Protein AF-0000000072040015 (afdb_homodimer)

Secondary structure (DSSP, 8-state):
------------------------EEE-TTSPP-TTS--SS-B-TT--BSEEETT---TTHHHHHHHHHHHHHHHHHHHTTTGGGHHHHHHHHT--HHHHHHHHHHHHHHHHHHHHHHHHHHHHH-HHHHHHHHHHHHHHHHHHGGG--SHHHHHHHHHHHHGGGGHHHHHHHHHHHHB-GGGHHHHHHHHHHHHHHHHHHHHHHHHHHHHHHHHTT--HHHHHHHHTHHHHHHHHHHHHHHHHH--SBTTB-HHHHHHTTSS---THHHHHHHHHHHHHHHHHTT-/------------------------EEE--SSPP-TTS--SS-B-TT--BSEEETT---TTHHHHHHHHHHHHHHHHHHHTTTGGGHHHHHHHHT--HHHHHHHHHHHHHHHHHHHHHHHHHHHHH-HHHHHHHHHHHHHHHHHHGGG--SHHHHHHHHHHHHGGGGHHHHHHHHHHHHB-GGGHHHHHHHHHHHHHHHHHHHHHHHHHHHHHHHHTT--HHHHHHHHTHHHHHHHHHHHHHHHHH--SBTTB-HHHHHHTTSS---THHHHHHHHHHHHHHHHHHH-

Sequence (574 aa):
MSNTETSPGSSMNGVSAKEQTFAFLVTNTDIPTDTTAKFSLPVDSEHKAKVFNIFSLANPHMTTFHLSCLSFFTCFISTFATAPLVPIIRDNLNLTKKDIGNAGIASVSGGIFSRLVMGAACDLLGPRYACAFVIMLSAPTVFCMTFVSSAEGYVAVRFMIGFSLATFVSCQFWMSNMFNGKIIGLVNGTAAGWGNMGGGVTQLLMPLLYELIRRAGANPFTAWRIAFFIPGWLHVIMGILVLSLGQDLPDGNLTTLQKKGDVHKDKFSKSFLQSHDLVLHLLMRRGMSNTETSPGSSMNGVSAKEQTFAFLVTNTDIPTDTTAKFSLPVDSEHKAKVFNIFSLANPHMTTFHLSCLSFFTCFISTFATAPLVPIIRDNLNLTKKDIGNAGIASVSGGIFSRLVMGAACDLLGPRYACAFVIMLSAPTVFCMTFVSSAEGYVAVRFMIGFSLATFVSCQFWMSNMFNGKIIGLVNGTAAGWGNMGGGVTQLLMPLLYELIRRAGANPFTAWRIAFFIPGWLHVIMGILVLSLGQDLPDGNLTTLQKKGDVHKDKFSKSFLQSHDLVLHLLMRRG

Foldseek 3Di:
DPPPVPPCPPPPPPPPPPPPPPFQKDADPPADFDPVDDFPATAHPLRAHRIDGQPDCTPDQNVQLVLLLLLLLLLLLLLLLCVLVVVLVCVQQVDDPVLVVLLNVLLQVLQVVLLVVLLLVCVQFFLLCSLLVLLLQLLVLLLCCLVDRHSVNSSVSSNSSSSNNSSLNSSLQSLPFRHDPVCSVVSNVVSVVSSNCSNVVSSVQQVVQLVVQVVVPDDNSNSSSVSSVVSSVSSVVSSVCSNVRHARHRVGHPVVCCVVVVDPNPPVVVVVVVCVVVVVVVVVVVD/DPPPPPVCPPPPPPPPPPPPPVFQKDADPPADFDPVDDFPATAHPLRAHRIDGQPDCTPDQNVQLVLLLLLLLLLLLLLLLCVLVVVLVCVQQVDDPVLVVLLNVLLQVLQVVLLVVLLLVCVQFFLLCSLLVLLLQLLVLLLCCLVDRHSVNSSVSSNSSSSSNSSLNSSLLSLPFRHDPVCSVVSNVVSVVSSNCSNVVSSVQQVVQLVVQVVVPDDNSNSSSVSSVVSSVSSVVSSVCSNVRHARHRVGHPVVCCVVVVDPNPPVVVVVVVCVVVVVVVVVVVD

InterPro domains:
  IPR011701 Major facilitator superfamily [PF07690] (69-250)
  IPR020846 Major facilitator superfamily domain [PS50850] (64-287)
  IPR036259 MFS transporter superfamily [G3DSA:1.20.1250.20] (58-254)
  IPR036259 MFS transporter superfamily [SSF103473] (59-252)
  IPR044772 Nitrate transporter [PTHR23515] (8-273)

Radius of gyration: 26.92 Å; Cα contacts (8 Å, |Δi|>4): 948; chains: 2; bounding box: 47×86×141 Å

Nearest PDB structures (foldseek):
  8hpk-assembly1_A  TM=7.355E-01  e=1.832E-03  Oxalobacter formigenes
  8vzo-assembly1_A  TM=7.001E-01  e=1.748E-03  Mus musculus
  8xv2-assembly1_A  TM=5.816E-01  e=7.214E-02  Escherichia coli
  7xq0-assembly1_A  TM=6.081E-01  e=1.211E-01  Homo sapiens
  7tx6-assembly1_A  TM=6.063E-01  e=3.749E-01  Homo sapiens

Structure (mmCIF, N/CA/C/O backbone):
data_AF-0000000072040015-model_v1
#
loop_
_entity.id
_entity.type
_entity.pdbx_description
1 polymer 'Major facilitator superfamily (MFS) profile domain-containing protein'
#
loop_
_atom_site.group_PDB
_atom_site.id
_atom_site.type_symbol
_atom_site.label_atom_id
_atom_site.label_alt_id
_atom_site.label_comp_id
_atom_site.label_asym_id
_atom_site.label_entity_id
_atom_site.label_seq_id
_atom_site.pdbx_PDB_ins_code
_atom_site.Cartn_x
_atom_site.Cartn_y
_atom_site.Cartn_z
_atom_site.occupancy
_atom_site.B_iso_or_equiv
_atom_site.auth_seq_id
_atom_site.auth_comp_id
_atom_site.auth_asym_id
_atom_site.auth_atom_id
_atom_site.pdbx_PDB_model_num
ATOM 1 N N . MET A 1 1 ? -15.742 -9.5 81.75 1 26.44 1 MET A N 1
ATOM 2 C CA . MET A 1 1 ? -14.648 -8.805 81.062 1 26.44 1 MET A CA 1
ATOM 3 C C . MET A 1 1 ? -14.422 -9.375 79.688 1 26.44 1 MET A C 1
ATOM 5 O O . MET A 1 1 ? -13.844 -10.445 79.5 1 26.44 1 MET A O 1
ATOM 9 N N . SER A 1 2 ? -15.461 -9.344 78.812 1 27.56 2 SER A N 1
ATOM 10 C CA . SER A 1 2 ? -15.773 -9.867 77.5 1 27.56 2 SER A CA 1
ATOM 11 C C . SER A 1 2 ? -14.805 -9.328 76.438 1 27.56 2 SER A C 1
ATOM 13 O O . SER A 1 2 ? -14.672 -8.109 76.312 1 27.56 2 SER A O 1
ATOM 15 N N . ASN A 1 3 ? -13.609 -9.977 76.375 1 28.27 3 ASN A N 1
ATOM 16 C CA . ASN A 1 3 ? -12.445 -9.727 75.5 1 28.27 3 ASN A CA 1
ATOM 17 C C . ASN A 1 3 ? -12.82 -9.617 74.062 1 28.27 3 ASN A C 1
ATOM 19 O O . ASN A 1 3 ? -13.227 -10.609 73.438 1 28.27 3 ASN A O 1
ATOM 23 N N . THR A 1 4 ? -13.562 -8.539 73.688 1 28.52 4 THR A N 1
ATOM 24 C CA . THR A 1 4 ? -13.984 -8.227 72.375 1 28.52 4 THR A CA 1
ATOM 25 C C . THR A 1 4 ? -12.781 -8.195 71.438 1 28.52 4 THR A C 1
ATOM 27 O O . THR A 1 4 ? -11.883 -7.375 71.562 1 28.52 4 THR A O 1
ATOM 30 N N . GLU A 1 5 ? -12.281 -9.398 71 1 28.19 5 GLU A N 1
ATOM 31 C CA . GLU A 1 5 ? -11.195 -9.594 70.062 1 28.19 5 GLU A CA 1
ATOM 32 C C . GLU A 1 5 ? -11.422 -8.758 68.812 1 28.19 5 GLU A C 1
ATOM 34 O O . GLU A 1 5 ? -12.414 -8.938 68.062 1 28.19 5 GLU A O 1
ATOM 39 N N . THR A 1 6 ? -11.195 -7.449 68.875 1 28.89 6 THR A N 1
ATOM 40 C CA . THR A 1 6 ? -11.273 -6.527 67.75 1 28.89 6 THR A CA 1
ATOM 41 C C . THR A 1 6 ? -10.406 -7.016 66.625 1 28.89 6 THR A C 1
ATOM 43 O O . THR A 1 6 ? -9.188 -7.121 66.75 1 28.89 6 THR A O 1
ATOM 46 N N . SER A 1 7 ? -10.875 -8.062 65.875 1 27.98 7 SER A N 1
ATOM 47 C CA . SER A 1 7 ? -10.125 -8.531 64.688 1 27.98 7 SER A CA 1
ATOM 48 C C . SER A 1 7 ? -9.781 -7.383 63.781 1 27.98 7 SER A C 1
ATOM 50 O O . SER A 1 7 ? -10.656 -6.605 63.406 1 27.98 7 SER A O 1
ATOM 52 N N . PRO A 1 8 ? -8.539 -6.801 63.875 1 29.28 8 PRO A N 1
ATOM 53 C CA . PRO A 1 8 ? -8.102 -5.699 63.031 1 29.28 8 PRO A CA 1
ATOM 54 C C . PRO A 1 8 ? -8.305 -5.984 61.531 1 29.28 8 PRO A C 1
ATOM 56 O O . PRO A 1 8 ? -7.758 -6.961 61 1 29.28 8 PRO A O 1
ATOM 59 N N . GLY A 1 9 ? -9.531 -6.176 61.031 1 26.38 9 GLY A N 1
ATOM 60 C CA . GLY A 1 9 ? -9.695 -6.273 59.594 1 26.38 9 GLY A CA 1
ATOM 61 C C . GLY A 1 9 ? -8.969 -5.18 58.812 1 26.38 9 GLY A C 1
ATOM 62 O O . GLY A 1 9 ? -9.352 -4.012 58.906 1 26.38 9 GLY A O 1
ATOM 63 N N . SER A 1 10 ? -7.602 -5.188 58.844 1 26.19 10 SER A N 1
ATOM 64 C CA . SER A 1 10 ? -6.809 -4.25 58.062 1 26.19 10 SER A CA 1
ATOM 65 C C . SER A 1 10 ? -7.379 -4.086 56.656 1 26.19 10 SER A C 1
ATOM 67 O O . SER A 1 10 ? -7.699 -5.07 55.969 1 26.19 10 SER A O 1
ATOM 69 N N . SER A 1 11 ? -8.141 -3.074 56.438 1 25.61 11 SER A N 1
ATOM 70 C CA . SER A 1 11 ? -8.578 -2.559 55.125 1 25.61 11 SER A CA 1
ATOM 71 C C . SER A 1 11 ? -7.449 -2.58 54.125 1 25.61 11 SER A C 1
ATOM 73 O O . SER A 1 11 ? -6.406 -1.961 54.312 1 25.61 11 SER A O 1
ATOM 75 N N . MET A 1 12 ? -7.098 -3.758 53.531 1 25.39 12 MET A N 1
ATOM 76 C CA . MET A 1 12 ? -6.188 -3.789 52.375 1 25.39 12 MET A CA 1
ATOM 77 C C . MET A 1 12 ? -6.48 -2.641 51.438 1 25.39 12 MET A C 1
ATOM 79 O O . MET A 1 12 ? -7.594 -2.525 50.906 1 25.39 12 MET A O 1
ATOM 83 N N . ASN A 1 13 ? -6.012 -1.47 51.656 1 26.91 13 ASN A N 1
ATOM 84 C CA . ASN A 1 13 ? -5.973 -0.367 50.719 1 26.91 13 ASN A CA 1
ATOM 85 C C . ASN A 1 13 ? -5.648 -0.856 49.312 1 26.91 13 ASN A C 1
ATOM 87 O O . ASN A 1 13 ? -4.68 -1.589 49.094 1 26.91 13 ASN A O 1
ATOM 91 N N . GLY A 1 14 ? -6.641 -1.21 48.5 1 24 14 GLY A N 1
ATOM 92 C CA . GLY A 1 14 ? -6.602 -1.55 47.094 1 24 14 GLY A CA 1
ATOM 93 C C . GLY A 1 14 ? -5.594 -0.729 46.312 1 24 14 GLY A C 1
ATOM 94 O O . GLY A 1 14 ? -5.688 0.499 46.25 1 24 14 GLY A O 1
ATOM 95 N N . VAL A 1 15 ? -4.309 -1.104 46.281 1 28.36 15 VAL A N 1
ATOM 96 C CA . VAL A 1 15 ? -3.346 -0.577 45.344 1 28.36 15 VAL A CA 1
ATOM 97 C C . VAL A 1 15 ? -4.008 -0.422 43.969 1 28.36 15 VAL A C 1
ATOM 99 O O . VAL A 1 15 ? -4.59 -1.373 43.438 1 28.36 15 VAL A O 1
ATOM 102 N N . SER A 1 16 ? -4.566 0.685 43.719 1 26.3 16 SER A N 1
ATOM 103 C CA . SER A 1 16 ? -4.914 1.068 42.344 1 26.3 16 SER A CA 1
ATOM 104 C C . SER A 1 16 ? -3.846 0.616 41.344 1 26.3 16 SER A C 1
ATOM 106 O O . SER A 1 16 ? -2.719 1.114 41.375 1 26.3 16 SER A O 1
ATOM 108 N N . ALA A 1 17 ? -3.736 -0.633 41.094 1 25.36 17 ALA A N 1
ATOM 109 C CA . ALA A 1 17 ? -2.957 -1.091 39.938 1 25.36 17 ALA A CA 1
ATOM 110 C C . ALA A 1 17 ? -3.176 -0.186 38.75 1 25.36 17 ALA A C 1
ATOM 112 O O . ALA A 1 17 ? -4.262 -0.177 38.156 1 25.36 17 ALA A O 1
ATOM 113 N N . LYS A 1 18 ? -2.59 0.96 38.781 1 29.61 18 LYS A N 1
ATOM 114 C CA . LYS A 1 18 ? -2.375 1.617 37.5 1 29.61 18 LYS A CA 1
ATOM 115 C C . LYS A 1 18 ? -2.096 0.596 36.406 1 29.61 18 LYS A C 1
ATOM 117 O O . LYS A 1 18 ? -1.015 0.003 36.344 1 29.61 18 LYS A O 1
ATOM 122 N N . GLU A 1 19 ? -3.049 -0.192 36.031 1 28.97 19 GLU A N 1
ATOM 123 C CA . GLU A 1 19 ? -2.994 -1.035 34.844 1 28.97 19 GLU A CA 1
ATOM 124 C C . GLU A 1 19 ? -2.143 -0.396 33.75 1 28.97 19 GLU A C 1
ATOM 126 O O . GLU A 1 19 ? -2.412 0.729 33.312 1 28.97 19 GLU A O 1
ATOM 131 N N . GLN A 1 20 ? -0.89 -0.657 33.75 1 28.42 20 GLN A N 1
ATOM 132 C CA . GLN A 1 20 ? -0.024 -0.411 32.625 1 28.42 20 GLN A CA 1
ATOM 133 C C . GLN A 1 20 ? -0.723 -0.78 31.312 1 28.42 20 GLN A C 1
ATOM 135 O O . GLN A 1 20 ? -0.77 -1.953 30.938 1 28.42 20 GLN A O 1
ATOM 140 N N . THR A 1 21 ? -1.954 -0.368 31.125 1 30.56 21 THR A N 1
ATOM 141 C CA . THR A 1 21 ? -2.498 -0.503 29.781 1 30.56 21 THR A CA 1
ATOM 142 C C . THR A 1 21 ? -1.392 -0.389 28.734 1 30.56 21 THR A C 1
ATOM 144 O O . THR A 1 21 ? -0.622 0.573 28.75 1 30.56 21 THR A O 1
ATOM 147 N N . PHE A 1 22 ? -0.835 -1.396 28.359 1 33.97 22 PHE A N 1
ATOM 148 C CA . PHE A 1 22 ? -0.006 -1.536 27.172 1 33.97 22 PHE A CA 1
ATOM 149 C C . PHE A 1 22 ? -0.462 -0.578 26.078 1 33.97 22 PHE A C 1
ATOM 151 O O . PHE A 1 22 ? -1.188 -0.971 25.172 1 33.97 22 PHE A O 1
ATOM 158 N N . ALA A 1 23 ? -1.092 0.489 26.359 1 37.72 23 ALA A N 1
ATOM 159 C CA . ALA A 1 23 ? -1.645 1.523 25.484 1 37.72 23 ALA A CA 1
ATOM 160 C C . ALA A 1 23 ? -0.585 2.059 24.531 1 37.72 23 ALA A C 1
ATOM 162 O O . ALA A 1 23 ? 0.477 2.514 24.953 1 37.72 23 ALA A O 1
ATOM 163 N N . PHE A 1 24 ? -0.381 1.371 23.359 1 48.31 24 PHE A N 1
ATOM 164 C CA . PHE A 1 24 ? 0.345 2.076 22.297 1 48.31 24 PHE A CA 1
ATOM 165 C C . PHE A 1 24 ? 0.013 3.564 22.328 1 48.31 24 PHE A C 1
ATOM 167 O O . PHE A 1 24 ? -0.907 4.008 21.625 1 48.31 24 PHE A O 1
ATOM 174 N N . LEU A 1 25 ? 0.145 3.973 23.406 1 51.88 25 LEU A N 1
ATOM 175 C CA . LEU A 1 25 ? -0.038 5.414 23.547 1 51.88 25 LEU A CA 1
ATOM 176 C C . LEU A 1 25 ? 1.234 6.164 23.172 1 51.88 25 LEU A C 1
ATOM 178 O O . LEU A 1 25 ? 2.293 5.938 23.75 1 51.88 25 LEU A O 1
ATOM 182 N N . VAL A 1 26 ? 1.229 6.609 21.953 1 62.66 26 VAL A N 1
ATOM 183 C CA . VAL A 1 26 ? 2.299 7.535 21.594 1 62.66 26 VAL A CA 1
ATOM 184 C C . VAL A 1 26 ? 1.818 8.977 21.766 1 62.66 26 VAL A C 1
ATOM 186 O O . VAL A 1 26 ? 0.751 9.344 21.266 1 62.66 26 VAL A O 1
ATOM 189 N N . THR A 1 27 ? 2.467 9.672 22.703 1 63.25 27 THR A N 1
ATOM 190 C CA . THR A 1 27 ? 2.129 11.07 22.922 1 63.25 27 THR A CA 1
ATOM 191 C C . THR A 1 27 ? 3.287 11.977 22.516 1 63.25 27 THR A C 1
ATOM 193 O O . THR A 1 27 ? 4.449 11.672 22.781 1 63.25 27 THR A O 1
ATOM 196 N N . ASN A 1 28 ? 2.906 12.961 21.688 1 62.59 28 ASN A N 1
ATOM 197 C CA . ASN A 1 28 ? 3.885 14.008 21.406 1 62.59 28 ASN A CA 1
ATOM 198 C C . ASN A 1 28 ? 3.619 15.258 22.234 1 62.59 28 ASN A C 1
ATOM 200 O O . ASN A 1 28 ? 2.631 15.961 22.016 1 62.59 28 ASN A O 1
ATOM 204 N N . THR A 1 29 ? 4.402 15.539 23.219 1 59.66 29 THR A N 1
ATOM 205 C CA . THR A 1 29 ? 4.188 16.625 24.172 1 59.66 29 THR A CA 1
ATOM 206 C C . THR A 1 29 ? 4.77 17.938 23.625 1 59.66 29 THR A C 1
ATOM 208 O O . THR A 1 29 ? 4.484 19.016 24.156 1 59.66 29 THR A O 1
ATOM 211 N N . ASP A 1 30 ? 5.438 17.906 22.547 1 66.25 30 ASP A N 1
ATOM 212 C CA . ASP A 1 30 ? 6.129 19.078 22.047 1 66.25 30 ASP A CA 1
ATOM 213 C C . ASP A 1 30 ? 5.176 20 21.281 1 66.25 30 ASP A C 1
ATOM 215 O O . ASP A 1 30 ? 5.473 21.172 21.062 1 66.25 30 ASP A O 1
ATOM 219 N N . ILE A 1 31 ? 4.129 19.5 21 1 70.62 31 ILE A N 1
ATOM 220 C CA . ILE A 1 31 ? 3.168 20.281 20.234 1 70.62 31 ILE A CA 1
ATOM 221 C C . ILE A 1 31 ? 2.156 20.938 21.172 1 70.62 31 ILE A C 1
ATOM 223 O O . ILE A 1 31 ? 1.567 20.266 22.016 1 70.62 31 ILE A O 1
ATOM 227 N N . PRO A 1 32 ? 2.059 22.25 21.062 1 74.44 32 PRO A N 1
ATOM 228 C CA . PRO A 1 32 ? 1.031 22.859 21.906 1 74.44 32 PRO A CA 1
ATOM 229 C C . PRO A 1 32 ? -0.354 22.266 21.672 1 74.44 32 PRO A C 1
ATOM 231 O O . PRO A 1 32 ? -0.711 21.922 20.547 1 74.44 32 PRO A O 1
ATOM 234 N N . THR A 1 33 ? -0.96 22.047 22.719 1 78.88 33 THR A N 1
ATOM 235 C CA . THR A 1 33 ? -2.314 21.5 22.656 1 78.88 33 THR A CA 1
ATOM 236 C C . THR A 1 33 ? -3.342 22.625 22.562 1 78.88 33 THR A C 1
ATOM 238 O O . THR A 1 33 ? -3.227 23.641 23.25 1 78.88 33 THR A O 1
ATOM 241 N N . ASP A 1 34 ? -4.223 22.453 21.609 1 82.31 34 ASP A N 1
ATOM 242 C CA . ASP A 1 34 ? -5.371 23.359 21.594 1 82.31 34 ASP A CA 1
ATOM 243 C C . ASP A 1 34 ? -6.367 23 22.688 1 82.31 34 ASP A C 1
ATOM 245 O O . ASP A 1 34 ? -7.18 22.094 22.531 1 82.31 34 ASP A O 1
ATOM 249 N N . THR A 1 35 ? -6.391 23.672 23.719 1 76.88 35 THR A N 1
ATOM 250 C CA . THR A 1 35 ? -7.219 23.375 24.875 1 76.88 35 THR A CA 1
ATOM 251 C C . THR A 1 35 ? -8.633 23.906 24.703 1 76.88 35 THR A C 1
ATOM 253 O O . THR A 1 35 ? -9.523 23.625 25.5 1 76.88 35 THR A O 1
ATOM 256 N N . THR A 1 36 ? -8.812 24.656 23.672 1 76.5 36 THR A N 1
ATOM 257 C CA . THR A 1 36 ? -10.125 25.25 23.438 1 76.5 36 THR A CA 1
ATOM 258 C C . THR A 1 36 ? -11.047 24.266 22.719 1 76.5 36 THR A C 1
ATOM 260 O O . THR A 1 36 ? -12.266 24.422 22.734 1 76.5 36 THR A O 1
ATOM 263 N N . ALA A 1 37 ? -10.43 23.359 22.156 1 79.56 37 ALA A N 1
ATOM 264 C CA . ALA A 1 37 ? -11.203 22.391 21.391 1 79.56 37 ALA A CA 1
ATOM 265 C C . ALA A 1 37 ? -11.664 21.219 22.266 1 79.56 37 ALA A C 1
ATOM 267 O O . ALA A 1 37 ? -10.922 20.766 23.141 1 79.56 37 ALA A O 1
ATOM 268 N N . LYS A 1 38 ? -12.898 20.828 22.109 1 84.06 38 LYS A N 1
ATOM 269 C CA . LYS A 1 38 ? -13.469 19.766 22.922 1 84.06 38 LYS A CA 1
ATOM 270 C C . LYS A 1 38 ? -13.398 18.422 22.203 1 84.06 38 LYS A C 1
ATOM 272 O O . LYS A 1 38 ? -14.383 17.984 21.594 1 84.06 38 LYS A O 1
ATOM 277 N N . PHE A 1 39 ? -12.273 17.828 22.234 1 89.56 39 PHE A N 1
ATOM 278 C CA . PHE A 1 39 ? -12.07 16.484 21.703 1 89.56 39 PHE A CA 1
ATOM 279 C C . PHE A 1 39 ? -11.656 15.523 22.812 1 89.56 39 PHE A C 1
ATOM 281 O O . PHE A 1 39 ? -11.203 15.945 23.875 1 89.56 39 PHE A O 1
ATOM 288 N N . SER A 1 40 ? -11.844 14.297 22.594 1 87.81 40 SER A N 1
ATOM 289 C CA . SER A 1 40 ? -11.469 13.258 23.547 1 87.81 40 SER A CA 1
ATOM 290 C C . SER A 1 40 ? -9.953 13.125 23.656 1 87.81 40 SER A C 1
ATOM 292 O O . SER A 1 40 ? -9.422 12.742 24.703 1 87.81 40 SER A O 1
ATOM 294 N N . LEU A 1 41 ? -9.234 13.453 22.516 1 88.94 41 LEU A N 1
ATOM 295 C CA . LEU A 1 41 ? -7.781 13.398 22.484 1 88.94 41 LEU A CA 1
ATOM 296 C C . LEU A 1 41 ? -7.184 14.797 22.375 1 88.94 41 LEU A C 1
ATOM 298 O O . LEU A 1 41 ? -7.805 15.703 21.812 1 88.94 41 LEU A O 1
ATOM 302 N N . PRO A 1 42 ? -5.977 14.93 22.969 1 89.94 42 PRO A N 1
ATOM 303 C CA . PRO A 1 42 ? -5.285 16.203 22.75 1 89.94 42 PRO A CA 1
ATOM 304 C C . PRO A 1 42 ? -4.992 16.469 21.281 1 89.94 42 PRO A C 1
ATOM 306 O O . PRO A 1 42 ? -4.566 15.57 20.547 1 89.94 42 PRO A O 1
ATOM 309 N N . VAL A 1 43 ? -5.238 17.703 20.844 1 92.5 43 VAL A N 1
ATOM 310 C CA . VAL A 1 43 ? -5.105 18.016 19.422 1 92.5 43 VAL A CA 1
ATOM 311 C C . VAL A 1 43 ? -4.23 19.266 19.266 1 92.5 43 VAL A C 1
ATOM 313 O O . VAL A 1 43 ? -4.016 20.016 20.219 1 92.5 43 VAL A O 1
ATOM 316 N N . ASP A 1 44 ? -3.746 19.422 18.078 1 89.06 44 ASP A N 1
ATOM 317 C CA . ASP A 1 44 ? -2.99 20.625 17.75 1 89.06 44 ASP A CA 1
ATOM 318 C C . ASP A 1 44 ? -3.914 21.734 17.234 1 89.06 44 ASP A C 1
ATOM 320 O O . ASP A 1 44 ? -5.133 21.656 17.406 1 89.06 44 ASP A O 1
ATOM 324 N N . SER A 1 45 ? -3.375 22.766 16.672 1 84.81 45 SER A N 1
ATOM 325 C CA . SER A 1 45 ? -4.133 23.953 16.25 1 84.81 45 SER A CA 1
ATOM 326 C C . SER A 1 45 ? -5.07 23.625 15.094 1 84.81 45 SER A C 1
ATOM 328 O O . SER A 1 45 ? -6.047 24.328 14.859 1 84.81 45 SER A O 1
ATOM 330 N N . GLU A 1 46 ? -4.691 22.547 14.344 1 87.25 46 GLU A N 1
ATOM 331 C CA . GLU A 1 46 ? -5.551 22.125 13.234 1 87.25 46 GLU A CA 1
ATOM 332 C C . GLU A 1 46 ? -6.508 21.016 13.664 1 87.25 46 GLU A C 1
ATOM 334 O O . GLU A 1 46 ? -7.168 20.406 12.828 1 87.25 46 GLU A O 1
ATOM 339 N N . HIS A 1 47 ? -6.484 20.719 14.961 1 93 47 HIS A N 1
ATOM 340 C CA . HIS A 1 47 ? -7.352 19.734 15.594 1 93 47 HIS A CA 1
ATOM 341 C C . HIS A 1 47 ? -6.941 18.312 15.219 1 93 47 HIS A C 1
ATOM 343 O O . HIS A 1 47 ? -7.77 17.406 15.234 1 93 47 HIS A O 1
ATOM 349 N N . LYS A 1 48 ? -5.719 18.172 14.773 1 93.12 48 LYS A N 1
ATOM 350 C CA . LYS A 1 48 ? -5.137 16.844 14.578 1 93.12 48 LYS A CA 1
ATOM 351 C C . LYS A 1 48 ? -4.664 16.25 15.906 1 93.12 48 LYS A C 1
ATOM 353 O O . LYS A 1 48 ? -4.082 16.953 16.734 1 93.12 48 LYS A O 1
ATOM 358 N N . ALA A 1 49 ? -4.922 14.977 16.047 1 94.44 49 ALA A N 1
ATOM 359 C CA . ALA A 1 49 ? -4.57 14.312 17.297 1 94.44 49 ALA A CA 1
ATOM 360 C C . ALA A 1 49 ? -3.055 14.203 17.453 1 94.44 49 ALA A C 1
ATOM 362 O O . ALA A 1 49 ? -2.348 13.898 16.5 1 94.44 49 ALA A O 1
ATOM 363 N N . LYS A 1 50 ? -2.605 14.406 18.672 1 91.38 50 LYS A N 1
ATOM 364 C CA . LYS A 1 50 ? -1.179 14.328 18.969 1 91.38 50 LYS A CA 1
ATOM 365 C C . LYS A 1 50 ? -0.841 13.023 19.688 1 91.38 50 LYS A C 1
ATOM 367 O O . LYS A 1 50 ? 0.32 12.773 20.031 1 91.38 50 LYS A O 1
ATOM 372 N N . VAL A 1 51 ? -1.873 12.312 19.938 1 90 51 VAL A N 1
ATOM 373 C CA . VAL A 1 51 ? -1.734 11.047 20.641 1 90 51 VAL A CA 1
ATOM 374 C C . VAL A 1 51 ? -2.398 9.93 19.844 1 90 51 VAL A C 1
ATOM 376 O O . VAL A 1 51 ? -3.438 10.148 19.203 1 90 51 VAL A O 1
ATOM 379 N N . PHE A 1 52 ? -1.712 8.812 19.922 1 91.88 52 PHE A N 1
ATOM 380 C CA . PHE A 1 52 ? -2.225 7.617 19.266 1 91.88 52 PHE A CA 1
ATOM 381 C C . PHE A 1 52 ? -2.402 6.484 20.266 1 91.88 52 PHE A C 1
ATOM 383 O O . PHE A 1 52 ? -1.433 6.035 20.875 1 91.88 52 PHE A O 1
ATOM 390 N N . ASN A 1 53 ? -3.658 6.121 20.438 1 90.06 53 ASN A N 1
ATOM 391 C CA . ASN A 1 53 ? -4.02 4.988 21.281 1 90.06 53 ASN A CA 1
ATOM 392 C C . ASN A 1 53 ? -4.891 3.982 20.531 1 90.06 53 ASN A C 1
ATOM 394 O O . ASN A 1 53 ? -6.098 4.184 20.391 1 90.06 53 ASN A O 1
ATOM 398 N N . ILE A 1 54 ? -4.328 2.885 20.234 1 90.38 54 ILE A N 1
ATOM 399 C CA . ILE A 1 54 ? -4.977 1.936 19.344 1 90.38 54 ILE A CA 1
ATOM 400 C C . ILE A 1 54 ? -6.195 1.322 20.031 1 90.38 54 ILE A C 1
ATOM 402 O O . ILE A 1 54 ? -7.094 0.8 19.375 1 90.38 54 ILE A O 1
ATOM 406 N N . PHE A 1 55 ? -6.344 1.399 21.281 1 90.69 55 PHE A N 1
ATOM 407 C CA . PHE A 1 55 ? -7.438 0.763 22.016 1 90.69 55 PHE A CA 1
ATOM 408 C C . PHE A 1 55 ? -8.586 1.741 22.234 1 90.69 55 PHE A C 1
ATOM 410 O O . PHE A 1 55 ? -9.648 1.358 22.719 1 90.69 55 PHE A O 1
ATOM 417 N N . SER A 1 56 ? -8.352 2.938 21.891 1 92.25 56 SER A N 1
ATOM 418 C CA . SER A 1 56 ? -9.391 3.953 22.016 1 92.25 56 SER A CA 1
ATOM 419 C C . SER A 1 56 ? -10.32 3.947 20.812 1 92.25 56 SER A C 1
ATOM 421 O O . SER A 1 56 ? -9.883 3.711 19.688 1 92.25 56 SER A O 1
ATOM 423 N N . LEU A 1 57 ? -11.562 4.199 21.047 1 93.25 57 LEU A N 1
ATOM 424 C CA . LEU A 1 57 ? -12.562 4.363 19.984 1 93.25 57 LEU A CA 1
ATOM 425 C C . LEU A 1 57 ? -13.117 5.781 19.984 1 93.25 57 LEU A C 1
ATOM 427 O O . LEU A 1 57 ? -14.227 6.016 19.5 1 93.25 57 LEU A O 1
ATOM 431 N N . ALA A 1 58 ? -12.344 6.656 20.469 1 91.31 58 ALA A N 1
ATOM 432 C CA . ALA A 1 58 ? -12.828 8.023 20.672 1 91.31 58 ALA A CA 1
ATOM 433 C C . ALA A 1 58 ? -13.031 8.734 19.344 1 91.31 58 ALA A C 1
ATOM 435 O O . ALA A 1 58 ? -12.141 8.734 18.484 1 91.31 58 ALA A O 1
ATOM 436 N N . ASN A 1 59 ? -14.094 9.422 19.234 1 93.12 59 ASN A N 1
ATOM 437 C CA . ASN A 1 59 ? -14.391 10.242 18.062 1 93.12 59 ASN A CA 1
ATOM 438 C C . ASN A 1 59 ? -13.648 11.57 18.125 1 93.12 59 ASN A C 1
ATOM 440 O O . ASN A 1 59 ? -13.43 12.133 19.203 1 93.12 59 ASN A O 1
ATOM 444 N N . PRO A 1 60 ? -13.297 11.914 17 1 95.81 60 PRO A N 1
ATOM 445 C CA . PRO A 1 60 ? -13.391 11.352 15.656 1 95.81 60 PRO A CA 1
ATOM 446 C C . PRO A 1 60 ? -12.109 10.656 15.211 1 95.81 60 PRO A C 1
ATOM 448 O O . PRO A 1 60 ? -12.125 9.883 14.242 1 95.81 60 PRO A O 1
ATOM 451 N N . HIS A 1 61 ? -11.047 10.852 15.898 1 96.88 61 HIS A N 1
ATOM 452 C CA . HIS A 1 61 ? -9.727 10.477 15.422 1 96.88 61 HIS A CA 1
ATOM 453 C C . HIS A 1 61 ? -9.555 8.961 15.422 1 96.88 61 HIS A C 1
ATOM 455 O O . HIS A 1 61 ? -9.25 8.367 14.383 1 96.88 61 HIS A O 1
ATOM 461 N N . MET A 1 62 ? -9.93 8.328 16.516 1 96.81 62 MET A N 1
ATOM 462 C CA . MET A 1 62 ? -9.656 6.898 16.625 1 96.81 62 MET A CA 1
ATOM 463 C C . MET A 1 62 ? -10.75 6.086 15.938 1 96.81 62 MET A C 1
ATOM 465 O O . MET A 1 62 ? -10.477 5.02 15.383 1 96.81 62 MET A O 1
ATOM 469 N N . THR A 1 63 ? -11.977 6.547 15.945 1 97.44 63 THR A N 1
ATOM 470 C CA . THR A 1 63 ? -13.023 5.887 15.18 1 97.44 63 THR A CA 1
ATOM 471 C C . THR A 1 63 ? -12.68 5.863 13.695 1 97.44 63 THR A C 1
ATOM 473 O O . THR A 1 63 ? -12.828 4.836 13.031 1 97.44 63 THR A O 1
ATOM 476 N N . THR A 1 64 ? -12.242 6.98 13.227 1 97.19 64 THR A N 1
ATOM 477 C CA . THR A 1 64 ? -11.844 7.074 11.828 1 97.19 64 THR A CA 1
ATOM 478 C C . THR A 1 64 ? -10.664 6.156 11.539 1 97.19 64 THR A C 1
ATOM 480 O O . THR A 1 64 ? -10.602 5.516 10.484 1 97.19 64 THR A O 1
ATOM 483 N N . PHE A 1 65 ? -9.742 6.137 12.469 1 97.44 65 PHE A N 1
ATOM 484 C CA . PHE A 1 65 ? -8.609 5.23 12.32 1 97.44 65 PHE A CA 1
ATOM 485 C C .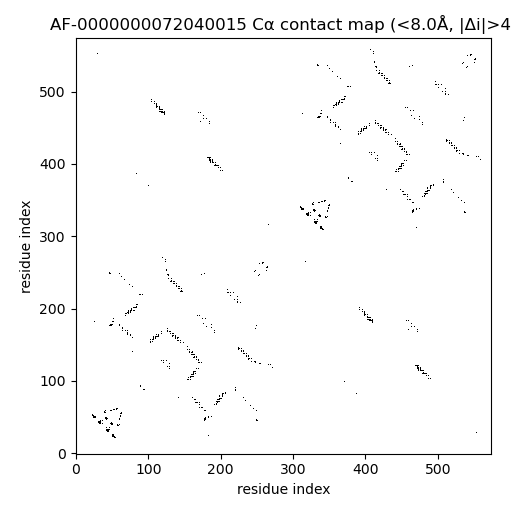 PHE A 1 65 ? -9.086 3.797 12.133 1 97.44 65 PHE A C 1
ATOM 487 O O . PHE A 1 65 ? -8.68 3.123 11.18 1 97.44 65 PHE A O 1
ATOM 494 N N . HIS A 1 66 ? -9.898 3.322 12.969 1 97.88 66 HIS A N 1
ATOM 495 C CA . HIS A 1 66 ? -10.359 1.938 12.938 1 97.88 66 HIS A CA 1
ATOM 496 C C . HIS A 1 66 ? -11.203 1.665 11.695 1 97.88 66 HIS A C 1
ATOM 498 O O . HIS A 1 66 ? -11.055 0.622 11.055 1 97.88 66 HIS A O 1
ATOM 504 N N . LEU A 1 67 ? -12.094 2.574 11.352 1 97.94 67 LEU A N 1
ATOM 505 C CA . LEU A 1 67 ? -12.93 2.393 10.172 1 97.94 67 LEU A CA 1
ATOM 506 C C . LEU A 1 67 ? -12.07 2.303 8.914 1 97.94 67 LEU A C 1
ATOM 508 O O . LEU A 1 67 ? -12.32 1.464 8.039 1 97.94 67 LEU A O 1
ATOM 512 N N . SER A 1 68 ? -11.117 3.178 8.867 1 97.19 68 SER A N 1
ATOM 513 C CA . SER A 1 68 ? -10.242 3.207 7.703 1 97.19 68 SER A CA 1
ATOM 514 C C . SER A 1 68 ? -9.406 1.934 7.609 1 97.19 68 SER A C 1
ATOM 516 O O . SER A 1 68 ? -9.273 1.351 6.531 1 97.19 68 SER A O 1
ATOM 518 N N . CYS A 1 69 ? -8.852 1.521 8.68 1 96 69 CYS A N 1
ATOM 519 C CA . CYS A 1 69 ? -8.031 0.32 8.742 1 96 69 CYS A CA 1
ATOM 520 C C . CYS A 1 69 ? -8.844 -0.918 8.383 1 96 69 CYS A C 1
ATOM 522 O O . CYS A 1 69 ? -8.383 -1.772 7.625 1 96 69 CYS A O 1
ATOM 524 N N . LEU A 1 70 ? -9.953 -1.022 8.906 1 97.75 70 LEU A N 1
ATOM 525 C CA . LEU A 1 70 ? -10.805 -2.184 8.664 1 97.75 70 LEU A CA 1
ATOM 526 C C . LEU A 1 70 ? -11.305 -2.203 7.227 1 97.75 70 LEU A C 1
ATOM 528 O O . LEU A 1 70 ? -11.484 -3.273 6.645 1 97.75 70 LEU A O 1
ATOM 532 N N . SER A 1 71 ? -11.609 -1.034 6.73 1 98.38 71 SER A N 1
ATOM 533 C CA . SER A 1 71 ? -11.984 -0.965 5.32 1 98.38 71 SER A CA 1
ATOM 534 C C . SER A 1 71 ? -10.867 -1.486 4.422 1 98.38 71 SER A C 1
ATOM 536 O O . SER A 1 71 ? -11.117 -2.271 3.506 1 98.38 71 SER A O 1
ATOM 538 N N . PHE A 1 72 ? -9.719 -0.968 4.73 1 96.94 72 PHE A N 1
ATOM 539 C CA . PHE A 1 72 ? -8.531 -1.401 4 1 96.94 72 PHE A CA 1
ATOM 540 C C . PHE A 1 72 ? -8.312 -2.9 4.168 1 96.94 72 PHE A C 1
ATOM 542 O O . PHE A 1 72 ? -8.055 -3.607 3.191 1 96.94 72 PHE A O 1
ATOM 549 N N . PHE A 1 73 ? -8.461 -3.42 5.312 1 97.25 73 PHE A N 1
ATOM 550 C CA . PHE A 1 73 ? -8.352 -4.832 5.66 1 97.25 73 PHE A CA 1
ATOM 551 C C . PHE A 1 73 ? -9.344 -5.664 4.852 1 97.25 73 PHE A C 1
ATOM 553 O O . PHE A 1 73 ? -8.969 -6.676 4.258 1 97.25 73 PHE A O 1
ATOM 560 N N . THR A 1 74 ? -10.531 -5.258 4.816 1 98.31 74 THR A N 1
ATOM 561 C CA . THR A 1 74 ? -11.602 -5.945 4.105 1 98.31 74 THR A CA 1
ATOM 562 C C . THR A 1 74 ? -11.289 -6.035 2.615 1 98.31 74 THR A C 1
ATOM 564 O O . THR A 1 74 ? -11.469 -7.09 2 1 98.31 74 THR A O 1
ATOM 567 N N . CYS A 1 75 ? -10.812 -4.996 2.051 1 97.88 75 CYS A N 1
ATOM 568 C CA . CYS A 1 75 ? -10.539 -4.965 0.618 1 97.88 75 CYS A CA 1
ATOM 569 C C . CYS A 1 75 ? -9.336 -5.832 0.272 1 97.88 75 CYS A C 1
ATOM 571 O O . CYS A 1 75 ? -9.289 -6.445 -0.796 1 97.88 75 CYS A O 1
ATOM 573 N N . PHE A 1 76 ? -8.414 -5.895 1.193 1 94.94 76 PHE A N 1
ATOM 574 C CA . PHE A 1 76 ? -7.289 -6.805 0.984 1 94.94 76 PHE A CA 1
ATOM 575 C C . PHE A 1 76 ? -7.746 -8.258 1.077 1 94.94 76 PHE A C 1
ATOM 577 O O . PHE A 1 76 ? -7.27 -9.109 0.329 1 94.94 76 PHE A O 1
ATOM 584 N N . ILE A 1 77 ? -8.648 -8.539 1.942 1 95.94 77 ILE A N 1
ATOM 585 C CA . ILE A 1 77 ? -9.211 -9.883 2.02 1 95.94 77 ILE A CA 1
ATOM 586 C C . ILE A 1 77 ? -9.805 -10.266 0.669 1 95.94 77 ILE A C 1
ATOM 588 O O . ILE A 1 77 ? -9.516 -11.344 0.139 1 95.94 77 ILE A O 1
ATOM 592 N N . SER A 1 78 ? -10.562 -9.43 0.163 1 97.94 78 SER A N 1
ATOM 593 C CA . SER A 1 78 ? -11.273 -9.773 -1.065 1 97.94 78 SER A CA 1
ATOM 594 C C . SER A 1 78 ? -10.312 -9.867 -2.248 1 97.94 78 SER A C 1
ATOM 596 O O . SER A 1 78 ? -10.461 -10.742 -3.104 1 97.94 78 SER A O 1
ATOM 598 N N . THR A 1 79 ? -9.391 -8.977 -2.344 1 95.31 79 THR A N 1
ATOM 599 C CA . THR A 1 79 ? -8.484 -8.938 -3.486 1 95.31 79 THR A CA 1
ATOM 600 C C . THR A 1 79 ? -7.594 -10.18 -3.51 1 95.31 79 THR A C 1
ATOM 602 O O . THR A 1 79 ? -7.312 -10.727 -4.578 1 95.31 79 THR A O 1
ATOM 605 N N . PHE A 1 80 ? -7.254 -10.68 -2.377 1 90.44 80 PHE A N 1
ATOM 606 C CA . PHE A 1 80 ? -6.328 -11.805 -2.318 1 90.44 80 PHE A CA 1
ATOM 607 C C . PHE A 1 80 ? -7.066 -13.094 -2.012 1 90.44 80 PHE A C 1
ATOM 609 O O . PHE A 1 80 ? -6.445 -14.141 -1.801 1 90.44 80 PHE A O 1
ATOM 616 N N . ALA A 1 81 ? -8.305 -13.078 -2.072 1 95.44 81 ALA A N 1
ATOM 617 C CA . ALA A 1 81 ? -9.133 -14.227 -1.707 1 95.44 81 ALA A CA 1
ATOM 618 C C . ALA A 1 81 ? -8.945 -15.375 -2.689 1 95.44 81 ALA A C 1
ATOM 620 O O . ALA A 1 81 ? -9.086 -16.547 -2.32 1 95.44 81 ALA A O 1
ATOM 621 N N . THR A 1 82 ? -8.594 -15.102 -3.893 1 93.69 82 THR A N 1
ATOM 622 C CA . THR A 1 82 ? -8.484 -16.141 -4.914 1 93.69 82 THR A CA 1
ATOM 623 C C . THR A 1 82 ? -7.176 -16.906 -4.77 1 93.69 82 THR A C 1
ATOM 625 O O . THR A 1 82 ? -7.102 -18.094 -5.113 1 93.69 82 THR A O 1
ATOM 628 N N . ALA A 1 83 ? -6.246 -16.281 -4.219 1 85.06 83 ALA A N 1
ATOM 629 C CA . ALA A 1 83 ? -4.891 -16.828 -4.246 1 85.06 83 ALA A CA 1
ATOM 630 C C . ALA A 1 83 ? -4.848 -18.219 -3.609 1 85.06 83 ALA A C 1
ATOM 632 O O . ALA A 1 83 ? -4.371 -19.172 -4.223 1 85.06 83 ALA A O 1
ATOM 633 N N . PRO A 1 84 ? -5.387 -18.391 -2.428 1 85.62 84 PRO A N 1
ATOM 634 C CA . PRO A 1 84 ? -5.301 -19.703 -1.809 1 85.62 84 PRO A CA 1
ATOM 635 C C . PRO A 1 84 ? -6.215 -20.734 -2.475 1 85.62 84 PRO A C 1
ATOM 637 O O . PRO A 1 84 ? -6.09 -21.938 -2.227 1 85.62 84 PRO A O 1
ATOM 640 N N . LEU A 1 85 ? -7.047 -20.328 -3.33 1 91.56 85 LEU A N 1
ATOM 641 C CA . LEU A 1 85 ? -8.008 -21.234 -3.957 1 91.56 85 LEU A CA 1
ATOM 642 C C . LEU A 1 85 ? -7.691 -21.422 -5.438 1 91.56 85 LEU A C 1
ATOM 644 O O . LEU A 1 85 ? -8.469 -22.031 -6.172 1 91.56 85 LEU A O 1
ATOM 648 N N . VAL A 1 86 ? -6.582 -20.984 -5.859 1 88.06 86 VAL A N 1
ATOM 649 C CA . VAL A 1 86 ? -6.219 -21.016 -7.273 1 88.06 86 VAL A CA 1
ATOM 650 C C . VAL A 1 86 ? -6.25 -22.453 -7.789 1 88.06 86 VAL A C 1
ATOM 652 O O . VAL A 1 86 ? -6.758 -22.703 -8.883 1 88.06 86 VAL A O 1
ATOM 655 N N . PRO A 1 87 ? -5.773 -23.438 -7.055 1 85.06 87 PRO A N 1
ATOM 656 C CA . PRO A 1 87 ? -5.773 -24.797 -7.609 1 85.06 87 PRO A CA 1
ATOM 657 C C . PRO A 1 87 ? -7.18 -25.297 -7.949 1 85.06 87 PRO A C 1
ATOM 659 O O . PRO A 1 87 ? -7.398 -25.844 -9.031 1 85.06 87 PRO A O 1
ATOM 662 N N . ILE A 1 88 ? -8.078 -25.078 -7.105 1 91.81 88 ILE A N 1
ATOM 663 C CA . ILE A 1 88 ? -9.438 -25.562 -7.344 1 91.81 88 ILE A CA 1
ATOM 664 C C . ILE A 1 88 ? -10.102 -24.719 -8.422 1 91.81 88 ILE A C 1
ATOM 666 O O . ILE A 1 88 ? -10.922 -25.219 -9.195 1 91.81 88 ILE A O 1
ATOM 670 N N . ILE A 1 89 ? -9.836 -23.438 -8.492 1 95.44 89 ILE A N 1
ATOM 671 C CA . ILE A 1 89 ? -10.414 -22.547 -9.5 1 95.44 89 ILE A CA 1
ATOM 672 C C . ILE A 1 89 ? -9.859 -22.906 -10.875 1 95.44 89 ILE A C 1
ATOM 674 O O . ILE A 1 89 ? -10.609 -22.953 -11.859 1 95.44 89 ILE A O 1
ATOM 678 N N . ARG A 1 90 ? -8.633 -23.125 -10.891 1 92.44 90 ARG A N 1
ATOM 679 C CA . ARG A 1 90 ? -7.977 -23.531 -12.133 1 92.44 90 ARG A CA 1
ATOM 680 C C . ARG A 1 90 ? -8.602 -24.797 -12.711 1 92.44 90 ARG A C 1
ATOM 682 O O . ARG A 1 90 ? -8.898 -24.859 -13.906 1 92.44 90 ARG A O 1
ATOM 689 N N . ASP A 1 91 ? -8.781 -25.766 -11.922 1 94.06 91 ASP A N 1
ATOM 690 C CA . ASP A 1 91 ? -9.367 -27.031 -12.352 1 94.06 91 ASP A CA 1
ATOM 691 C C . ASP A 1 91 ? -10.805 -26.844 -12.82 1 94.06 91 ASP A C 1
ATOM 693 O O . ASP A 1 91 ? -11.234 -27.453 -13.805 1 94.06 91 ASP A O 1
ATOM 697 N N . ASN A 1 92 ? -11.453 -26.031 -12.117 1 97.25 92 ASN A N 1
ATOM 698 C CA . ASN A 1 92 ? -12.859 -25.812 -12.43 1 97.25 92 ASN A CA 1
ATOM 699 C C . ASN A 1 92 ? -13.031 -25.062 -13.742 1 97.25 92 ASN A C 1
ATOM 701 O O . ASN A 1 92 ? -13.93 -25.359 -14.531 1 97.25 92 ASN A O 1
ATOM 705 N N . LEU A 1 93 ? -12.219 -24.094 -13.961 1 97.75 93 LEU A N 1
ATOM 706 C CA . LEU A 1 93 ? -12.391 -23.219 -15.109 1 97.75 93 LEU A CA 1
ATOM 707 C C . LEU A 1 93 ? -11.406 -23.578 -16.219 1 97.75 93 LEU A C 1
ATOM 709 O O . LEU A 1 93 ? -11.406 -22.938 -17.281 1 97.75 93 LEU A O 1
ATOM 713 N N . ASN A 1 94 ? -10.594 -24.562 -16.016 1 97.06 94 ASN A N 1
ATOM 714 C CA . ASN A 1 94 ? -9.578 -24.984 -16.984 1 97.06 94 ASN A CA 1
ATOM 715 C C . ASN A 1 94 ? -8.656 -23.844 -17.359 1 97.06 94 ASN A C 1
ATOM 717 O O . ASN A 1 94 ? -8.453 -23.562 -18.547 1 97.06 94 ASN A O 1
ATOM 721 N N . LEU A 1 95 ? -8.195 -23.266 -16.344 1 94 95 LEU A N 1
ATOM 722 C CA . LEU A 1 95 ? -7.316 -22.125 -16.578 1 94 95 LEU A CA 1
ATOM 723 C C . LEU A 1 95 ? -5.902 -22.594 -16.906 1 94 95 LEU A C 1
ATOM 725 O O . LEU A 1 95 ? -5.41 -23.562 -16.328 1 94 95 LEU A O 1
ATOM 729 N N . THR A 1 96 ? -5.328 -21.781 -17.875 1 90.62 96 THR A N 1
ATOM 730 C CA . THR A 1 96 ? -3.906 -21.969 -18.125 1 90.62 96 THR A CA 1
ATOM 731 C C . THR A 1 96 ? -3.066 -21.156 -17.141 1 90.62 96 THR A C 1
ATOM 733 O O . THR A 1 96 ? -3.594 -20.297 -16.438 1 90.62 96 THR A O 1
ATOM 736 N N . LYS A 1 97 ? -1.81 -21.484 -17.125 1 77.5 97 LYS A N 1
ATOM 737 C CA . LYS A 1 97 ? -0.885 -20.688 -16.312 1 77.5 97 LYS A CA 1
ATOM 738 C C . LYS A 1 97 ? -0.916 -19.219 -16.734 1 77.5 97 LYS A C 1
ATOM 740 O O . LYS A 1 97 ? -0.836 -18.328 -15.883 1 77.5 97 LYS A O 1
ATOM 745 N N . LYS A 1 98 ? -0.964 -19.047 -17.953 1 82.31 98 LYS A N 1
ATOM 746 C CA . LYS A 1 98 ? -1.036 -17.672 -18.484 1 82.31 98 LYS A CA 1
ATOM 747 C C . LYS A 1 98 ? -2.291 -16.969 -17.984 1 82.31 98 LYS A C 1
ATOM 749 O O . LYS A 1 98 ? -2.25 -15.781 -17.656 1 82.31 98 LYS A O 1
ATOM 754 N N . ASP A 1 99 ? -3.389 -17.656 -17.938 1 89.56 99 ASP A N 1
ATOM 755 C CA . ASP A 1 99 ? -4.637 -17.078 -17.453 1 89.56 99 ASP A CA 1
ATOM 756 C C . ASP A 1 99 ? -4.492 -16.625 -16 1 89.56 99 ASP A C 1
ATOM 758 O O . ASP A 1 99 ? -4.949 -15.539 -15.633 1 89.56 99 ASP A O 1
ATOM 762 N N . ILE A 1 100 ? -3.895 -17.422 -15.242 1 84.5 100 ILE A N 1
ATOM 763 C CA . ILE A 1 100 ? -3.711 -17.125 -13.82 1 84.5 100 ILE A CA 1
ATOM 764 C C . ILE A 1 100 ? -2.801 -15.914 -13.656 1 84.5 100 ILE A C 1
ATOM 766 O O . ILE A 1 100 ? -3.107 -15.008 -12.883 1 84.5 100 ILE A O 1
ATOM 770 N N . GLY A 1 101 ? -1.702 -15.906 -14.344 1 78.5 101 GLY A N 1
ATOM 771 C CA . GLY A 1 101 ? -0.809 -14.758 -14.32 1 78.5 101 GLY A CA 1
ATOM 772 C C . GLY A 1 101 ? -1.479 -13.469 -14.766 1 78.5 101 GLY A C 1
ATOM 773 O O . GLY A 1 101 ? -1.337 -12.43 -14.109 1 78.5 101 GLY A O 1
ATOM 774 N N . ASN A 1 102 ? -2.23 -13.539 -15.805 1 85.81 102 ASN A N 1
ATOM 775 C CA . ASN A 1 102 ? -2.949 -12.383 -16.312 1 85.81 102 ASN A CA 1
ATOM 776 C C . ASN A 1 102 ? -3.969 -11.859 -15.312 1 85.81 102 ASN A C 1
ATOM 778 O O . ASN A 1 102 ? -4.176 -10.648 -15.211 1 85.81 102 ASN A O 1
ATOM 782 N N . ALA A 1 103 ? -4.566 -12.758 -14.664 1 90.62 103 ALA A N 1
ATOM 783 C CA . ALA A 1 103 ? -5.547 -12.352 -13.664 1 90.62 103 ALA A CA 1
ATOM 784 C C . ALA A 1 103 ? -4.879 -11.609 -12.516 1 90.62 103 ALA A C 1
ATOM 786 O O . ALA A 1 103 ? -5.422 -10.625 -12 1 90.62 103 ALA A O 1
ATOM 787 N N . GLY A 1 104 ? -3.754 -12.086 -12.125 1 85.44 104 GLY A N 1
ATOM 788 C CA . GLY A 1 104 ? -2.982 -11.391 -11.109 1 85.44 104 GLY A CA 1
ATOM 789 C C . GLY A 1 104 ? -2.566 -9.992 -11.539 1 85.44 104 GLY A C 1
ATOM 790 O O . GLY A 1 104 ? -2.73 -9.031 -10.781 1 85.44 104 GLY A O 1
ATOM 791 N N . ILE A 1 105 ? -2.113 -9.859 -12.711 1 79.56 105 ILE A N 1
ATOM 792 C CA . ILE A 1 105 ? -1.703 -8.578 -13.273 1 79.56 105 ILE A CA 1
ATOM 793 C C . ILE A 1 105 ? -2.912 -7.652 -13.383 1 79.56 105 ILE A C 1
ATOM 795 O O . ILE A 1 105 ? -2.816 -6.457 -13.094 1 79.56 105 ILE A O 1
ATOM 799 N N . ALA A 1 106 ? -3.938 -8.234 -13.859 1 91.38 106 ALA A N 1
ATOM 800 C CA . ALA A 1 106 ? -5.16 -7.449 -13.992 1 91.38 106 ALA A CA 1
ATOM 801 C C . ALA A 1 106 ? -5.594 -6.875 -12.648 1 91.38 106 ALA A C 1
ATOM 803 O O . ALA A 1 106 ? -5.98 -5.707 -12.562 1 91.38 106 ALA A O 1
ATOM 804 N N . SER A 1 107 ? -5.516 -7.699 -11.648 1 91.12 107 SER A N 1
ATOM 805 C CA . SER A 1 107 ? -5.871 -7.242 -10.312 1 91.12 107 SER A CA 1
ATOM 806 C C . SER A 1 107 ? -4.977 -6.094 -9.867 1 91.12 107 SER A C 1
ATOM 808 O O . SER A 1 107 ? -5.465 -5.078 -9.367 1 91.12 107 SER A O 1
ATOM 810 N N . VAL A 1 108 ? -3.729 -6.199 -10.055 1 83.31 108 VAL A N 1
ATOM 811 C CA . VAL A 1 108 ? -2.756 -5.18 -9.68 1 83.31 108 VAL A CA 1
ATOM 812 C C . VAL A 1 108 ? -3.012 -3.902 -10.477 1 83.31 108 VAL A C 1
ATOM 814 O O . VAL A 1 108 ? -2.988 -2.801 -9.922 1 83.31 108 VAL A O 1
ATOM 817 N N . SER A 1 109 ? -3.277 -4.062 -11.727 1 89.44 109 SER A N 1
ATOM 818 C CA . SER A 1 109 ? -3.551 -2.92 -12.586 1 89.44 109 SER A CA 1
ATOM 819 C C . SER A 1 109 ? -4.793 -2.162 -12.133 1 89.44 109 SER A C 1
ATOM 821 O O . SER A 1 109 ? -4.812 -0.929 -12.141 1 89.44 109 SER A O 1
ATOM 823 N N . GLY A 1 110 ? -5.785 -2.891 -11.82 1 93.31 110 GLY A N 1
ATOM 824 C CA . GLY A 1 110 ? -6.969 -2.246 -11.266 1 93.31 110 GLY A CA 1
ATOM 825 C C . GLY A 1 110 ? -6.672 -1.421 -10.031 1 93.31 110 GLY A C 1
ATOM 826 O O . GLY A 1 110 ? -7.188 -0.312 -9.875 1 93.31 110 GLY A O 1
ATOM 827 N N . GLY A 1 111 ? -5.879 -1.959 -9.156 1 93.12 111 GLY A N 1
ATOM 828 C CA . GLY A 1 111 ? -5.48 -1.244 -7.953 1 93.12 111 GLY A CA 1
ATOM 829 C C . GLY A 1 111 ? -4.695 0.021 -8.242 1 93.12 111 GLY A C 1
ATOM 830 O O . GLY A 1 111 ? -4.941 1.063 -7.633 1 93.12 111 GLY A O 1
ATOM 831 N N . ILE A 1 112 ? -3.797 -0.09 -9.117 1 85.94 112 ILE A N 1
ATOM 832 C CA . ILE A 1 112 ? -2.955 1.047 -9.469 1 85.94 112 ILE A CA 1
ATOM 833 C C . ILE A 1 112 ? -3.82 2.174 -10.031 1 85.94 112 ILE A C 1
ATOM 835 O O . ILE A 1 112 ? -3.734 3.316 -9.57 1 85.94 112 ILE A O 1
ATOM 839 N N . PHE A 1 113 ? -4.641 1.87 -10.945 1 91.06 113 PHE A N 1
ATOM 840 C CA . PHE A 1 113 ? -5.504 2.852 -11.594 1 91.06 113 PHE A CA 1
ATOM 841 C C . PHE A 1 113 ? -6.457 3.479 -10.586 1 91.06 113 PHE A C 1
ATOM 843 O O . PHE A 1 113 ? -6.645 4.699 -10.578 1 91.06 113 PHE A O 1
ATOM 850 N N . SER A 1 114 ? -7.008 2.707 -9.805 1 94.69 114 SER A N 1
ATOM 851 C CA . SER A 1 114 ? -8.008 3.201 -8.867 1 94.69 114 SER A CA 1
ATOM 852 C C . SER A 1 114 ? -7.383 4.078 -7.793 1 94.69 114 SER A C 1
ATOM 854 O O . SER A 1 114 ? -8.016 5.004 -7.289 1 94.69 114 SER A O 1
ATOM 856 N N . ARG A 1 115 ? -6.16 3.848 -7.434 1 90.38 115 ARG A N 1
ATOM 857 C CA . ARG A 1 115 ? -5.484 4.656 -6.426 1 90.38 115 ARG A CA 1
ATOM 858 C C . ARG A 1 115 ? -5.293 6.09 -6.914 1 90.38 115 ARG A C 1
ATOM 860 O O . ARG A 1 115 ? -5.457 7.039 -6.145 1 90.38 115 ARG A O 1
ATOM 867 N N . LEU A 1 116 ? -5 6.227 -8.141 1 86.19 116 LEU A N 1
ATOM 868 C CA . LEU A 1 116 ? -4.855 7.562 -8.719 1 86.19 116 LEU A CA 1
ATOM 869 C C . LEU A 1 116 ? -6.176 8.32 -8.664 1 86.19 116 LEU A C 1
ATOM 871 O O . LEU A 1 116 ? -6.215 9.477 -8.219 1 86.19 116 LEU A O 1
ATOM 875 N N . VAL A 1 117 ? -7.191 7.645 -9.062 1 93.06 117 VAL A N 1
ATOM 876 C CA . VAL A 1 117 ? -8.516 8.258 -9.086 1 93.06 117 VAL A CA 1
ATOM 877 C C . VAL A 1 117 ? -8.977 8.547 -7.66 1 93.06 117 VAL A C 1
ATOM 879 O O . VAL A 1 117 ? -9.594 9.586 -7.398 1 93.06 117 VAL A O 1
ATOM 882 N N . MET A 1 118 ? -8.656 7.688 -6.777 1 95.25 118 MET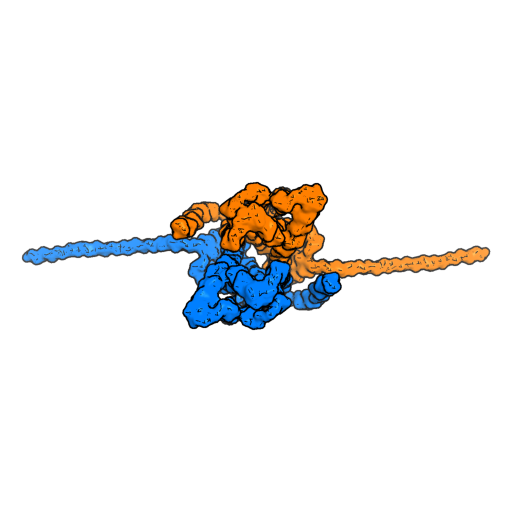 A N 1
ATOM 883 C CA . MET A 1 118 ? -9.086 7.812 -5.391 1 95.25 118 MET A CA 1
ATOM 884 C C . MET A 1 118 ? -8.5 9.062 -4.746 1 95.25 118 MET A C 1
ATOM 886 O O . MET A 1 118 ? -9.148 9.719 -3.93 1 95.25 118 MET A O 1
ATOM 890 N N . GLY A 1 119 ? -7.289 9.344 -5.082 1 91.19 119 GLY A N 1
ATOM 891 C CA . GLY A 1 119 ? -6.684 10.555 -4.555 1 91.19 119 GLY A CA 1
ATOM 892 C C . GLY A 1 119 ? -7.488 11.805 -4.852 1 91.19 119 GLY A C 1
ATOM 893 O O . GLY A 1 119 ? -7.793 12.586 -3.945 1 91.19 119 GLY A O 1
ATOM 894 N N . ALA A 1 120 ? -7.844 11.906 -6.012 1 89.5 120 ALA A N 1
ATOM 895 C CA . ALA A 1 120 ? -8.656 13.039 -6.43 1 89.5 120 ALA A CA 1
ATOM 896 C C . ALA A 1 120 ? -10.039 13 -5.781 1 89.5 120 ALA A C 1
ATOM 898 O O . ALA A 1 120 ? -10.562 14.023 -5.355 1 89.5 120 ALA A O 1
ATOM 899 N N . ALA A 1 121 ? -10.586 11.875 -5.695 1 93.69 121 ALA A N 1
ATOM 900 C CA . ALA A 1 121 ? -11.906 11.703 -5.098 1 93.69 121 ALA A CA 1
ATOM 901 C C . ALA A 1 121 ? -11.906 12.109 -3.629 1 93.69 121 ALA A C 1
ATOM 903 O O . ALA A 1 121 ? -12.844 12.742 -3.15 1 93.69 121 ALA A O 1
ATOM 904 N N . CYS A 1 122 ? -10.852 11.75 -2.934 1 93.69 122 CYS A N 1
ATOM 905 C CA . CYS A 1 122 ? -10.742 12.102 -1.523 1 93.69 122 CYS A CA 1
ATOM 906 C C . CYS A 1 122 ? -10.656 13.617 -1.347 1 93.69 122 CYS A C 1
ATOM 908 O O . CYS A 1 122 ? -11.266 14.172 -0.43 1 93.69 122 CYS A O 1
ATOM 910 N N . ASP A 1 123 ? -9.953 14.242 -2.197 1 89.38 123 ASP A N 1
ATOM 911 C CA . ASP A 1 123 ? -9.789 15.695 -2.104 1 89.38 123 ASP A CA 1
ATOM 912 C C . ASP A 1 123 ? -11.094 16.422 -2.426 1 89.38 123 ASP A C 1
ATOM 914 O O . ASP A 1 123 ? -11.383 17.469 -1.856 1 89.38 123 ASP A O 1
ATOM 918 N N . LEU A 1 124 ? -11.859 15.781 -3.262 1 89.31 124 LEU A N 1
ATOM 919 C CA . LEU A 1 124 ? -13.062 16.438 -3.752 1 89.31 124 LEU A CA 1
ATOM 920 C C . LEU A 1 124 ? -14.258 16.125 -2.859 1 89.31 124 LEU A C 1
ATOM 922 O O . LEU A 1 124 ? -15.062 17.016 -2.557 1 89.31 124 LEU A O 1
ATOM 926 N N . LEU A 1 125 ? -14.406 14.867 -2.484 1 93 125 LEU A N 1
ATOM 927 C CA . LEU A 1 125 ? -15.625 14.406 -1.822 1 93 125 LEU A CA 1
ATOM 928 C C . LEU A 1 125 ? -15.367 14.141 -0.342 1 93 125 LEU A C 1
ATOM 930 O O . LEU A 1 125 ? -16.312 14.047 0.445 1 93 125 LEU A O 1
ATOM 934 N N . GLY A 1 126 ? -14.141 14.055 -0.037 1 94.31 126 GLY A N 1
ATOM 935 C CA . GLY A 1 126 ? -13.789 13.531 1.272 1 94.31 126 GLY A CA 1
ATOM 936 C C . GLY A 1 126 ? -13.617 12.023 1.279 1 94.31 126 GLY A C 1
ATOM 937 O O . GLY A 1 126 ? -14.195 11.32 0.453 1 94.31 126 GLY A O 1
ATOM 938 N N . PRO A 1 127 ? -12.844 11.555 2.211 1 96.88 127 PRO A N 1
ATOM 939 C CA . PRO A 1 127 ? -12.539 10.125 2.23 1 96.88 127 PRO A CA 1
ATOM 940 C C . PRO A 1 127 ? -13.734 9.273 2.635 1 96.88 127 PRO A C 1
ATOM 942 O O . PRO A 1 127 ? -13.82 8.102 2.266 1 96.88 127 PRO A O 1
ATOM 945 N N . ARG A 1 128 ? -14.664 9.836 3.4 1 97.75 128 ARG A N 1
ATOM 946 C CA . ARG A 1 128 ? -15.828 9.07 3.84 1 97.75 128 ARG A CA 1
ATOM 947 C C . ARG A 1 128 ? -16.641 8.57 2.648 1 97.75 128 ARG A C 1
ATOM 949 O O . ARG A 1 128 ? -16.828 7.367 2.482 1 97.75 128 ARG A O 1
ATOM 956 N N . TYR A 1 129 ? -17 9.477 1.823 1 97.38 129 TYR A N 1
ATOM 957 C CA . TYR A 1 129 ? -17.781 9.094 0.658 1 97.38 129 TYR A CA 1
ATOM 958 C C . TYR A 1 129 ? -16.922 8.352 -0.361 1 97.38 129 TYR A C 1
ATOM 960 O O . TYR A 1 129 ? -17.375 7.371 -0.96 1 97.38 129 TYR A O 1
ATOM 968 N N . ALA A 1 130 ? -15.758 8.805 -0.601 1 97.38 130 ALA A N 1
ATOM 969 C CA . ALA A 1 130 ? -14.883 8.148 -1.572 1 97.38 130 ALA A CA 1
ATOM 970 C C . ALA A 1 130 ? -14.641 6.695 -1.192 1 97.38 130 ALA A C 1
ATOM 972 O O . ALA A 1 130 ? -14.742 5.801 -2.035 1 97.38 130 ALA A O 1
ATOM 973 N N . CYS A 1 131 ? -14.336 6.453 0.03 1 98.12 131 CYS A N 1
ATOM 974 C CA . CYS A 1 131 ? -14.078 5.105 0.528 1 98.12 131 CYS A CA 1
ATOM 975 C C . CYS A 1 131 ? -15.328 4.238 0.427 1 98.12 131 CYS A C 1
ATOM 977 O O . CYS A 1 131 ? -15.273 3.119 -0.081 1 98.12 131 CYS A O 1
ATOM 979 N N . ALA A 1 132 ? -16.406 4.773 0.948 1 98.25 132 ALA A N 1
ATOM 980 C CA . ALA A 1 132 ? -17.656 4.008 0.915 1 98.25 132 ALA A CA 1
ATOM 981 C C . ALA A 1 132 ? -18.047 3.664 -0.519 1 98.25 132 ALA A C 1
ATOM 983 O O . ALA A 1 132 ? -18.5 2.553 -0.795 1 98.25 132 ALA A O 1
ATOM 984 N N . PHE A 1 133 ? -17.859 4.543 -1.354 1 97.44 133 PHE A N 1
ATOM 985 C CA . PHE A 1 133 ? -18.234 4.332 -2.748 1 97.44 133 PHE A CA 1
ATOM 986 C C . PHE A 1 133 ? -17.438 3.191 -3.359 1 97.44 133 PHE A C 1
ATOM 988 O O . PHE A 1 133 ? -18 2.293 -3.986 1 97.44 133 PHE A O 1
ATOM 995 N N . VAL A 1 134 ? -16.141 3.217 -3.223 1 98 134 VAL A N 1
ATOM 996 C CA . VAL A 1 134 ? -15.312 2.209 -3.867 1 98 134 VAL A CA 1
ATOM 997 C C . VAL A 1 134 ? -15.586 0.838 -3.252 1 98 134 VAL A C 1
ATOM 999 O O . VAL A 1 134 ? -15.617 -0.171 -3.961 1 98 134 VAL A O 1
ATOM 1002 N N . ILE A 1 135 ? -15.797 0.781 -1.953 1 98.12 135 ILE A N 1
ATOM 1003 C CA . ILE A 1 135 ? -16.062 -0.481 -1.271 1 98.12 135 ILE A CA 1
ATOM 1004 C C . ILE A 1 135 ? -17.391 -1.058 -1.749 1 98.12 135 ILE A C 1
ATOM 1006 O O . ILE A 1 135 ? -17.484 -2.244 -2.072 1 98.12 135 ILE A O 1
ATOM 1010 N N . MET A 1 136 ? -18.344 -0.217 -1.856 1 97.69 136 MET A N 1
ATOM 1011 C CA . MET A 1 136 ? -19.672 -0.662 -2.262 1 97.69 136 MET A CA 1
ATOM 1012 C C . MET A 1 136 ? -19.703 -0.979 -3.754 1 97.69 136 MET A C 1
ATOM 1014 O O . MET A 1 136 ? -20.422 -1.879 -4.184 1 97.69 136 MET A O 1
ATOM 1018 N N . LEU A 1 137 ? -18.969 -0.248 -4.508 1 96.81 137 LEU A N 1
ATOM 1019 C CA . LEU A 1 137 ? -18.875 -0.516 -5.938 1 96.81 137 LEU A CA 1
ATOM 1020 C C . LEU A 1 137 ? -18.203 -1.854 -6.199 1 96.81 137 LEU A C 1
ATOM 1022 O O . LEU A 1 137 ? -18.547 -2.559 -7.148 1 96.81 137 LEU A O 1
ATOM 1026 N N . SER A 1 138 ? -17.266 -2.236 -5.402 1 97.94 138 SER A N 1
ATOM 1027 C CA . SER A 1 138 ? -16.5 -3.459 -5.609 1 97.94 138 SER A CA 1
ATOM 1028 C C . SER A 1 138 ? -17.234 -4.68 -5.07 1 97.94 138 SER A C 1
ATOM 1030 O O . SER A 1 138 ? -16.953 -5.812 -5.457 1 97.94 138 SER A O 1
ATOM 1032 N N . ALA A 1 139 ? -18.234 -4.453 -4.207 1 98.44 139 ALA A N 1
ATOM 1033 C CA . ALA A 1 139 ? -18.969 -5.57 -3.613 1 98.44 139 ALA A CA 1
ATOM 1034 C C . ALA A 1 139 ? -19.609 -6.438 -4.688 1 98.44 139 ALA A C 1
ATOM 1036 O O . ALA A 1 139 ? -19.391 -7.648 -4.73 1 98.44 139 ALA A O 1
ATOM 1037 N N . PRO A 1 140 ? -20.359 -5.859 -5.625 1 98.5 140 PRO A N 1
ATOM 1038 C CA . PRO A 1 140 ? -20.953 -6.699 -6.664 1 98.5 140 PRO A CA 1
ATOM 1039 C C . PRO A 1 140 ? -19.906 -7.465 -7.477 1 98.5 140 PRO A C 1
ATOM 1041 O O . PRO A 1 140 ? -20.172 -8.578 -7.941 1 98.5 140 PRO A O 1
ATOM 1044 N N . THR A 1 141 ? -18.781 -6.918 -7.656 1 98.19 141 THR A N 1
ATOM 1045 C CA . THR A 1 141 ? -17.734 -7.598 -8.414 1 98.19 141 THR A CA 1
ATOM 1046 C C . THR A 1 141 ? -17.219 -8.812 -7.652 1 98.19 141 THR A C 1
ATOM 1048 O O . THR A 1 141 ? -16.891 -9.836 -8.258 1 98.19 141 THR A O 1
ATOM 1051 N N . VAL A 1 142 ? -17.109 -8.719 -6.355 1 98.5 142 VAL A N 1
ATOM 1052 C CA . VAL A 1 142 ? -16.703 -9.852 -5.531 1 98.5 142 VAL A CA 1
ATOM 1053 C C . VAL A 1 142 ? -17.75 -10.961 -5.621 1 98.5 142 VAL A C 1
ATOM 1055 O O . VAL A 1 142 ? -17.406 -12.133 -5.773 1 98.5 142 VAL A O 1
ATOM 1058 N N . PHE A 1 143 ? -19.016 -10.578 -5.586 1 98.5 143 PHE A N 1
ATOM 1059 C CA . PHE A 1 143 ? -20.094 -11.547 -5.742 1 98.5 143 PHE A CA 1
ATOM 1060 C C . PHE A 1 143 ? -20.047 -12.188 -7.125 1 98.5 143 PHE A C 1
ATOM 1062 O O . PHE A 1 143 ? -20.359 -13.375 -7.277 1 98.5 143 PHE A O 1
ATOM 1069 N N . CYS A 1 144 ? -19.656 -11.469 -8.094 1 98.06 144 CYS A N 1
ATOM 1070 C CA . CYS A 1 144 ? -19.609 -11.961 -9.469 1 98.06 144 CYS A CA 1
ATOM 1071 C C . CYS A 1 144 ? -18.594 -13.094 -9.594 1 98.06 144 CYS A C 1
ATOM 1073 O O . CYS A 1 144 ? -18.688 -13.922 -10.5 1 98.06 144 CYS A O 1
ATOM 1075 N N . MET A 1 145 ? -17.625 -13.148 -8.719 1 97.81 145 MET A N 1
ATOM 1076 C CA . MET A 1 145 ? -16.656 -14.242 -8.742 1 97.81 145 MET A CA 1
ATOM 1077 C C . MET A 1 145 ? -17.344 -15.594 -8.617 1 97.81 145 MET A C 1
ATOM 1079 O O . MET A 1 145 ? -16.906 -16.578 -9.203 1 97.81 145 MET A O 1
ATOM 1083 N N . THR A 1 146 ? -18.453 -15.594 -7.949 1 96.62 146 THR A N 1
ATOM 1084 C CA . THR A 1 146 ? -19.203 -16.812 -7.715 1 96.62 146 THR A CA 1
ATOM 1085 C C . THR A 1 146 ? -19.766 -17.359 -9.023 1 96.62 146 THR A C 1
ATOM 1087 O O . THR A 1 146 ? -20.062 -18.547 -9.133 1 96.62 146 THR A O 1
ATOM 1090 N N . PHE A 1 147 ? -19.844 -16.547 -10.016 1 97.12 147 PHE A N 1
ATOM 1091 C CA . PHE A 1 147 ? -20.562 -16.938 -11.219 1 97.12 147 PHE A CA 1
ATOM 1092 C C . PHE A 1 147 ? -19.609 -17.016 -12.414 1 97.12 147 PHE A C 1
ATOM 1094 O O . PHE A 1 147 ? -20.031 -17.312 -13.531 1 97.12 147 PHE A O 1
ATOM 1101 N N . VAL A 1 148 ? -18.344 -16.781 -12.156 1 97.94 148 VAL A N 1
ATOM 1102 C CA . VAL A 1 148 ? -17.406 -16.781 -13.266 1 97.94 148 VAL A CA 1
ATOM 1103 C C . VAL A 1 148 ? -17.328 -18.156 -13.898 1 97.94 148 VAL A C 1
ATOM 1105 O O . VAL A 1 148 ? -17.312 -19.172 -13.195 1 97.94 148 VAL A O 1
ATOM 1108 N N . SER A 1 149 ? -17.312 -18.172 -15.297 1 97.62 149 SER A N 1
ATOM 1109 C CA . SER A 1 149 ? -17.328 -19.469 -15.961 1 97.62 149 SER A CA 1
ATOM 1110 C C . SER A 1 149 ? -16.312 -19.531 -17.094 1 97.62 149 SER A C 1
ATOM 1112 O O . SER A 1 149 ? -16.266 -20.5 -17.844 1 97.62 149 SER A O 1
ATOM 1114 N N . SER A 1 150 ? -15.586 -18.453 -17.234 1 98 150 SER A N 1
ATOM 1115 C CA . SER A 1 150 ? -14.57 -18.438 -18.281 1 98 150 SER A CA 1
ATOM 1116 C C . SER A 1 150 ? -13.297 -17.75 -17.812 1 98 150 SER A C 1
ATOM 1118 O O . SER A 1 150 ? -13.305 -17.031 -16.797 1 98 150 SER A O 1
ATOM 1120 N N . ALA A 1 151 ? -12.273 -18.031 -18.578 1 97.69 151 ALA A N 1
ATOM 1121 C CA . ALA A 1 151 ? -10.984 -17.406 -18.281 1 97.69 151 ALA A CA 1
ATOM 1122 C C . ALA A 1 151 ? -11.078 -15.883 -18.391 1 97.69 151 ALA A C 1
ATOM 1124 O O . ALA A 1 151 ? -10.531 -15.156 -17.562 1 97.69 151 ALA A O 1
ATOM 1125 N N . GLU A 1 152 ? -11.758 -15.43 -19.391 1 97.81 152 GLU A N 1
ATOM 1126 C CA . GLU A 1 152 ? -11.93 -13.992 -19.594 1 97.81 152 GLU A CA 1
ATOM 1127 C C . GLU A 1 152 ? -12.719 -13.367 -18.453 1 97.81 152 GLU A C 1
ATOM 1129 O O . GLU A 1 152 ? -12.391 -12.266 -18 1 97.81 152 GLU A O 1
ATOM 1134 N N . GLY A 1 153 ? -13.734 -14.078 -18.109 1 98.19 153 GLY A N 1
ATOM 1135 C CA . GLY A 1 153 ? -14.508 -13.602 -16.969 1 98.19 153 GLY A CA 1
ATOM 1136 C C . GLY A 1 153 ? -13.703 -13.531 -15.688 1 98.19 153 GLY A C 1
ATOM 1137 O O . GLY A 1 153 ? -13.828 -12.578 -14.914 1 98.19 153 GLY A O 1
ATOM 1138 N N . TYR A 1 154 ? -12.914 -14.531 -15.492 1 97.88 154 TYR A N 1
ATOM 1139 C CA . TYR A 1 154 ? -12.047 -14.578 -14.32 1 97.88 154 TYR A CA 1
ATOM 1140 C C . TYR A 1 154 ? -11.102 -13.391 -14.297 1 97.88 154 TYR A C 1
ATOM 1142 O O . TYR A 1 154 ? -10.977 -12.703 -13.281 1 97.88 154 TYR A O 1
ATOM 1150 N N . VAL A 1 155 ? -10.508 -13.086 -15.406 1 97 155 VAL A N 1
ATOM 1151 C CA . VAL A 1 155 ? -9.562 -11.977 -15.523 1 97 155 VAL A CA 1
ATOM 1152 C C . VAL A 1 155 ? -10.297 -10.648 -15.32 1 97 155 VAL A C 1
ATOM 1154 O O . VAL A 1 155 ? -9.812 -9.773 -14.609 1 97 155 VAL A O 1
ATOM 1157 N N . ALA A 1 156 ? -11.43 -10.523 -15.867 1 98 156 ALA A N 1
ATOM 1158 C CA . ALA A 1 156 ? -12.203 -9.289 -15.773 1 98 156 ALA A CA 1
ATOM 1159 C C . ALA A 1 156 ? -12.633 -9.016 -14.336 1 98 156 ALA A C 1
ATOM 1161 O O . ALA A 1 156 ? -12.547 -7.887 -13.852 1 98 156 ALA A O 1
ATOM 1162 N N . VAL A 1 157 ? -13.086 -10.047 -13.719 1 98.25 157 VAL A N 1
ATOM 1163 C CA . VAL A 1 157 ? -13.57 -9.891 -12.352 1 98.25 157 VAL A CA 1
ATOM 1164 C C . VAL A 1 157 ? -12.398 -9.57 -11.422 1 98.25 157 VAL A C 1
ATOM 1166 O O . VAL A 1 157 ? -12.516 -8.742 -10.523 1 98.25 157 VAL A O 1
ATOM 1169 N N . ARG A 1 158 ? -11.312 -10.172 -11.641 1 96.88 158 ARG A N 1
ATOM 1170 C CA . ARG A 1 158 ? -10.125 -9.875 -10.852 1 96.88 158 ARG A CA 1
ATOM 1171 C C . ARG A 1 158 ? -9.695 -8.422 -11.031 1 96.88 158 ARG A C 1
ATOM 1173 O O . ARG A 1 158 ? -9.32 -7.758 -10.062 1 96.88 158 ARG A O 1
ATOM 1180 N N . PHE A 1 159 ? -9.789 -7.945 -12.219 1 96.94 159 PHE A N 1
ATOM 1181 C CA . PHE A 1 159 ? -9.477 -6.551 -12.516 1 96.94 159 PHE A CA 1
ATOM 1182 C C . PHE A 1 159 ? -10.383 -5.617 -11.719 1 96.94 159 PHE A C 1
ATOM 1184 O O . PHE A 1 159 ? -9.906 -4.68 -11.078 1 96.94 159 PHE A O 1
ATOM 1191 N N . MET A 1 160 ? -11.594 -5.938 -11.719 1 98.12 160 MET A N 1
ATOM 1192 C CA . MET A 1 160 ? -12.57 -5.07 -11.07 1 98.12 160 MET A CA 1
ATOM 1193 C C . MET A 1 160 ? -12.445 -5.148 -9.547 1 98.12 160 MET A C 1
ATOM 1195 O O . MET A 1 160 ? -12.609 -4.145 -8.852 1 98.12 160 MET A O 1
ATOM 1199 N N . ILE A 1 161 ? -12.164 -6.32 -9 1 97.88 161 ILE A N 1
ATOM 1200 C CA . ILE A 1 161 ? -11.953 -6.461 -7.566 1 97.88 161 ILE A CA 1
ATOM 1201 C C . ILE A 1 161 ? -10.734 -5.652 -7.137 1 97.88 161 ILE A C 1
ATOM 1203 O O . ILE A 1 161 ? -10.719 -5.055 -6.059 1 97.88 161 ILE A O 1
ATOM 1207 N N . GLY A 1 162 ? -9.766 -5.539 -7.977 1 96.31 162 GLY A N 1
ATOM 1208 C CA . GLY A 1 162 ? -8.555 -4.789 -7.707 1 96.31 162 GLY A CA 1
ATOM 1209 C C . GLY A 1 162 ? -8.805 -3.318 -7.422 1 96.31 162 GLY A C 1
ATOM 1210 O O . GLY A 1 162 ? -8.023 -2.67 -6.73 1 96.31 162 GLY A O 1
ATOM 1211 N N . PHE A 1 163 ? -9.922 -2.803 -7.875 1 97.25 163 PHE A N 1
ATOM 1212 C CA . PHE A 1 163 ? -10.258 -1.401 -7.645 1 97.25 163 PHE A CA 1
ATOM 1213 C C . PHE A 1 163 ? -10.391 -1.113 -6.156 1 97.25 163 PHE A C 1
ATOM 1215 O O . PHE A 1 163 ? -10.133 0.006 -5.707 1 97.25 163 PHE A O 1
ATOM 1222 N N . SER A 1 164 ? -10.719 -2.139 -5.453 1 97.56 164 SER A N 1
ATOM 1223 C CA . SER A 1 164 ? -10.977 -1.928 -4.031 1 97.56 164 SER A CA 1
ATOM 1224 C C . SER A 1 164 ? -9.688 -1.596 -3.285 1 97.56 164 SER A C 1
ATOM 1226 O O . SER A 1 164 ? -9.727 -1.047 -2.182 1 97.56 164 SER A O 1
ATOM 1228 N N . LEU A 1 165 ? -8.531 -1.818 -3.869 1 94.5 165 LEU A N 1
ATOM 1229 C CA . LEU A 1 165 ? -7.242 -1.546 -3.234 1 94.5 165 LEU A CA 1
ATOM 1230 C C . LEU A 1 165 ? -7.008 -0.045 -3.104 1 94.5 165 LEU A C 1
ATOM 1232 O O . LEU A 1 165 ? -6.129 0.388 -2.355 1 94.5 165 LEU A O 1
ATOM 1236 N N . ALA A 1 166 ? -7.875 0.711 -3.732 1 96.44 166 ALA A N 1
ATOM 1237 C CA . ALA A 1 166 ? -7.797 2.166 -3.629 1 96.44 166 ALA A CA 1
ATOM 1238 C C . ALA A 1 166 ? -8.125 2.635 -2.213 1 96.44 166 ALA A C 1
ATOM 1240 O O . ALA A 1 166 ? -7.848 3.783 -1.855 1 96.44 166 ALA A O 1
ATOM 1241 N N . THR A 1 167 ? -8.633 1.733 -1.435 1 97 167 THR A N 1
ATOM 1242 C CA . THR A 1 167 ? -8.938 2.086 -0.052 1 97 167 THR A CA 1
ATOM 1243 C C . THR A 1 167 ? -7.66 2.424 0.711 1 97 167 THR A C 1
ATOM 1245 O O . THR A 1 167 ? -7.707 3.092 1.747 1 97 167 THR A O 1
ATOM 1248 N N . PHE A 1 168 ? -6.605 2.045 0.196 1 93.5 168 PHE A N 1
ATOM 1249 C CA . PHE A 1 168 ? -5.32 2.439 0.752 1 93.5 168 PHE A CA 1
ATOM 1250 C C . PHE A 1 168 ? -5.176 3.957 0.766 1 93.5 168 PHE A C 1
ATOM 1252 O O . PHE A 1 168 ? -4.75 4.539 1.766 1 93.5 168 PHE A O 1
ATOM 1259 N N . VAL A 1 169 ? -5.566 4.559 -0.29 1 93.06 169 VAL A N 1
ATOM 1260 C CA . VAL A 1 169 ? -5.398 6 -0.446 1 93.06 169 VAL A CA 1
ATOM 1261 C C . VAL A 1 169 ? -6.32 6.734 0.524 1 93.06 169 VAL A C 1
ATOM 1263 O O . VAL A 1 169 ? -5.926 7.734 1.132 1 93.06 169 VAL A O 1
ATOM 1266 N N . SER A 1 170 ? -7.512 6.285 0.641 1 96.31 170 SER A N 1
ATOM 1267 C CA . SER A 1 170 ? -8.406 6.918 1.605 1 96.31 170 SER A CA 1
ATOM 1268 C C . SER A 1 170 ? -7.906 6.723 3.033 1 96.31 170 SER A C 1
ATOM 1270 O O . SER A 1 170 ? -8.039 7.621 3.869 1 96.31 170 SER A O 1
ATOM 1272 N N . CYS A 1 171 ? -7.336 5.586 3.238 1 96.31 171 CYS A N 1
ATOM 1273 C CA . CYS A 1 171 ? -6.75 5.324 4.551 1 96.31 171 CYS A CA 1
ATOM 1274 C C . CYS A 1 171 ? -5.633 6.312 4.855 1 96.31 171 CYS A C 1
ATOM 1276 O O . CYS A 1 171 ? -5.621 6.934 5.918 1 96.31 171 CYS A O 1
ATOM 1278 N N . GLN A 1 172 ? -4.805 6.52 3.959 1 92.69 172 GLN A N 1
ATOM 1279 C CA . GLN A 1 172 ? -3.682 7.426 4.164 1 92.69 172 GLN A CA 1
ATOM 1280 C C . GLN A 1 172 ? -4.156 8.875 4.281 1 92.69 172 GLN A C 1
ATOM 1282 O O . GLN A 1 172 ? -3.572 9.664 5.02 1 92.69 172 GLN A O 1
ATOM 1287 N N . PHE A 1 173 ? -5.148 9.242 3.49 1 93.5 173 PHE A N 1
ATOM 1288 C CA . PHE A 1 173 ? -5.75 10.57 3.584 1 93.5 173 PHE A CA 1
ATOM 1289 C C . PHE A 1 173 ? -6.238 10.844 5.004 1 93.5 173 PHE A C 1
ATOM 1291 O O . PHE A 1 173 ? -5.93 11.891 5.578 1 93.5 173 PHE A O 1
ATOM 1298 N N . TRP A 1 174 ? -6.953 9.875 5.496 1 96.56 174 TRP A N 1
ATOM 1299 C CA . TRP A 1 174 ? -7.492 10.023 6.844 1 96.56 174 TRP A CA 1
ATOM 1300 C C . TRP A 1 174 ? -6.367 10.148 7.867 1 96.56 174 TRP A C 1
ATOM 1302 O O . TRP A 1 174 ? -6.426 11 8.758 1 96.56 174 TRP A O 1
ATOM 1312 N N . MET A 1 175 ? -5.328 9.352 7.766 1 95.38 175 MET A N 1
ATOM 1313 C CA . MET A 1 175 ? -4.234 9.438 8.727 1 95.38 175 MET A CA 1
ATOM 1314 C C . MET A 1 175 ? -3.553 10.797 8.656 1 95.38 175 MET A C 1
ATOM 1316 O O . MET A 1 175 ? -3.268 11.414 9.688 1 95.38 175 MET A O 1
ATOM 1320 N N . SER A 1 176 ? -3.42 11.328 7.477 1 92.12 176 SER A N 1
ATOM 1321 C CA . SER A 1 176 ? -2.715 12.586 7.258 1 92.12 176 SER A CA 1
ATOM 1322 C C . SER A 1 176 ? -3.51 13.766 7.801 1 92.12 176 SER A C 1
ATOM 1324 O O . SER A 1 176 ? -2.932 14.781 8.195 1 92.12 176 SER A O 1
ATOM 1326 N N . ASN A 1 177 ? -4.793 13.602 7.836 1 93.31 177 ASN A N 1
ATOM 1327 C CA . ASN A 1 177 ? -5.613 14.75 8.203 1 93.31 177 ASN A CA 1
ATOM 1328 C C . ASN A 1 177 ? -6.141 14.625 9.633 1 93.31 177 ASN A C 1
ATOM 1330 O O . ASN A 1 177 ? -6.578 15.617 10.219 1 93.31 177 ASN A O 1
ATOM 1334 N N . MET A 1 178 ? -6.082 13.422 10.227 1 95.69 178 MET A N 1
ATOM 1335 C CA . MET A 1 178 ? -6.609 13.195 11.562 1 95.69 178 MET A CA 1
ATOM 1336 C C . MET A 1 178 ? -5.5 13.258 12.609 1 95.69 178 MET A C 1
ATOM 1338 O O . MET A 1 178 ? -5.758 13.492 13.789 1 95.69 178 MET A O 1
ATOM 1342 N N . PHE A 1 179 ? -4.285 13.047 12.203 1 94.38 179 PHE A N 1
ATOM 1343 C CA . PHE A 1 179 ? -3.195 12.938 13.172 1 94.38 179 PHE A CA 1
ATOM 1344 C C . PHE A 1 179 ? -2.064 13.898 12.82 1 94.38 179 PHE A C 1
ATOM 1346 O O . PHE A 1 179 ? -1.849 14.211 11.648 1 94.38 179 PHE A O 1
ATOM 1353 N N . ASN A 1 180 ? -1.384 14.297 13.875 1 91.62 180 ASN A N 1
ATOM 1354 C CA . ASN A 1 180 ? -0.312 15.281 13.75 1 91.62 180 ASN A CA 1
ATOM 1355 C C . ASN A 1 180 ? 0.892 14.703 13.008 1 91.62 180 ASN A C 1
ATOM 1357 O O . ASN A 1 180 ? 1.203 13.523 13.148 1 91.62 180 ASN A O 1
ATOM 1361 N N . GLY A 1 181 ? 1.604 15.539 12.297 1 88.06 181 GLY A N 1
ATOM 1362 C CA . GLY A 1 181 ? 2.742 15.156 11.477 1 88.06 181 GLY A CA 1
ATOM 1363 C C . GLY A 1 181 ? 3.863 14.516 12.273 1 88.06 181 GLY A C 1
ATOM 1364 O O . GLY A 1 181 ? 4.625 13.703 11.734 1 88.06 181 GLY A O 1
ATOM 1365 N N . LYS A 1 182 ? 3.92 14.758 13.539 1 86.62 182 LYS A N 1
ATOM 1366 C CA . LYS A 1 182 ? 5.02 14.266 14.359 1 86.62 182 LYS A CA 1
ATOM 1367 C C . LYS A 1 182 ? 4.848 12.789 14.688 1 86.62 182 LYS A C 1
ATOM 1369 O O . LYS A 1 182 ? 5.805 12.117 15.078 1 86.62 182 LYS A O 1
ATOM 1374 N N . ILE A 1 183 ? 3.662 12.305 14.617 1 89.31 183 ILE A N 1
ATOM 1375 C CA . ILE A 1 183 ? 3.438 10.898 14.914 1 89.31 183 ILE A CA 1
ATOM 1376 C C . ILE A 1 183 ? 2.871 10.195 13.68 1 89.31 183 ILE A C 1
ATOM 1378 O O . ILE A 1 183 ? 2.338 9.086 13.773 1 89.31 183 ILE A O 1
ATOM 1382 N N . ILE A 1 184 ? 2.969 10.812 12.586 1 90.56 184 ILE A N 1
ATOM 1383 C CA . ILE A 1 184 ? 2.271 10.367 11.383 1 90.56 184 ILE A CA 1
ATOM 1384 C C . ILE A 1 184 ? 2.912 9.086 10.859 1 90.56 184 ILE A C 1
ATOM 1386 O O . ILE A 1 184 ? 2.236 8.242 10.258 1 90.56 184 ILE A O 1
ATOM 1390 N N . GLY A 1 185 ? 4.199 8.914 11.047 1 88 185 GLY A N 1
ATOM 1391 C CA . GLY A 1 185 ? 4.844 7.676 10.648 1 88 185 GLY A CA 1
ATOM 1392 C C . GLY A 1 185 ? 4.273 6.457 11.352 1 88 185 GLY A C 1
ATOM 1393 O O . GLY A 1 185 ? 3.914 5.473 10.695 1 88 185 GLY A O 1
ATOM 1394 N N . LEU A 1 186 ? 4.176 6.559 12.57 1 89.12 186 LEU A N 1
ATOM 1395 C CA . LEU A 1 186 ? 3.645 5.453 13.367 1 89.12 186 LEU A CA 1
ATOM 1396 C C . LEU A 1 186 ? 2.191 5.172 13 1 89.12 186 LEU A C 1
ATOM 1398 O O . LEU A 1 186 ? 1.799 4.012 12.852 1 89.12 186 LEU A O 1
ATOM 1402 N N . VAL A 1 187 ? 1.436 6.219 12.922 1 93 187 VAL A N 1
ATOM 1403 C CA . VAL A 1 187 ? 0.014 6.078 12.625 1 93 187 VAL A CA 1
ATOM 1404 C C . VAL A 1 187 ? -0.165 5.441 11.25 1 93 187 VAL A C 1
ATOM 1406 O O . VAL A 1 187 ? -0.887 4.449 11.102 1 93 187 VAL A O 1
ATOM 1409 N N . ASN A 1 188 ? 0.567 5.938 10.289 1 90.44 188 ASN A N 1
ATOM 1410 C CA . ASN A 1 188 ? 0.496 5.391 8.945 1 90.44 188 ASN A CA 1
ATOM 1411 C C . ASN A 1 188 ? 1.035 3.963 8.883 1 90.44 188 ASN A C 1
ATOM 1413 O O . ASN A 1 188 ? 0.469 3.107 8.203 1 90.44 188 ASN A O 1
ATOM 1417 N N . GLY A 1 189 ? 2.094 3.762 9.531 1 89.94 189 GLY A N 1
ATOM 1418 C CA . GLY A 1 189 ? 2.652 2.42 9.57 1 89.94 189 GLY A CA 1
ATOM 1419 C C . GLY A 1 189 ? 1.705 1.395 10.164 1 89.94 189 GLY A C 1
ATOM 1420 O O . GLY A 1 189 ? 1.558 0.293 9.633 1 89.94 189 GLY A O 1
ATOM 1421 N N . THR A 1 190 ? 1.085 1.725 11.219 1 91 190 THR A N 1
ATOM 1422 C CA . THR A 1 190 ? 0.141 0.826 11.875 1 91 190 THR A CA 1
ATOM 1423 C C . THR A 1 190 ? -1.089 0.602 11 1 91 190 THR A C 1
ATOM 1425 O O . THR A 1 190 ? -1.524 -0.537 10.812 1 91 190 THR A O 1
ATOM 1428 N N . ALA A 1 191 ? -1.575 1.661 10.477 1 93.38 191 ALA A N 1
ATOM 1429 C CA . ALA A 1 191 ? -2.758 1.551 9.625 1 93.38 191 ALA A CA 1
ATOM 1430 C C . ALA A 1 191 ? -2.467 0.701 8.391 1 93.38 191 ALA A C 1
ATOM 1432 O O . ALA A 1 191 ? -3.248 -0.187 8.047 1 93.38 191 ALA A O 1
ATOM 1433 N N . ALA A 1 192 ? -1.371 0.995 7.781 1 88.12 192 ALA A N 1
ATOM 1434 C CA . ALA A 1 19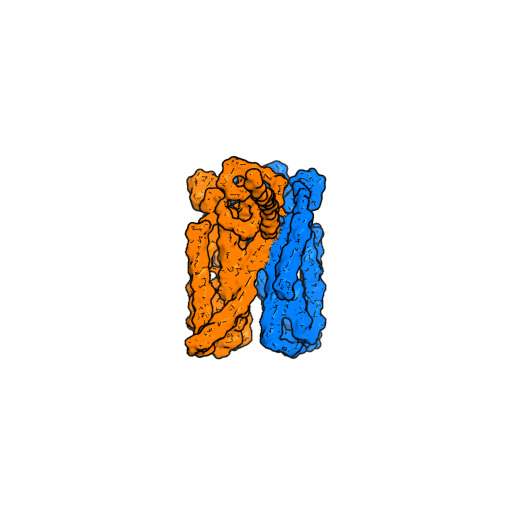2 ? -0.987 0.255 6.582 1 88.12 192 ALA A CA 1
ATOM 1435 C C . ALA A 1 192 ? -0.722 -1.213 6.902 1 88.12 192 ALA A C 1
ATOM 1437 O O . ALA A 1 192 ? -1.104 -2.102 6.137 1 88.12 192 ALA A O 1
ATOM 1438 N N . GLY A 1 193 ? -0.057 -1.427 7.969 1 87.19 193 GLY A N 1
ATOM 1439 C CA . GLY A 1 193 ? 0.21 -2.795 8.391 1 87.19 193 GLY A CA 1
ATOM 1440 C C . GLY A 1 193 ? -1.051 -3.605 8.617 1 87.19 193 GLY A C 1
ATOM 1441 O O . GLY A 1 193 ? -1.178 -4.723 8.117 1 87.19 193 GLY A O 1
ATOM 1442 N N . TRP A 1 194 ? -1.913 -3.047 9.344 1 89.88 194 TRP A N 1
ATOM 1443 C CA . TRP A 1 194 ? -3.17 -3.73 9.633 1 89.88 194 TRP A CA 1
ATOM 1444 C C . TRP A 1 194 ? -3.988 -3.934 8.367 1 89.88 194 TRP A C 1
ATOM 1446 O O . TRP A 1 194 ? -4.598 -4.988 8.172 1 89.88 194 TRP A O 1
ATOM 1456 N N . GLY A 1 195 ? -4.047 -2.943 7.551 1 91.56 195 GLY A N 1
ATOM 1457 C CA . GLY A 1 195 ? -4.75 -3.092 6.285 1 91.56 195 GLY A CA 1
ATOM 1458 C C . GLY A 1 195 ? -4.199 -4.211 5.426 1 91.56 195 GLY A C 1
ATOM 1459 O O . GLY A 1 195 ? -4.949 -5.074 4.965 1 91.56 195 GLY A O 1
ATOM 1460 N N . ASN A 1 196 ? -2.896 -4.18 5.312 1 88 196 ASN A N 1
ATOM 1461 C CA . ASN A 1 196 ? -2.24 -5.191 4.492 1 88 196 ASN A CA 1
ATOM 1462 C C . ASN A 1 196 ? -2.393 -6.586 5.098 1 88 196 ASN A C 1
ATOM 1464 O O . ASN A 1 196 ? -2.33 -7.59 4.387 1 88 196 ASN A O 1
ATOM 1468 N N . MET A 1 197 ? -2.596 -6.664 6.359 1 89.56 197 MET A N 1
ATOM 1469 C CA . MET A 1 197 ? -2.773 -7.934 7.051 1 89.56 197 MET A CA 1
ATOM 1470 C C . MET A 1 197 ? -3.986 -8.688 6.512 1 89.56 197 MET A C 1
ATOM 1472 O O . MET A 1 197 ? -4.055 -9.914 6.605 1 89.56 197 MET A O 1
ATOM 1476 N N . GLY A 1 198 ? -4.918 -8.008 5.977 1 91.44 198 GLY A N 1
ATOM 1477 C CA . GLY A 1 198 ? -6.047 -8.664 5.336 1 91.44 198 GLY A CA 1
ATOM 1478 C C . GLY A 1 198 ? -5.633 -9.648 4.262 1 91.44 198 GLY A C 1
ATOM 1479 O O . GLY A 1 198 ? -6.254 -10.711 4.113 1 91.44 198 GLY A O 1
ATOM 1480 N N . GLY A 1 199 ? -4.602 -9.297 3.535 1 87.19 199 GLY A N 1
ATOM 1481 C CA . GLY A 1 199 ? -4.07 -10.195 2.523 1 87.19 199 GLY A CA 1
ATOM 1482 C C . GLY A 1 199 ? -3.494 -11.477 3.104 1 87.19 199 GLY A C 1
ATOM 1483 O O . GLY A 1 199 ? -3.541 -12.531 2.467 1 87.19 199 GLY A O 1
ATOM 1484 N N . GLY A 1 200 ? -2.889 -11.336 4.273 1 81.06 200 GLY A N 1
ATOM 1485 C CA . GLY A 1 200 ? -2.416 -12.516 4.977 1 81.06 200 GLY A CA 1
ATOM 1486 C C . GLY A 1 200 ? -3.537 -13.344 5.574 1 81.06 200 GLY A C 1
ATOM 1487 O O . GLY A 1 200 ? -3.559 -14.57 5.426 1 81.06 200 GLY A O 1
ATOM 1488 N N . VAL A 1 201 ? -4.43 -12.766 6.164 1 87.75 201 VAL A N 1
ATOM 1489 C CA . VAL A 1 201 ? -5.543 -13.43 6.836 1 87.75 201 VAL A CA 1
ATOM 1490 C C . VAL A 1 201 ? -6.359 -14.227 5.82 1 87.75 201 VAL A C 1
ATOM 1492 O O . VAL A 1 201 ? -6.785 -15.344 6.102 1 87.75 201 VAL A O 1
ATOM 1495 N N . THR A 1 202 ? -6.527 -13.703 4.676 1 92.69 202 THR A N 1
ATOM 1496 C CA . THR A 1 202 ? -7.383 -14.359 3.691 1 92.69 202 THR A CA 1
ATOM 1497 C C . THR A 1 202 ? -6.746 -15.656 3.199 1 92.69 202 THR A C 1
ATOM 1499 O O . THR A 1 202 ? -7.441 -16.547 2.703 1 92.69 202 THR A O 1
ATOM 1502 N N . GLN A 1 203 ? -5.477 -15.789 3.322 1 81.88 203 GLN A N 1
ATOM 1503 C CA . GLN A 1 203 ? -4.801 -17.031 2.939 1 81.88 203 GLN A CA 1
ATOM 1504 C C . GLN A 1 203 ? -5.219 -18.188 3.84 1 81.88 203 GLN A C 1
ATOM 1506 O O . GLN A 1 203 ? -5.164 -19.344 3.432 1 81.88 203 GLN A O 1
ATOM 1511 N N . LEU A 1 204 ? -5.621 -17.875 5.016 1 82.81 204 LEU A N 1
ATOM 1512 C CA . LEU A 1 204 ? -6.113 -18.875 5.945 1 82.81 204 LEU A CA 1
ATOM 1513 C C . LEU A 1 204 ? -7.637 -18.938 5.93 1 82.81 204 LEU A C 1
ATOM 1515 O O . LEU A 1 204 ? -8.227 -20.016 5.969 1 82.81 204 LEU A O 1
ATOM 1519 N N . LEU A 1 205 ? -8.234 -17.844 5.797 1 92.19 205 LEU A N 1
ATOM 1520 C CA . LEU A 1 205 ? -9.688 -17.719 5.895 1 92.19 205 LEU A CA 1
ATOM 1521 C C . LEU A 1 205 ? -10.375 -18.453 4.75 1 92.19 205 LEU A C 1
ATOM 1523 O O . LEU A 1 205 ? -11.305 -19.219 4.977 1 92.19 205 LEU A O 1
ATOM 1527 N N . MET A 1 206 ? -9.891 -18.297 3.607 1 94.75 206 MET A N 1
ATOM 1528 C CA . MET A 1 206 ? -10.609 -18.797 2.441 1 94.75 206 MET A CA 1
ATOM 1529 C C . MET A 1 206 ? -10.523 -20.312 2.363 1 94.75 206 MET A C 1
ATOM 1531 O O . MET A 1 206 ? -11.531 -20.984 2.133 1 94.75 206 MET A O 1
ATOM 1535 N N . PRO A 1 207 ? -9.391 -20.922 2.588 1 91.69 207 PRO A N 1
ATOM 1536 C CA . PRO A 1 207 ? -9.359 -22.391 2.637 1 91.69 207 PRO A CA 1
ATOM 1537 C C . PRO A 1 207 ? -10.234 -22.953 3.756 1 91.69 207 PRO A C 1
ATOM 1539 O O . PRO A 1 207 ? -10.867 -24 3.58 1 91.69 207 PRO A O 1
ATOM 1542 N N . LEU A 1 208 ? -10.234 -22.297 4.883 1 93.44 208 LEU A N 1
ATOM 1543 C CA . LEU A 1 208 ? -11.086 -22.734 5.984 1 93.44 208 LEU A CA 1
ATOM 1544 C C . LEU A 1 208 ? -12.555 -22.688 5.582 1 93.44 208 LEU A C 1
ATOM 1546 O O . LEU A 1 208 ? -13.312 -23.625 5.863 1 93.44 208 LEU A O 1
ATOM 1550 N N . LEU A 1 209 ? -12.922 -21.625 4.934 1 97.12 209 LEU A N 1
ATOM 1551 C CA . LEU A 1 209 ? -14.297 -21.516 4.461 1 97.12 209 LEU A CA 1
ATOM 1552 C C . LEU A 1 209 ? -14.609 -22.594 3.426 1 97.12 209 LEU A C 1
ATOM 1554 O O . LEU A 1 209 ? -15.672 -23.219 3.477 1 97.12 209 LEU A O 1
ATOM 1558 N N . TYR A 1 210 ? -13.711 -22.75 2.555 1 97.38 210 TYR A N 1
ATOM 1559 C CA . TYR A 1 210 ? -13.859 -23.797 1.538 1 97.38 210 TYR A CA 1
ATOM 1560 C C . TYR A 1 210 ? -14.094 -25.156 2.178 1 97.38 210 TYR A C 1
ATOM 1562 O O . TYR A 1 210 ? -15.031 -25.875 1.809 1 97.38 210 TYR A O 1
ATOM 1570 N N . GLU A 1 211 ? -13.305 -25.469 3.15 1 96.44 211 GLU A N 1
ATOM 1571 C CA . GLU A 1 211 ? -13.391 -26.766 3.803 1 96.44 211 GLU A CA 1
ATOM 1572 C C . GLU A 1 211 ? -14.703 -26.922 4.57 1 96.44 211 GLU A C 1
ATOM 1574 O O . GLU A 1 211 ? -15.32 -27.984 4.559 1 96.44 211 GLU A O 1
ATOM 1579 N N . LEU A 1 212 ? -15.062 -25.891 5.246 1 97.62 212 LEU A N 1
ATOM 1580 C CA . LEU A 1 212 ? -16.312 -25.922 6 1 97.62 212 LEU A CA 1
ATOM 1581 C C . LEU A 1 212 ? -17.5 -26.125 5.07 1 97.62 212 LEU A C 1
ATOM 1583 O O . LEU A 1 212 ? -18.422 -26.875 5.398 1 97.62 212 LEU A O 1
ATOM 1587 N N . ILE A 1 213 ? -17.453 -25.5 3.92 1 98.25 213 ILE A N 1
ATOM 1588 C CA . ILE A 1 213 ? -18.547 -25.609 2.959 1 98.25 213 ILE A CA 1
ATOM 1589 C C . ILE A 1 213 ? -18.547 -27 2.318 1 98.25 213 ILE A C 1
ATOM 1591 O O . ILE A 1 213 ? -19.609 -27.578 2.084 1 98.25 213 ILE A O 1
ATOM 1595 N N . ARG A 1 214 ? -17.391 -27.5 2.094 1 97.75 214 ARG A N 1
ATOM 1596 C CA . ARG A 1 214 ? -17.266 -28.875 1.604 1 97.75 214 ARG A CA 1
ATOM 1597 C C . ARG A 1 214 ? -17.859 -29.859 2.602 1 97.75 214 ARG A C 1
ATOM 1599 O O . ARG A 1 214 ? -18.594 -30.781 2.219 1 97.75 214 ARG A O 1
ATOM 1606 N N . ARG A 1 215 ? -17.547 -29.672 3.787 1 97.69 215 ARG A N 1
ATOM 1607 C CA . ARG A 1 215 ? -18.047 -30.547 4.84 1 97.69 215 ARG A CA 1
ATOM 1608 C C . ARG A 1 215 ? -19.562 -30.469 4.961 1 97.69 215 ARG A C 1
ATOM 1610 O O . ARG A 1 215 ? -20.203 -31.438 5.363 1 97.69 215 ARG A O 1
ATOM 1617 N N . ALA A 1 216 ? -20.062 -29.344 4.629 1 97.81 216 ALA A N 1
ATOM 1618 C CA . ALA A 1 216 ? -21.516 -29.156 4.68 1 97.81 216 ALA A CA 1
ATOM 1619 C C . ALA A 1 216 ? -22.188 -29.797 3.479 1 97.81 216 ALA A C 1
ATOM 1621 O O . ALA A 1 216 ? -23.422 -29.797 3.383 1 97.81 216 ALA A O 1
ATOM 1622 N N . GLY A 1 217 ? -21.422 -30.312 2.486 1 97.19 217 GLY A N 1
ATOM 1623 C CA . GLY A 1 217 ? -22.031 -31.141 1.458 1 97.19 217 GLY A CA 1
ATOM 1624 C C . GLY A 1 217 ? -21.828 -30.594 0.056 1 97.19 217 GLY A C 1
ATOM 1625 O O . GLY A 1 217 ? -22.219 -31.234 -0.924 1 97.19 217 GLY A O 1
ATOM 1626 N N . ALA A 1 218 ? -21.172 -29.5 -0.04 1 97.5 218 ALA A N 1
ATOM 1627 C CA . ALA A 1 218 ? -21 -28.922 -1.365 1 97.5 218 ALA A CA 1
ATOM 1628 C C . ALA A 1 218 ? -19.891 -29.625 -2.139 1 97.5 218 ALA A C 1
ATOM 1630 O O . ALA A 1 218 ? -18.906 -30.078 -1.548 1 97.5 218 ALA A O 1
ATOM 1631 N N . ASN A 1 219 ? -20.125 -29.719 -3.461 1 97.25 219 ASN A N 1
ATOM 1632 C CA . ASN A 1 219 ? -19.031 -30.234 -4.285 1 97.25 219 ASN A CA 1
ATOM 1633 C C . ASN A 1 219 ? -17.891 -29.219 -4.395 1 97.25 219 ASN A C 1
ATOM 1635 O O . ASN A 1 219 ? -18.078 -28.031 -4.117 1 97.25 219 ASN A O 1
ATOM 1639 N N . PRO A 1 220 ? -16.781 -29.656 -4.777 1 93.88 220 PRO A N 1
ATOM 1640 C CA . PRO A 1 220 ? -15.602 -28.797 -4.801 1 93.88 220 PRO A CA 1
ATOM 1641 C C . PRO A 1 220 ? -15.789 -27.562 -5.684 1 93.88 220 PRO A C 1
ATOM 1643 O O . PRO A 1 220 ? -15.43 -26.453 -5.281 1 93.88 220 PRO A O 1
ATOM 1646 N N . PHE A 1 221 ? -16.422 -27.703 -6.801 1 96.44 221 PHE A N 1
ATOM 1647 C CA . PHE A 1 221 ? -16.531 -26.609 -7.766 1 96.44 221 PHE A CA 1
ATOM 1648 C C . PHE A 1 221 ? -17.594 -25.609 -7.328 1 96.44 221 PHE A C 1
ATOM 1650 O O . PHE A 1 221 ? -17.578 -24.453 -7.773 1 96.44 221 PHE A O 1
ATOM 1657 N N . THR A 1 222 ? -18.422 -26.016 -6.473 1 97.5 222 THR A N 1
ATOM 1658 C CA . THR A 1 222 ? -19.422 -25.109 -5.918 1 97.5 222 THR A CA 1
ATOM 1659 C C . THR A 1 222 ? -18.922 -24.469 -4.629 1 97.5 222 THR A C 1
ATOM 1661 O O . THR A 1 222 ? -19.25 -23.328 -4.32 1 97.5 222 THR A O 1
ATOM 1664 N N . ALA A 1 223 ? -18.109 -25.141 -3.951 1 98.38 223 ALA A N 1
ATOM 1665 C CA . ALA A 1 223 ? -17.656 -24.703 -2.627 1 98.38 223 ALA A CA 1
ATOM 1666 C C . ALA A 1 223 ? -16.859 -23.422 -2.707 1 98.38 223 ALA A C 1
ATOM 1668 O O . ALA A 1 223 ? -17.062 -22.5 -1.907 1 98.38 223 ALA A O 1
ATOM 1669 N N . TRP A 1 224 ? -15.938 -23.328 -3.645 1 97.69 224 TRP A N 1
ATOM 1670 C CA . TRP A 1 224 ? -15.125 -22.109 -3.725 1 97.69 224 TRP A CA 1
ATOM 1671 C C . TRP A 1 224 ? -15.984 -20.922 -4.121 1 97.69 224 TRP A C 1
ATOM 1673 O O . TRP A 1 224 ? -15.719 -19.781 -3.695 1 97.69 224 TRP A O 1
ATOM 1683 N N . ARG A 1 225 ? -17.016 -21.156 -4.875 1 98.31 225 ARG A N 1
ATOM 1684 C CA . ARG A 1 225 ? -17.938 -20.109 -5.281 1 98.31 225 ARG A CA 1
ATOM 1685 C C . ARG A 1 225 ? -18.719 -19.562 -4.086 1 98.31 225 ARG A C 1
ATOM 1687 O O . ARG A 1 225 ? -18.844 -18.359 -3.91 1 98.31 225 ARG A O 1
ATOM 1694 N N . ILE A 1 226 ? -19.188 -20.453 -3.307 1 98.31 226 ILE A N 1
ATOM 1695 C CA . ILE A 1 226 ? -19.953 -20.078 -2.125 1 98.31 226 ILE A CA 1
ATOM 1696 C C . ILE A 1 226 ? -19.062 -19.312 -1.149 1 98.31 226 ILE A C 1
ATOM 1698 O O . ILE A 1 226 ? -19.5 -18.375 -0.489 1 98.31 226 ILE A O 1
ATOM 1702 N N . ALA A 1 227 ? -17.859 -19.672 -1.057 1 98.5 227 ALA A N 1
ATOM 1703 C CA . ALA A 1 227 ? -16.906 -19.047 -0.136 1 98.5 227 ALA A CA 1
ATOM 1704 C C . ALA A 1 227 ? -16.766 -17.562 -0.436 1 98.5 227 ALA A C 1
ATOM 1706 O O . ALA A 1 227 ? -16.547 -16.75 0.473 1 98.5 227 ALA A O 1
ATOM 1707 N N . PHE A 1 228 ? -16.938 -17.141 -1.644 1 98.44 228 PHE A N 1
ATOM 1708 C CA . PHE A 1 228 ? -16.703 -15.75 -2.051 1 98.44 228 PHE A CA 1
ATOM 1709 C C . PHE A 1 228 ? -17.828 -14.852 -1.579 1 98.44 228 PHE A C 1
ATOM 1711 O O . PHE A 1 228 ? -17.703 -13.625 -1.61 1 98.44 228 PHE A O 1
ATOM 1718 N N . PHE A 1 229 ? -18.906 -15.383 -1.103 1 98.19 229 PHE A N 1
ATOM 1719 C CA . PHE A 1 229 ? -19.969 -14.562 -0.554 1 98.19 229 PHE A CA 1
ATOM 1720 C C . PHE A 1 229 ? -19.531 -13.875 0.731 1 98.19 229 PHE A C 1
ATOM 1722 O O . PHE A 1 229 ? -20 -12.781 1.048 1 98.19 229 PHE A O 1
ATOM 1729 N N . ILE A 1 230 ? -18.609 -14.5 1.374 1 97.88 230 ILE A N 1
ATOM 1730 C CA . ILE A 1 230 ? -18.172 -13.945 2.658 1 97.88 230 ILE A CA 1
ATOM 1731 C C . ILE A 1 230 ? -17.422 -12.633 2.436 1 97.88 230 ILE A C 1
ATOM 1733 O O . ILE A 1 230 ? -17.828 -11.594 2.961 1 97.88 230 ILE A O 1
ATOM 1737 N N . PRO A 1 231 ? -16.375 -12.633 1.639 1 98.38 231 PRO A N 1
ATOM 1738 C CA . PRO A 1 231 ? -15.75 -11.328 1.404 1 98.38 231 PRO A CA 1
ATOM 1739 C C . PRO A 1 231 ? -16.703 -10.328 0.741 1 98.38 231 PRO A C 1
ATOM 1741 O O . PRO A 1 231 ? -16.609 -9.125 0.992 1 98.38 231 PRO A O 1
ATOM 1744 N N . GLY A 1 232 ? -17.594 -10.773 -0.079 1 98.56 232 GLY A N 1
ATOM 1745 C CA . GLY A 1 232 ? -18.594 -9.875 -0.655 1 98.56 232 GLY A CA 1
ATOM 1746 C C . GLY A 1 232 ? -19.438 -9.172 0.389 1 98.56 232 GLY A C 1
ATOM 1747 O O . GLY A 1 232 ? -19.594 -7.949 0.347 1 98.56 232 GLY A O 1
ATOM 1748 N N . TRP A 1 233 ? -19.906 -9.922 1.299 1 98.62 233 TRP A N 1
ATOM 1749 C CA . TRP A 1 233 ? -20.734 -9.344 2.35 1 98.62 233 TRP A CA 1
ATOM 1750 C C . TRP A 1 233 ? -19.922 -8.445 3.264 1 98.62 233 TRP A C 1
ATOM 1752 O O . TRP A 1 233 ? -20.422 -7.441 3.777 1 98.62 233 TRP A O 1
ATOM 1762 N N . LEU A 1 234 ? -18.688 -8.812 3.475 1 98.62 234 LEU A N 1
ATOM 1763 C CA . LEU A 1 234 ? -17.812 -7.941 4.258 1 98.62 234 LEU A CA 1
ATOM 1764 C C . LEU A 1 234 ? -17.719 -6.555 3.627 1 98.62 234 LEU A C 1
ATOM 1766 O O . LEU A 1 234 ? -17.703 -5.547 4.336 1 98.62 234 LEU A O 1
ATOM 1770 N N . HIS A 1 235 ? -17.672 -6.504 2.293 1 98.81 235 HIS A N 1
ATOM 1771 C CA . HIS A 1 235 ? -17.656 -5.219 1.598 1 98.81 235 HIS A CA 1
ATOM 1772 C C . HIS A 1 235 ? -18.906 -4.406 1.913 1 98.81 235 HIS A C 1
ATOM 1774 O O . HIS A 1 235 ? -18.828 -3.225 2.254 1 98.81 235 HIS A O 1
ATOM 1780 N N . VAL A 1 236 ? -20.062 -5.031 1.85 1 98.69 236 VAL A N 1
ATOM 1781 C CA . VAL A 1 236 ? -21.328 -4.355 2.057 1 98.69 236 VAL A CA 1
ATOM 1782 C C . VAL A 1 236 ? -21.406 -3.82 3.484 1 98.69 236 VAL A C 1
ATOM 1784 O O . VAL A 1 236 ? -21.719 -2.646 3.699 1 98.69 236 VAL A O 1
ATOM 1787 N N . ILE A 1 237 ? -21.078 -4.617 4.406 1 98.69 237 ILE A N 1
ATOM 1788 C CA . ILE A 1 237 ? -21.141 -4.242 5.816 1 98.69 237 ILE A CA 1
ATOM 1789 C C . ILE A 1 237 ? -20.188 -3.082 6.078 1 98.69 237 ILE A C 1
ATOM 1791 O O . ILE A 1 237 ? -20.547 -2.096 6.719 1 98.69 237 ILE A O 1
ATOM 1795 N N . MET A 1 238 ? -19 -3.18 5.539 1 98.69 238 MET A N 1
ATOM 1796 C CA . MET A 1 238 ? -17.984 -2.145 5.781 1 98.69 238 MET A CA 1
ATOM 1797 C C . MET A 1 238 ? -18.406 -0.824 5.141 1 98.69 238 MET A C 1
ATOM 1799 O O . MET A 1 238 ? -18.219 0.243 5.727 1 98.69 238 MET A O 1
ATOM 1803 N N . GLY A 1 239 ? -18.953 -0.939 3.898 1 98.56 239 GLY A N 1
ATOM 1804 C CA . GLY A 1 239 ? -19.453 0.274 3.271 1 98.56 239 GLY A CA 1
ATOM 1805 C C . GLY A 1 239 ? -20.516 0.987 4.105 1 98.56 239 GLY A C 1
ATOM 1806 O O . GLY A 1 239 ? -20.469 2.211 4.254 1 98.56 239 GLY A O 1
ATOM 1807 N N . ILE A 1 240 ? -21.391 0.305 4.707 1 98.5 240 ILE A N 1
ATOM 1808 C CA . ILE A 1 240 ? -22.453 0.857 5.543 1 98.5 240 ILE A CA 1
ATOM 1809 C C . ILE A 1 240 ? -21.859 1.453 6.816 1 98.5 240 ILE A C 1
ATOM 1811 O O . ILE A 1 240 ? -22.234 2.545 7.238 1 98.5 240 ILE A O 1
ATOM 1815 N N . LEU A 1 241 ? -20.891 0.769 7.379 1 98.56 241 LEU A N 1
ATOM 1816 C CA . LEU A 1 241 ? -20.25 1.254 8.594 1 98.56 241 LEU A CA 1
ATOM 1817 C C . LEU A 1 241 ? -19.516 2.57 8.336 1 98.56 241 LEU A C 1
ATOM 1819 O O . LEU A 1 241 ? -19.594 3.494 9.148 1 98.56 241 LEU A O 1
ATOM 1823 N N . VAL A 1 242 ? -18.859 2.67 7.25 1 98.44 242 VAL A N 1
ATOM 1824 C CA . VAL A 1 242 ? -18.141 3.889 6.926 1 98.44 242 VAL A CA 1
ATOM 1825 C C . VAL A 1 242 ? -19.109 5.043 6.73 1 98.44 242 VAL A C 1
ATOM 1827 O O . VAL A 1 242 ? -18.891 6.152 7.219 1 98.44 242 VAL A O 1
ATOM 1830 N N . LEU A 1 243 ? -20.234 4.82 6.074 1 97.44 243 LEU A N 1
ATOM 1831 C CA . LEU A 1 243 ? -21.219 5.863 5.805 1 97.44 243 LEU A CA 1
ATOM 1832 C C . LEU A 1 243 ? -21.906 6.305 7.094 1 97.44 243 LEU A C 1
ATOM 1834 O O . LEU A 1 243 ? -22.219 7.484 7.258 1 97.44 243 LEU A O 1
ATOM 1838 N N . SER A 1 244 ? -22.094 5.426 8.008 1 97.56 244 SER A N 1
ATOM 1839 C CA . SER A 1 244 ? -22.891 5.715 9.203 1 97.56 244 SER A CA 1
ATOM 1840 C C . SER A 1 244 ? -22.016 6.309 10.305 1 97.56 244 SER A C 1
ATOM 1842 O O . SER A 1 244 ? -22.453 7.199 11.031 1 97.56 244 SER A O 1
ATOM 1844 N N . LEU A 1 245 ? -20.734 5.844 10.391 1 97.31 245 LEU A N 1
ATOM 1845 C CA . LEU A 1 245 ? -19.922 6.203 11.547 1 97.31 245 LEU A CA 1
ATOM 1846 C C . LEU A 1 245 ? -18.766 7.098 11.148 1 97.31 245 LEU A C 1
ATOM 1848 O O . LEU A 1 245 ? -18.141 7.734 12 1 97.31 245 LEU A O 1
ATOM 1852 N N . GLY A 1 246 ? -18.469 7.148 9.906 1 95.88 246 GLY A N 1
ATOM 1853 C CA . GLY A 1 246 ? -17.266 7.84 9.453 1 95.88 246 GLY A CA 1
ATOM 1854 C C . GLY A 1 246 ? -17.438 9.344 9.367 1 95.88 246 GLY A C 1
ATOM 1855 O O . GLY A 1 246 ? -18.562 9.844 9.344 1 95.88 246 GLY A O 1
ATOM 1856 N N . GLN A 1 247 ? -16.266 9.984 9.445 1 96.19 247 GLN A N 1
ATOM 1857 C CA . GLN A 1 247 ? -16.172 11.43 9.289 1 96.19 247 GLN A CA 1
ATOM 1858 C C . GLN A 1 247 ? -14.914 11.812 8.5 1 96.19 247 GLN A C 1
ATOM 1860 O O . GLN A 1 247 ? -13.875 11.164 8.625 1 96.19 247 GLN A O 1
ATOM 1865 N N . ASP A 1 248 ? -15 12.852 7.727 1 96.56 248 ASP A N 1
ATOM 1866 C CA . ASP A 1 248 ? -13.922 13.195 6.801 1 96.56 248 ASP A CA 1
ATOM 1867 C C . ASP A 1 248 ? -12.734 13.805 7.543 1 96.56 248 ASP A C 1
ATOM 1869 O O . ASP A 1 248 ? -11.586 13.43 7.309 1 96.56 248 ASP A O 1
ATOM 1873 N N . LEU A 1 249 ? -13.031 14.82 8.375 1 95 249 LEU A N 1
ATOM 1874 C CA . LEU A 1 249 ? -12.031 15.633 9.062 1 95 249 LEU A CA 1
ATOM 1875 C C . LEU A 1 249 ? -12.344 15.734 10.555 1 95 249 LEU A C 1
ATOM 1877 O O . LEU A 1 249 ? -13.445 15.398 10.984 1 95 249 LEU A O 1
ATOM 1881 N N . PRO A 1 250 ? -11.398 16.141 11.273 1 94.69 250 PRO A N 1
ATOM 1882 C CA . PRO A 1 250 ? -11.656 16.266 12.711 1 94.69 250 PRO A CA 1
ATOM 1883 C C . PRO A 1 250 ? -12.875 17.125 13.031 1 94.69 250 PRO A C 1
ATOM 1885 O O . PRO A 1 250 ? -13.633 16.812 13.945 1 94.69 250 PRO A O 1
ATOM 1888 N N . ASP A 1 251 ? -13.117 18.156 12.297 1 93.12 251 ASP A N 1
ATOM 1889 C CA . ASP A 1 251 ? -14.172 19.109 12.594 1 93.12 251 ASP A CA 1
ATOM 1890 C C . ASP A 1 251 ? -15.477 18.734 11.906 1 93.12 251 ASP A C 1
ATOM 1892 O O . ASP A 1 251 ? -16.469 19.453 11.992 1 93.12 251 ASP A O 1
ATOM 1896 N N . GLY A 1 252 ? -15.453 17.703 11.148 1 93.19 252 GLY A N 1
ATOM 1897 C CA . GLY A 1 252 ? -16.688 17.281 10.492 1 93.19 252 GLY A CA 1
ATOM 1898 C C . GLY A 1 252 ? -16.469 16.844 9.055 1 93.19 252 GLY A C 1
ATOM 1899 O O . GLY A 1 252 ? -15.344 16.5 8.664 1 93.19 252 GLY A O 1
ATOM 1900 N N . ASN A 1 253 ? -17.578 16.859 8.344 1 93.12 253 ASN A N 1
ATOM 1901 C CA . ASN A 1 253 ? -17.547 16.391 6.965 1 93.12 253 ASN A CA 1
ATOM 1902 C C . ASN A 1 253 ? -17.219 17.516 5.996 1 93.12 253 ASN A C 1
ATOM 1904 O O . ASN A 1 253 ? -17.625 18.656 6.207 1 93.12 253 ASN A O 1
ATOM 1908 N N . LEU A 1 254 ? -16.5 17.141 4.977 1 87.38 254 LEU A N 1
ATOM 1909 C CA . LEU A 1 254 ? -15.945 18.094 4.027 1 87.38 254 LEU A CA 1
ATOM 1910 C C . LEU A 1 254 ? -17.031 19 3.455 1 87.38 254 LEU A C 1
ATOM 1912 O O . LEU A 1 254 ? -16.891 20.219 3.445 1 87.38 254 LEU A O 1
ATOM 1916 N N . THR A 1 255 ? -18.109 18.5 3.02 1 81.19 255 THR A N 1
ATOM 1917 C CA . THR A 1 255 ? -19.188 19.266 2.396 1 81.19 255 THR A CA 1
ATOM 1918 C C . THR A 1 255 ? -19.797 20.266 3.389 1 81.19 255 THR A C 1
ATOM 1920 O O . THR A 1 255 ? -20.078 21.406 3.033 1 81.19 255 THR A O 1
ATOM 1923 N N . THR A 1 256 ? -19.922 19.844 4.543 1 80.19 256 THR A N 1
ATOM 1924 C CA . THR A 1 256 ? -20.5 20.703 5.582 1 80.19 256 THR A CA 1
ATOM 1925 C C . THR A 1 256 ? -19.547 21.844 5.938 1 80.19 256 THR A C 1
ATOM 1927 O O . THR A 1 256 ? -19.969 22.984 6.113 1 80.19 256 THR A O 1
ATOM 1930 N N . LEU A 1 257 ? -18.375 21.5 5.934 1 78.75 257 LEU A N 1
ATOM 1931 C CA . LEU A 1 257 ? -17.375 22.5 6.293 1 78.75 257 LEU A CA 1
ATOM 1932 C C . LEU A 1 257 ? -17.203 23.516 5.176 1 78.75 257 LEU A C 1
ATOM 1934 O O . LEU A 1 257 ? -16.969 24.703 5.438 1 78.75 257 LEU A O 1
ATOM 1938 N N . GLN A 1 258 ? -17.297 23.094 4.012 1 75 258 GLN A N 1
ATOM 1939 C CA . GLN A 1 258 ? -17.219 23.984 2.857 1 75 258 GLN A CA 1
ATOM 1940 C C . GLN A 1 258 ? -18.406 24.922 2.807 1 75 258 GLN A C 1
ATOM 1942 O O . GLN A 1 258 ? -18.25 26.109 2.484 1 75 258 GLN A O 1
ATOM 1947 N N . LYS A 1 259 ? -19.531 24.422 3.162 1 74.12 259 LYS A N 1
ATOM 1948 C CA . LYS A 1 259 ? -20.75 25.25 3.188 1 74.12 259 LYS A CA 1
ATOM 1949 C C . LYS A 1 259 ? -20.672 26.312 4.281 1 74.12 259 LYS A C 1
ATOM 1951 O O . LYS A 1 259 ? -21.141 27.422 4.102 1 74.12 259 LYS A O 1
ATOM 1956 N N . LYS A 1 260 ? -20 25.969 5.266 1 72.88 260 LYS A N 1
ATOM 1957 C CA . LYS A 1 260 ? -19.891 26.891 6.391 1 72.88 260 LYS A CA 1
ATOM 1958 C C . LYS A 1 260 ? -18.734 27.875 6.18 1 72.88 260 LYS A C 1
ATOM 1960 O O . LYS A 1 260 ? -18.609 28.844 6.93 1 72.88 260 LYS A O 1
ATOM 1965 N N . GLY A 1 261 ? -18.016 27.656 5.035 1 64.25 261 GLY A N 1
ATOM 1966 C CA . GLY A 1 261 ? -16.891 28.547 4.738 1 64.25 261 GLY A CA 1
ATOM 1967 C C . GLY A 1 261 ? -15.633 28.172 5.492 1 64.25 261 GLY A C 1
ATOM 1968 O O . GLY A 1 261 ? -14.656 28.938 5.484 1 64.25 261 GLY A O 1
ATOM 1969 N N . ASP A 1 262 ? -15.75 27.141 6.258 1 59.91 262 ASP A N 1
ATOM 1970 C CA . ASP A 1 262 ? -14.617 26.75 7.09 1 59.91 262 ASP A CA 1
ATOM 1971 C C . ASP A 1 262 ? -13.5 26.141 6.25 1 59.91 262 ASP A C 1
ATOM 1973 O O . ASP A 1 262 ? -12.344 26.125 6.668 1 59.91 262 ASP A O 1
ATOM 1977 N N . VAL A 1 263 ? -14.031 25.609 5.125 1 58.22 263 VAL A N 1
ATOM 1978 C CA . VAL A 1 263 ? -13.109 25.047 4.148 1 58.22 263 VAL A CA 1
ATOM 1979 C C . VAL A 1 263 ? -13.461 25.547 2.75 1 58.22 263 VAL A C 1
ATOM 1981 O O . VAL A 1 263 ? -14.641 25.719 2.432 1 58.22 263 VAL A O 1
ATOM 1984 N N . HIS A 1 264 ? -12.523 26.156 2.02 1 50.69 264 HIS A N 1
ATOM 1985 C CA . HIS A 1 264 ? -12.812 26.719 0.708 1 50.69 264 HIS A CA 1
ATOM 1986 C C . HIS A 1 264 ? -13.133 25.625 -0.307 1 50.69 264 HIS A C 1
ATOM 1988 O O . HIS A 1 264 ? -12.492 24.578 -0.309 1 50.69 264 HIS A O 1
ATOM 1994 N N . LYS A 1 265 ? -14.312 25.844 -0.932 1 48.75 265 LYS A N 1
ATOM 1995 C CA . LYS A 1 265 ? -14.75 24.969 -2.018 1 48.75 265 LYS A CA 1
ATOM 1996 C C . LYS A 1 265 ? -13.734 24.969 -3.16 1 48.75 265 LYS A C 1
ATOM 1998 O O . LYS A 1 265 ? -13.375 26.031 -3.674 1 48.75 265 LYS A O 1
ATOM 2003 N N . ASP A 1 266 ? -12.977 23.953 -3.355 1 47.69 266 ASP A N 1
ATOM 2004 C CA . ASP A 1 266 ? -11.977 23.891 -4.414 1 47.69 266 ASP A CA 1
ATOM 2005 C C . ASP A 1 266 ? -12.633 23.859 -5.793 1 47.69 266 ASP A C 1
ATOM 2007 O O . ASP A 1 266 ? -13.602 23.125 -6.004 1 47.69 266 ASP A O 1
ATOM 2011 N N . LYS A 1 267 ? -12.609 24.922 -6.52 1 40.53 267 LYS A N 1
ATOM 2012 C CA . LYS A 1 267 ? -12.914 24.922 -7.945 1 40.53 267 LYS A CA 1
ATOM 2013 C C . LYS A 1 267 ? -12.258 23.734 -8.648 1 40.53 267 LYS A C 1
ATOM 2015 O O . LYS A 1 267 ? -12.156 23.719 -9.875 1 40.53 267 LYS A O 1
ATOM 2020 N N . PHE A 1 268 ? -11.742 22.844 -7.996 1 38.28 268 PHE A N 1
ATOM 2021 C CA . PHE A 1 268 ? -10.977 21.688 -8.469 1 38.28 268 PHE A CA 1
ATOM 2022 C C . PHE A 1 268 ? -11.867 20.75 -9.273 1 38.28 268 PHE A C 1
ATOM 2024 O O . PHE A 1 268 ? -11.359 19.906 -10.016 1 38.28 268 PHE A O 1
ATOM 2031 N N . SER A 1 269 ? -13.125 20.719 -8.969 1 39.94 269 SER A N 1
ATOM 2032 C CA . SER A 1 269 ? -13.93 19.906 -9.875 1 39.94 269 SER A CA 1
ATOM 2033 C C . SER A 1 269 ? -13.656 20.25 -11.336 1 39.94 269 SER A C 1
ATOM 2035 O O . SER A 1 269 ? -13.625 19.375 -12.195 1 39.94 269 SER A O 1
ATOM 2037 N N . LYS A 1 270 ? -13.539 21.484 -11.586 1 38.5 270 LYS A N 1
ATOM 2038 C CA . LYS A 1 270 ? -13.461 21.891 -12.984 1 38.5 270 LYS A CA 1
ATOM 2039 C C . LYS A 1 270 ? -12.125 21.484 -13.602 1 38.5 270 LYS A C 1
ATOM 2041 O O . LYS A 1 270 ? -12.062 21.062 -14.758 1 38.5 270 LYS A O 1
ATOM 2046 N N . SER A 1 271 ? -11.07 21.516 -12.891 1 37.47 271 SER A N 1
ATOM 2047 C CA . SER A 1 271 ? -9.773 21.25 -13.5 1 37.47 271 SER A CA 1
ATOM 2048 C C . SER A 1 271 ? -9.547 19.75 -13.656 1 37.47 271 SER A C 1
ATOM 2050 O O . SER A 1 271 ? -8.906 19.297 -14.609 1 37.47 271 SER A O 1
ATOM 2052 N N . PHE A 1 272 ? -9.977 19 -12.727 1 39.62 272 PHE A N 1
ATOM 2053 C CA . PHE A 1 272 ? -9.82 17.562 -12.875 1 39.62 272 PHE A CA 1
ATOM 2054 C C . PHE A 1 272 ? -10.727 17.031 -13.977 1 39.62 272 PHE A C 1
ATOM 2056 O O . PHE A 1 272 ? -10.32 16.172 -14.758 1 39.62 272 PHE A O 1
ATOM 2063 N N . LEU A 1 273 ? -11.961 17.516 -14.055 1 38.28 273 LEU A N 1
ATOM 2064 C CA . LEU A 1 273 ? -12.773 17.172 -15.227 1 38.28 273 LEU A CA 1
ATOM 2065 C C . LEU A 1 273 ? -12.102 17.672 -16.5 1 38.28 273 LEU A C 1
ATOM 2067 O O . LEU A 1 273 ? -12.211 17.016 -17.547 1 38.28 273 LEU A O 1
ATOM 2071 N N . GLN A 1 274 ? -11.516 18.656 -16.391 1 36.72 274 GLN A N 1
ATOM 2072 C CA . GLN A 1 274 ? -10.773 19.062 -17.578 1 36.72 274 GLN A CA 1
ATOM 2073 C C . GLN A 1 274 ? -9.562 18.156 -17.812 1 36.72 274 GLN A C 1
ATOM 2075 O O . GLN A 1 274 ? -9.148 17.953 -18.953 1 36.72 274 GLN A O 1
ATOM 2080 N N . SER A 1 275 ? -9.039 17.547 -16.719 1 37.03 275 SER A N 1
ATOM 2081 C CA . SER A 1 275 ? -7.973 16.562 -16.875 1 37.03 275 SER A CA 1
ATOM 2082 C C . SER A 1 275 ? -8.539 15.172 -17.156 1 37.03 275 SER A C 1
ATOM 2084 O O . SER A 1 275 ? -7.781 14.219 -17.375 1 37.03 275 SER A O 1
ATOM 2086 N N . HIS A 1 276 ? -9.734 14.844 -16.938 1 39.34 276 HIS A N 1
ATOM 2087 C CA . HIS A 1 276 ? -10.359 13.648 -17.5 1 39.34 276 HIS A CA 1
ATOM 2088 C C . HIS A 1 276 ? -9.836 13.352 -18.891 1 39.34 276 HIS A C 1
ATOM 2090 O O . HIS A 1 276 ? -9.68 12.188 -19.266 1 39.34 276 HIS A O 1
ATOM 2096 N N . ASP A 1 277 ? -9.617 14.375 -19.562 1 39.62 277 ASP A N 1
ATOM 2097 C CA . ASP A 1 277 ? -9.039 14.164 -20.891 1 39.62 277 ASP A CA 1
ATOM 2098 C C . ASP A 1 277 ? -7.656 13.516 -20.797 1 39.62 277 ASP A C 1
ATOM 2100 O O . ASP A 1 277 ? -7.262 12.75 -21.672 1 39.62 277 ASP A O 1
ATOM 2104 N N . LEU A 1 278 ? -7.074 13.758 -19.703 1 37 278 LEU A N 1
ATOM 2105 C CA . LEU A 1 278 ? -5.734 13.18 -19.594 1 37 278 LEU A CA 1
ATOM 2106 C C . LEU A 1 278 ? -5.809 11.695 -19.266 1 37 278 LEU A C 1
ATOM 2108 O O . LEU A 1 278 ? -5.07 10.891 -19.828 1 37 278 LEU A O 1
ATOM 2112 N N . VAL A 1 279 ? -6.641 11.375 -18.281 1 40.03 279 VAL A N 1
ATOM 2113 C CA . VAL A 1 279 ? -6.816 9.953 -18.016 1 40.03 279 VAL A CA 1
ATOM 2114 C C . VAL A 1 279 ? -7.336 9.258 -19.281 1 40.03 279 VAL A C 1
ATOM 2116 O O . VAL A 1 279 ? -6.852 8.18 -19.641 1 40.03 279 VAL A O 1
ATOM 2119 N N . LEU A 1 280 ? -8.227 9.852 -19.875 1 39.91 280 LEU A N 1
ATOM 2120 C CA . LEU A 1 280 ? -8.711 9.297 -21.141 1 39.91 280 LEU A CA 1
ATOM 2121 C C . LEU A 1 280 ? -7.609 9.305 -22.188 1 39.91 280 LEU A C 1
ATOM 2123 O O . LEU A 1 280 ? -7.473 8.352 -22.969 1 39.91 280 LEU A O 1
ATOM 2127 N N . HIS A 1 281 ? -6.793 10.289 -22.219 1 41.31 281 HIS A N 1
ATOM 2128 C CA . HIS A 1 281 ? -5.719 10.352 -23.203 1 41.31 281 HIS A CA 1
ATOM 2129 C C . HIS A 1 281 ? -4.641 9.32 -22.906 1 41.31 281 HIS A C 1
ATOM 2131 O O . HIS A 1 281 ? -4.105 8.695 -23.828 1 41.31 281 HIS A O 1
ATOM 2137 N N . LEU A 1 282 ? -4.465 9.109 -21.703 1 37.34 282 LEU A N 1
ATOM 2138 C CA . LEU A 1 282 ? -3.498 8.07 -21.375 1 37.34 282 LEU A CA 1
ATOM 2139 C C . LEU A 1 282 ? -4.07 6.684 -21.688 1 37.34 282 LEU A C 1
ATOM 2141 O O . LEU A 1 282 ? -3.348 5.797 -22.141 1 37.34 282 LEU A O 1
ATOM 2145 N N . LEU A 1 283 ? -5.305 6.551 -21.5 1 36.41 283 LEU A N 1
ATOM 2146 C CA . LEU A 1 283 ? -5.945 5.297 -21.875 1 36.41 283 LEU A CA 1
ATOM 2147 C C . LEU A 1 283 ? -6.055 5.188 -23.391 1 36.41 283 LEU A C 1
ATOM 2149 O O . LEU A 1 283 ? -5.93 4.098 -23.953 1 36.41 283 LEU A O 1
ATOM 2153 N N . MET A 1 284 ? -6.383 6.18 -24.094 1 34.91 284 MET A N 1
ATOM 2154 C CA . MET A 1 284 ? -6.559 6.102 -25.531 1 34.91 284 MET A CA 1
ATOM 2155 C C . MET A 1 284 ? -5.219 5.898 -26.234 1 34.91 284 MET A C 1
ATOM 2157 O O . MET A 1 284 ? -5.176 5.492 -27.406 1 34.91 284 MET A O 1
ATOM 2161 N N . ARG A 1 285 ? -4.16 6.379 -25.734 1 33.94 285 ARG A N 1
ATOM 2162 C CA . ARG A 1 285 ? -2.914 6.141 -26.453 1 33.94 285 ARG A CA 1
ATOM 2163 C C . ARG A 1 285 ? -2.461 4.695 -26.297 1 33.94 285 ARG A C 1
ATOM 2165 O O . ARG A 1 285 ? -1.556 4.242 -27 1 33.94 285 ARG A O 1
ATOM 2172 N N . ARG A 1 286 ? -2.951 4.047 -25.312 1 34.22 286 ARG A N 1
ATOM 2173 C CA . ARG A 1 286 ? -2.557 2.641 -25.25 1 34.22 286 ARG A CA 1
ATOM 2174 C C . ARG A 1 286 ? -3.602 1.749 -25.906 1 34.22 286 ARG A C 1
ATOM 2176 O O . ARG A 1 286 ? -3.43 0.531 -25.984 1 34.22 286 ARG A O 1
ATOM 2183 N N . GLY A 1 287 ? -4.746 2.295 -26.141 1 30.19 287 GLY A N 1
ATOM 2184 C CA . GLY A 1 287 ? -5.508 1.475 -27.062 1 30.19 287 GLY A CA 1
ATOM 2185 C C . GLY A 1 287 ? -5.094 1.674 -28.516 1 30.19 287 GLY A C 1
ATOM 2186 O O . GLY A 1 287 ? -4.523 2.709 -28.859 1 30.19 287 GLY A O 1
ATOM 2187 N N . MET B 1 1 ? 15.164 55.094 -60.688 1 26.36 1 MET B N 1
ATOM 2188 C CA . MET B 1 1 ? 13.906 54.938 -59.969 1 26.36 1 MET B CA 1
ATOM 2189 C C . MET B 1 1 ? 13.719 53.5 -59.469 1 26.36 1 MET B C 1
ATOM 2191 O O . MET B 1 1 ? 13.117 52.688 -60.188 1 26.36 1 MET B O 1
ATOM 2195 N N . SER B 1 2 ? 14.766 52.875 -59 1 27.53 2 SER B N 1
ATOM 2196 C CA . SER B 1 2 ? 14.953 51.469 -58.562 1 27.53 2 SER B CA 1
ATOM 2197 C C . SER B 1 2 ? 13.961 51.094 -57.469 1 27.53 2 SER B C 1
ATOM 2199 O O . SER B 1 2 ? 13.82 51.812 -56.469 1 27.53 2 SER B O 1
ATOM 2201 N N . ASN B 1 3 ? 12.82 50.5 -57.906 1 27.64 3 ASN B N 1
ATOM 2202 C CA . ASN B 1 3 ? 11.641 49.969 -57.25 1 27.64 3 ASN B CA 1
ATOM 2203 C C . ASN B 1 3 ? 12.016 49 -56.125 1 27.64 3 ASN B C 1
ATOM 2205 O O . ASN B 1 3 ? 12.508 47.906 -56.375 1 27.64 3 ASN B O 1
ATOM 2209 N N . THR B 1 4 ? 12.68 49.531 -55.094 1 28.48 4 THR B N 1
ATOM 2210 C CA . THR B 1 4 ? 13.07 48.75 -53.906 1 28.48 4 THR B CA 1
ATOM 2211 C C . THR B 1 4 ? 11.859 48.031 -53.312 1 28.48 4 THR B C 1
ATOM 2213 O O . THR B 1 4 ? 10.906 48.688 -52.875 1 28.48 4 THR B O 1
ATOM 2216 N N . GLU B 1 5 ? 11.477 46.875 -53.875 1 27.91 5 GLU B N 1
ATOM 2217 C CA . GLU B 1 5 ? 10.422 45.969 -53.438 1 27.91 5 GLU B CA 1
ATOM 2218 C C . GLU B 1 5 ? 10.531 45.719 -51.938 1 27.91 5 GLU B C 1
ATOM 2220 O O . GLU B 1 5 ? 11.555 45.219 -51.469 1 27.91 5 GLU B O 1
ATOM 2225 N N . THR B 1 6 ? 10.07 46.625 -51.125 1 28.09 6 THR B N 1
ATOM 2226 C CA . THR B 1 6 ? 10 46.5 -49.688 1 28.09 6 THR B CA 1
ATOM 2227 C C . THR B 1 6 ? 9.266 45.219 -49.281 1 28.09 6 THR B C 1
ATOM 2229 O O . THR B 1 6 ? 8.078 45.062 -49.594 1 28.09 6 THR B O 1
ATOM 2232 N N . SER B 1 7 ? 9.914 44.062 -49.469 1 27.78 7 SER B N 1
ATOM 2233 C CA . SER B 1 7 ? 9.289 42.812 -49.062 1 27.78 7 SER B CA 1
ATOM 2234 C C . SER B 1 7 ? 8.789 42.906 -47.625 1 27.78 7 SER B C 1
ATOM 2236 O O . SER B 1 7 ? 9.531 43.312 -46.719 1 27.78 7 SER B O 1
ATOM 2238 N N . PRO B 1 8 ? 7.484 43.188 -47.375 1 28.92 8 PRO B N 1
ATOM 2239 C CA . PRO B 1 8 ? 6.906 43.312 -46.031 1 28.92 8 PRO B CA 1
ATOM 2240 C C . PRO B 1 8 ? 7.207 42.094 -45.188 1 28.92 8 PRO B C 1
ATOM 2242 O O . PRO B 1 8 ? 6.867 40.969 -45.531 1 28.92 8 PRO B O 1
ATOM 2245 N N . GLY B 1 9 ? 8.445 41.812 -44.812 1 26.23 9 GLY B N 1
ATOM 2246 C CA . GLY B 1 9 ? 8.703 40.75 -43.812 1 26.23 9 GLY B CA 1
ATOM 2247 C C . GLY B 1 9 ? 7.82 40.844 -42.594 1 26.23 9 GLY B C 1
ATOM 2248 O O . GLY B 1 9 ? 7.98 41.75 -41.781 1 26.23 9 GLY B O 1
ATOM 2249 N N . SER B 1 10 ? 6.465 40.719 -42.75 1 25.59 10 SER B N 1
ATOM 2250 C CA . SER B 1 10 ? 5.57 40.719 -41.625 1 25.59 10 SER B CA 1
ATOM 2251 C C . SER B 1 10 ? 6.133 39.844 -40.5 1 25.59 10 SER B C 1
ATOM 2253 O O . SER B 1 10 ? 6.609 38.75 -40.719 1 25.59 10 SER B O 1
ATOM 2255 N N . SER B 1 11 ? 6.738 40.438 -39.531 1 25.53 11 SER B N 1
ATOM 2256 C CA . SER B 1 11 ? 7.129 39.906 -38.219 1 25.53 11 SER B CA 1
ATOM 2257 C C . SER B 1 11 ? 6.031 39.031 -37.625 1 25.53 11 SER B C 1
ATOM 2259 O O . SER B 1 11 ? 4.914 39.5 -37.406 1 25.53 11 SER B O 1
ATOM 2261 N N . MET B 1 12 ? 5.809 37.812 -38.125 1 24.28 12 MET B N 1
ATOM 2262 C CA . MET B 1 12 ? 4.906 36.875 -37.438 1 24.28 12 MET B CA 1
ATOM 2263 C C . MET B 1 12 ? 5.121 36.938 -35.938 1 24.28 12 MET B C 1
ATOM 2265 O O . MET B 1 12 ? 6.242 36.75 -35.469 1 24.28 12 MET B O 1
ATOM 2269 N N . ASN B 1 13 ? 4.484 37.812 -35.25 1 27.12 13 ASN B N 1
ATOM 2270 C CA . ASN B 1 13 ? 4.324 37.781 -33.812 1 27.12 13 ASN B CA 1
ATOM 2271 C C . ASN B 1 13 ? 4.156 36.375 -33.281 1 27.12 13 ASN B C 1
ATOM 2273 O O . ASN B 1 13 ? 3.324 35.594 -33.781 1 27.12 13 ASN B O 1
ATOM 2277 N N . GLY B 1 14 ? 5.23 35.656 -33 1 23.69 14 GLY B N 1
ATOM 2278 C CA . GLY B 1 14 ? 5.289 34.375 -32.344 1 23.69 14 GLY B CA 1
ATOM 2279 C C . GLY B 1 14 ? 4.246 34.219 -31.25 1 23.69 14 GLY B C 1
ATOM 2280 O O . GLY B 1 14 ? 4.223 35 -30.281 1 23.69 14 GLY B O 1
ATOM 2281 N N . VAL B 1 15 ? 3.012 33.844 -31.562 1 27.62 15 VAL B N 1
ATOM 2282 C CA . VAL B 1 15 ? 2.062 33.375 -30.547 1 27.62 15 VAL B CA 1
ATOM 2283 C C . VAL B 1 15 ? 2.783 32.5 -29.516 1 27.62 15 VAL B C 1
ATOM 2285 O O . VAL B 1 15 ? 3.465 31.547 -29.875 1 27.62 15 VAL B O 1
ATOM 2288 N N . SER B 1 16 ? 3.291 33.094 -28.516 1 26.19 16 SER B N 1
ATOM 2289 C CA . SER B 1 16 ? 3.68 32.344 -27.328 1 26.19 16 SER B CA 1
ATOM 2290 C C . SER B 1 16 ? 2.699 31.219 -27.031 1 26.19 16 SER B C 1
ATOM 2292 O O . SER B 1 16 ? 1.537 31.469 -26.703 1 26.19 16 SER B O 1
ATOM 2294 N N . ALA B 1 17 ? 2.689 30.203 -27.797 1 24.86 17 ALA B N 1
ATOM 2295 C CA . ALA B 1 17 ? 2.002 28.984 -27.391 1 24.86 17 ALA B CA 1
ATOM 2296 C C . ALA B 1 17 ? 2.24 28.688 -25.906 1 24.86 17 ALA B C 1
ATOM 2298 O O . ALA B 1 17 ? 3.352 28.328 -25.516 1 24.86 17 ALA B O 1
ATOM 2299 N N . LYS B 1 18 ? 1.601 29.438 -25.078 1 29.16 18 LYS B N 1
ATOM 2300 C CA . LYS B 1 18 ? 1.431 28.891 -23.734 1 29.16 18 LYS B CA 1
ATOM 2301 C C . LYS B 1 18 ? 1.246 27.375 -23.766 1 29.16 18 LYS B C 1
ATOM 2303 O O . LYS B 1 18 ? 0.2 26.891 -24.188 1 29.16 18 LYS B O 1
ATOM 2308 N N . GLU B 1 19 ? 2.262 26.641 -24.125 1 28.97 19 GLU B N 1
ATOM 2309 C CA . GLU B 1 19 ? 2.295 25.203 -23.969 1 28.97 19 GLU B CA 1
ATOM 2310 C C . GLU B 1 19 ? 1.452 24.75 -22.766 1 28.97 19 GLU B C 1
ATOM 2312 O O . GLU B 1 19 ? 1.684 25.203 -21.641 1 28.97 19 GLU B O 1
ATOM 2317 N N . GLN B 1 20 ? 0.227 24.531 -23 1 28.3 20 GLN B N 1
ATOM 2318 C CA . GLN B 1 20 ? -0.608 23.781 -22.062 1 28.3 20 GLN B CA 1
ATOM 2319 C C . GLN B 1 20 ? 0.153 22.594 -21.469 1 28.3 20 GLN B C 1
ATOM 2321 O O . GLN B 1 20 ? 0.253 21.547 -22.094 1 28.3 20 GLN B O 1
ATOM 2326 N N . THR B 1 21 ? 1.398 22.797 -21.078 1 30.77 21 THR B N 1
ATOM 2327 C CA . THR B 1 21 ? 1.982 21.719 -20.281 1 30.77 21 THR B CA 1
ATOM 2328 C C . THR B 1 21 ? 0.906 20.984 -19.484 1 30.77 21 THR B C 1
ATOM 2330 O O . THR B 1 21 ? 0.133 21.625 -18.766 1 30.77 21 THR B O 1
ATOM 2333 N N . PHE B 1 22 ? 0.355 20.047 -19.984 1 34.38 22 PHE B N 1
ATOM 2334 C CA . PHE B 1 22 ? -0.448 19.047 -19.281 1 34.38 22 PHE B CA 1
ATOM 2335 C C . PHE B 1 22 ? 0.041 18.875 -17.844 1 34.38 22 PHE B C 1
ATOM 2337 O O . PHE B 1 22 ? 0.841 17.969 -17.562 1 34.38 22 PHE B O 1
ATOM 2344 N N . ALA B 1 23 ? 0.655 19.781 -17.234 1 37.75 23 ALA B N 1
ATOM 2345 C CA . ALA B 1 23 ? 1.209 19.844 -15.883 1 37.75 23 ALA B CA 1
ATOM 2346 C C . ALA B 1 23 ? 0.169 19.438 -14.844 1 37.75 23 ALA B C 1
ATOM 2348 O O . ALA B 1 23 ? -0.931 19.984 -14.805 1 37.75 23 ALA B O 1
ATOM 2349 N N . PHE B 1 24 ? 0.05 18.094 -14.586 1 49 24 PHE B N 1
ATOM 2350 C CA . PHE B 1 24 ? -0.666 17.734 -13.367 1 49 24 PHE B CA 1
ATOM 2351 C C . PHE B 1 24 ? -0.415 18.75 -12.266 1 49 24 PHE B C 1
ATOM 2353 O O . PHE B 1 24 ? 0.504 18.594 -11.461 1 49 24 PHE B O 1
ATOM 2360 N N . LEU B 1 25 ? -0.62 19.828 -12.688 1 52.25 25 LEU B N 1
ATOM 2361 C CA . LEU B 1 25 ? -0.519 20.906 -11.711 1 52.25 25 LEU B CA 1
ATOM 2362 C C . LEU B 1 25 ? -1.821 21.062 -10.938 1 52.25 25 LEU B C 1
ATOM 2364 O O . LEU B 1 25 ? -2.881 21.281 -11.523 1 52.25 25 LEU B O 1
ATOM 2368 N N . VAL B 1 26 ? -1.803 20.484 -9.781 1 63.22 26 VAL B N 1
ATOM 2369 C CA . VAL B 1 26 ? -2.91 20.766 -8.875 1 63.22 26 VAL B CA 1
ATOM 2370 C C . VAL B 1 26 ? -2.514 21.891 -7.922 1 63.22 26 VAL B C 1
ATOM 2372 O O . VAL B 1 26 ? -1.454 21.844 -7.293 1 63.22 26 VAL B O 1
ATOM 2375 N N . THR B 1 27 ? -3.232 23.016 -8.039 1 63.41 27 THR B N 1
ATOM 2376 C CA . THR B 1 27 ? -2.973 24.156 -7.152 1 63.41 27 THR B CA 1
ATOM 2377 C C . THR B 1 27 ? -4.164 24.406 -6.234 1 63.41 27 THR B C 1
ATOM 2379 O O . THR B 1 27 ? -5.316 24.344 -6.672 1 63.41 27 THR B O 1
ATOM 2382 N N . ASN B 1 28 ? -3.818 24.469 -4.953 1 63.56 28 ASN B N 1
ATOM 2383 C CA . ASN B 1 28 ? -4.84 24.922 -4.012 1 63.56 28 ASN B CA 1
ATOM 2384 C C . ASN B 1 28 ? -4.664 26.391 -3.648 1 63.56 28 ASN B C 1
ATOM 2386 O O . ASN B 1 28 ? -3.701 26.75 -2.969 1 63.56 28 ASN B O 1
ATOM 2390 N N . THR B 1 29 ? -5.504 27.266 -4.105 1 60.22 29 THR B N 1
ATOM 2391 C CA . THR B 1 29 ? -5.375 28.703 -3.934 1 60.22 29 THR B CA 1
ATOM 2392 C C . THR B 1 29 ? -6.008 29.156 -2.617 1 60.22 29 THR B C 1
ATOM 2394 O O . THR B 1 29 ? -5.801 30.281 -2.176 1 60.22 29 THR B O 1
ATOM 2397 N N . ASP B 1 30 ? -6.637 28.297 -1.931 1 67.12 30 ASP B N 1
ATOM 2398 C CA . ASP B 1 30 ? -7.383 28.688 -0.737 1 67.12 30 ASP B CA 1
ATOM 2399 C C . ASP B 1 30 ? -6.457 28.797 0.475 1 67.12 30 ASP B C 1
ATOM 2401 O O . ASP B 1 30 ? -6.812 29.422 1.479 1 67.12 30 ASP B O 1
ATOM 2405 N N . ILE B 1 31 ? -5.383 28.312 0.327 1 71.12 31 ILE B N 1
ATOM 2406 C CA . ILE B 1 31 ? -4.445 28.328 1.446 1 71.12 31 ILE B CA 1
ATOM 2407 C C . ILE B 1 31 ? -3.492 29.5 1.309 1 71.12 31 ILE B C 1
ATOM 2409 O O . ILE B 1 31 ? -2.887 29.703 0.253 1 71.12 31 ILE B O 1
ATOM 2413 N N . PRO B 1 32 ? -3.449 30.312 2.354 1 75.12 32 PRO B N 1
ATOM 2414 C CA . PRO B 1 32 ? -2.479 31.406 2.262 1 75.12 32 PRO B CA 1
ATOM 2415 C C . PRO B 1 32 ? -1.059 30.906 1.994 1 75.12 32 PRO B C 1
ATOM 2417 O O . PRO B 1 32 ? -0.651 29.875 2.523 1 75.12 32 PRO B O 1
ATOM 2420 N N . THR B 1 33 ? -0.469 31.562 1.147 1 79.06 33 THR B N 1
ATOM 2421 C CA . THR B 1 33 ? 0.911 31.234 0.811 1 79.06 33 THR B CA 1
ATOM 2422 C C . THR B 1 33 ? 1.882 31.969 1.729 1 79.06 33 THR B C 1
ATOM 2424 O O . THR B 1 33 ? 1.694 33.156 2.018 1 79.06 33 THR B O 1
ATOM 2427 N N . ASP B 1 34 ? 2.795 31.219 2.258 1 82.56 34 ASP B N 1
ATOM 2428 C CA . ASP B 1 34 ? 3.893 31.875 2.963 1 82.56 34 ASP B CA 1
ATOM 2429 C C . ASP B 1 34 ? 4.879 32.5 1.981 1 82.56 34 ASP B C 1
ATOM 2431 O O . ASP B 1 34 ? 5.73 31.797 1.419 1 82.56 34 ASP B O 1
ATOM 2435 N N . THR B 1 35 ? 4.84 33.719 1.78 1 77.44 35 THR B N 1
ATOM 2436 C CA . THR B 1 35 ? 5.656 34.406 0.792 1 77.44 35 THR B CA 1
ATOM 2437 C C . THR B 1 35 ? 7.039 34.719 1.354 1 77.44 35 THR B C 1
ATOM 2439 O O . THR B 1 35 ? 7.926 35.156 0.625 1 77.44 35 THR B O 1
ATOM 2442 N N . THR B 1 36 ? 7.199 34.469 2.615 1 76.75 36 THR B N 1
ATOM 2443 C CA . THR B 1 36 ? 8.484 34.75 3.238 1 76.75 36 THR B CA 1
ATOM 2444 C C . THR B 1 36 ? 9.477 33.625 3.023 1 76.75 36 THR B C 1
ATOM 2446 O O . THR B 1 36 ? 10.688 33.812 3.16 1 76.75 36 THR B O 1
ATOM 2449 N N . ALA B 1 37 ? 8.938 32.562 2.709 1 79.5 37 ALA B N 1
ATOM 2450 C CA . ALA B 1 37 ? 9.789 31.375 2.543 1 79.5 37 ALA B CA 1
ATOM 2451 C C . ALA B 1 37 ? 10.297 31.266 1.106 1 79.5 37 ALA B C 1
ATOM 2453 O O . ALA B 1 37 ? 9.562 31.562 0.16 1 79.5 37 ALA B O 1
ATOM 2454 N N . LYS B 1 38 ? 11.547 30.953 0.9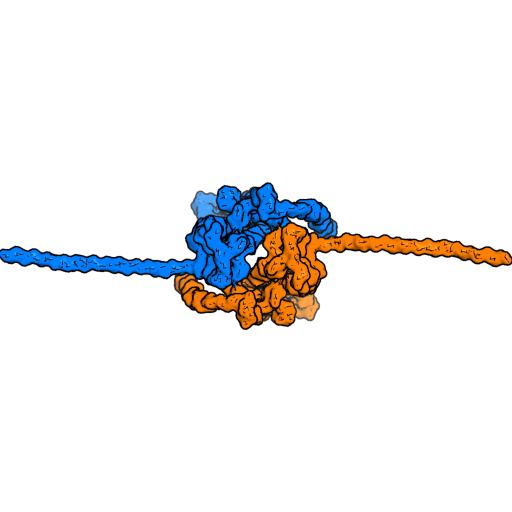65 1 83.94 38 LYS B N 1
ATOM 2455 C CA . LYS B 1 38 ? 12.156 30.859 -0.359 1 83.94 38 LYS B CA 1
ATOM 2456 C C . LYS B 1 38 ? 12.172 29.422 -0.866 1 83.94 38 LYS B C 1
ATOM 2458 O O . LYS B 1 38 ? 13.188 28.734 -0.78 1 83.94 38 LYS B O 1
ATOM 2463 N N . PHE B 1 39 ? 11.07 28.984 -1.345 1 89.62 39 PHE B N 1
ATOM 2464 C CA . PHE B 1 39 ? 10.945 27.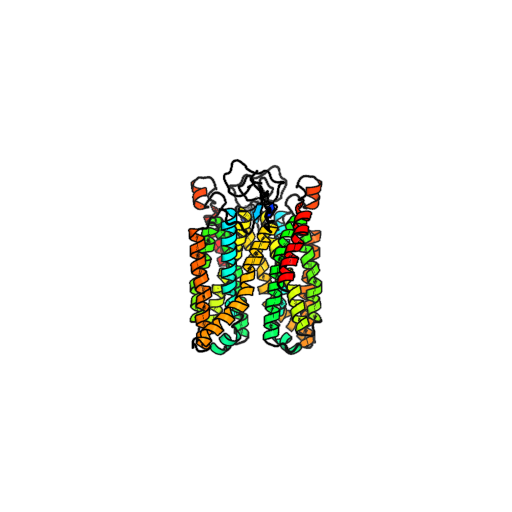688 -1.979 1 89.62 39 PHE B CA 1
ATOM 2465 C C . PHE B 1 39 ? 10.562 27.828 -3.447 1 89.62 39 PHE B C 1
ATOM 2467 O O . PHE B 1 39 ? 10.062 28.875 -3.861 1 89.62 39 PHE B O 1
ATOM 2474 N N . SER B 1 40 ? 10.82 26.844 -4.207 1 87.75 40 SER B N 1
ATOM 2475 C CA . SER B 1 40 ? 10.484 26.828 -5.629 1 87.75 40 SER B CA 1
ATOM 2476 C C . SER B 1 40 ? 8.977 26.734 -5.832 1 87.75 40 SER B C 1
ATOM 2478 O O . SER B 1 40 ? 8.445 27.234 -6.832 1 87.75 40 SER B O 1
ATOM 2480 N N . LEU B 1 41 ? 8.266 26.094 -4.84 1 89.06 41 LEU B N 1
ATOM 2481 C CA . LEU B 1 41 ? 6.816 25.953 -4.898 1 89.06 41 LEU B CA 1
ATOM 2482 C C . LEU B 1 41 ? 6.148 26.781 -3.812 1 89.06 41 LEU B C 1
ATOM 2484 O O . LEU B 1 41 ? 6.734 27.016 -2.75 1 89.06 41 LEU B O 1
ATOM 2488 N N . PRO B 1 42 ? 4.914 27.25 -4.148 1 89.94 42 PRO B N 1
ATOM 2489 C CA . PRO B 1 42 ? 4.156 27.906 -3.082 1 89.94 42 PRO B CA 1
ATOM 2490 C C . PRO B 1 42 ? 3.891 26.984 -1.892 1 89.94 42 PRO B C 1
ATOM 2492 O O . PRO B 1 42 ? 3.535 25.812 -2.076 1 89.94 42 PRO B O 1
ATOM 2495 N N . VAL B 1 43 ? 4.078 27.5 -0.693 1 92.56 43 VAL B N 1
ATOM 2496 C CA . VAL B 1 43 ? 3.965 26.672 0.501 1 92.56 43 VAL B CA 1
ATOM 2497 C C . VAL B 1 43 ? 3.029 27.344 1.507 1 92.56 43 VAL B C 1
ATOM 2499 O O . VAL B 1 43 ? 2.752 28.531 1.405 1 92.56 43 VAL B O 1
ATOM 2502 N N . ASP B 1 44 ? 2.568 26.562 2.412 1 89.12 44 ASP B N 1
ATOM 2503 C CA . ASP B 1 44 ? 1.755 27.078 3.508 1 89.12 44 ASP B CA 1
ATOM 2504 C C . ASP B 1 44 ? 2.627 27.5 4.688 1 89.12 44 ASP B C 1
ATOM 2506 O O . ASP B 1 44 ? 3.844 27.641 4.547 1 89.12 44 ASP B O 1
ATOM 2510 N N . SER B 1 45 ? 2.033 27.734 5.82 1 84.94 45 SER B N 1
ATOM 2511 C CA . SER B 1 45 ? 2.736 28.266 6.984 1 84.94 45 SER B CA 1
ATOM 2512 C C . SER B 1 45 ? 3.713 27.25 7.551 1 84.94 45 SER B C 1
ATOM 2514 O O . SER B 1 45 ? 4.656 27.609 8.258 1 84.94 45 SER B O 1
ATOM 2516 N N . GLU B 1 46 ? 3.418 25.938 7.246 1 87.31 46 GLU B N 1
ATOM 2517 C CA . GLU B 1 46 ? 4.324 24.891 7.707 1 87.31 46 GLU B CA 1
ATOM 2518 C C . GLU B 1 46 ? 5.332 24.516 6.625 1 87.31 46 GLU B C 1
ATOM 2520 O O . GLU B 1 46 ? 6.043 23.516 6.754 1 87.31 46 GLU B O 1
ATOM 2525 N N . HIS B 1 47 ? 5.312 25.266 5.535 1 93 47 HIS B N 1
ATOM 2526 C CA . HIS B 1 47 ? 6.211 25.125 4.398 1 93 47 HIS B CA 1
ATOM 2527 C C . HIS B 1 47 ? 5.891 23.875 3.598 1 93 47 HIS B C 1
ATOM 2529 O O . HIS B 1 47 ? 6.762 23.312 2.926 1 93 47 HIS B O 1
ATOM 2535 N N . LYS B 1 48 ? 4.68 23.375 3.764 1 93 48 LYS B N 1
ATOM 2536 C CA . LYS B 1 48 ? 4.176 22.312 2.906 1 93 48 LYS B CA 1
ATOM 2537 C C . LYS B 1 48 ? 3.705 22.859 1.562 1 93 48 LYS B C 1
ATOM 2539 O O . LYS B 1 48 ? 3.068 23.906 1.504 1 93 48 LYS B O 1
ATOM 2544 N N . ALA B 1 49 ? 4.023 22.109 0.526 1 94.5 49 ALA B N 1
ATOM 2545 C CA . ALA B 1 49 ? 3.678 22.578 -0.815 1 94.5 49 ALA B CA 1
ATOM 2546 C C . ALA B 1 49 ? 2.168 22.531 -1.037 1 94.5 49 ALA B C 1
ATOM 2548 O O . ALA B 1 49 ? 1.503 21.578 -0.632 1 94.5 49 ALA B O 1
ATOM 2549 N N . LYS B 1 50 ? 1.68 23.531 -1.716 1 91.38 50 LYS B N 1
ATOM 2550 C CA . LYS B 1 50 ? 0.252 23.625 -2.012 1 91.38 50 LYS B CA 1
ATOM 2551 C C . LYS B 1 50 ? -0.031 23.266 -3.469 1 91.38 50 LYS B C 1
ATOM 2553 O O . LYS B 1 50 ? -1.184 23.297 -3.904 1 91.38 50 LYS B O 1
ATOM 2558 N N . VAL B 1 51 ? 1.031 23.031 -4.141 1 90 51 VAL B N 1
ATOM 2559 C CA . VAL B 1 51 ? 0.946 22.688 -5.555 1 90 51 VAL B CA 1
ATOM 2560 C C . VAL B 1 51 ? 1.691 21.375 -5.816 1 90 51 VAL B C 1
ATOM 2562 O O . VAL B 1 51 ? 2.73 21.109 -5.207 1 90 51 VAL B O 1
ATOM 2565 N N . PHE B 1 52 ? 1.069 20.656 -6.711 1 91.75 52 PHE B N 1
ATOM 2566 C CA . PHE B 1 52 ? 1.665 19.391 -7.133 1 91.75 52 PHE B CA 1
ATOM 2567 C C . PHE B 1 52 ? 1.878 19.375 -8.641 1 91.75 52 PHE B C 1
ATOM 2569 O O . PHE B 1 52 ? 0.92 19.469 -9.414 1 91.75 52 PHE B O 1
ATOM 2576 N N . ASN B 1 53 ? 3.146 19.328 -8.992 1 90.06 53 ASN B N 1
ATOM 2577 C CA . ASN B 1 53 ? 3.549 19.219 -10.391 1 90.06 53 ASN B CA 1
ATOM 2578 C C . ASN B 1 53 ? 4.488 18.031 -10.609 1 90.06 53 ASN B C 1
ATOM 2580 O O . ASN B 1 53 ? 5.684 18.125 -10.328 1 90.06 53 ASN B O 1
ATOM 2584 N N . ILE B 1 54 ? 3.994 17.031 -11.242 1 90.38 54 ILE B N 1
ATOM 2585 C CA . ILE B 1 54 ? 4.715 15.766 -11.32 1 90.38 54 ILE B CA 1
ATOM 2586 C C . ILE B 1 54 ? 5.945 15.93 -12.203 1 90.38 54 ILE B C 1
ATOM 2588 O O . ILE B 1 54 ? 6.887 15.141 -12.125 1 90.38 54 ILE B O 1
ATOM 2592 N N . PHE B 1 55 ? 6.062 16.922 -12.992 1 90.69 55 PHE B N 1
ATOM 2593 C CA . PHE B 1 55 ? 7.172 17.094 -13.922 1 90.69 55 PHE B CA 1
ATOM 2594 C C . PHE B 1 55 ? 8.258 17.969 -13.32 1 90.69 55 PHE B C 1
ATOM 2596 O O . PHE B 1 55 ? 9.328 18.125 -13.898 1 90.69 55 PHE B O 1
ATOM 2603 N N . SER B 1 56 ? 7.965 18.516 -12.211 1 92.25 56 SER B N 1
ATOM 2604 C CA . SER B 1 56 ? 8.945 19.344 -11.523 1 92.25 56 SER B CA 1
ATOM 2605 C C . SER B 1 56 ? 9.906 18.5 -10.688 1 92.25 56 SER B C 1
ATOM 2607 O O . SER B 1 56 ? 9.508 17.484 -10.117 1 92.25 56 SER B O 1
ATOM 2609 N N . LEU B 1 57 ? 11.125 18.906 -10.617 1 93.31 57 LEU B N 1
ATOM 2610 C CA . LEU B 1 57 ? 12.141 18.297 -9.766 1 93.31 57 LEU B CA 1
ATOM 2611 C C . LEU B 1 57 ? 12.625 19.281 -8.703 1 93.31 57 LEU B C 1
ATOM 2613 O O . LEU B 1 57 ? 13.727 19.125 -8.18 1 93.31 57 LEU B O 1
ATOM 2617 N N . ALA B 1 58 ? 11.789 20.188 -8.406 1 91.31 58 ALA B N 1
ATOM 2618 C CA . ALA B 1 58 ? 12.195 21.281 -7.523 1 91.31 58 ALA B CA 1
ATOM 2619 C C . ALA B 1 58 ? 12.391 20.781 -6.094 1 91.31 58 ALA B C 1
ATOM 2621 O O . ALA B 1 58 ? 11.523 20.109 -5.539 1 91.31 58 ALA B O 1
ATOM 2622 N N . ASN B 1 59 ? 13.422 21.219 -5.5 1 93.12 59 ASN B N 1
ATOM 2623 C CA . ASN B 1 59 ? 13.703 20.938 -4.098 1 93.12 59 ASN B CA 1
ATOM 2624 C C . ASN B 1 59 ? 12.883 21.828 -3.164 1 93.12 59 ASN B C 1
ATOM 2626 O O . ASN B 1 59 ? 12.617 22.984 -3.484 1 93.12 59 ASN B O 1
ATOM 2630 N N . PRO B 1 60 ? 12.539 21.219 -2.176 1 95.88 60 PRO B N 1
ATOM 2631 C CA . PRO B 1 60 ? 12.695 19.844 -1.672 1 95.88 60 PRO B CA 1
ATOM 2632 C C . PRO B 1 60 ? 11.461 18.984 -1.92 1 95.88 60 PRO B C 1
ATOM 2634 O O . PRO B 1 60 ? 11.539 17.75 -1.837 1 95.88 60 PRO B O 1
ATOM 2637 N N . HIS B 1 61 ? 10.375 19.578 -2.262 1 96.88 61 HIS B N 1
ATOM 2638 C CA . HIS B 1 61 ? 9.086 18.891 -2.252 1 96.88 61 HIS B CA 1
ATOM 2639 C C . HIS B 1 61 ? 9 17.859 -3.369 1 96.88 61 HIS B C 1
ATOM 2641 O O . HIS B 1 61 ? 8.758 16.688 -3.111 1 96.88 61 HIS B O 1
ATOM 2647 N N . MET B 1 62 ? 9.383 18.266 -4.57 1 96.75 62 MET B N 1
ATOM 2648 C CA . MET B 1 62 ? 9.188 17.375 -5.703 1 96.75 62 MET B CA 1
ATOM 2649 C C . MET B 1 62 ? 10.344 16.375 -5.812 1 96.75 62 MET B C 1
ATOM 2651 O O . MET B 1 62 ? 10.141 15.234 -6.23 1 96.75 62 MET B O 1
ATOM 2655 N N . THR B 1 63 ? 11.531 16.766 -5.441 1 97.5 63 THR B N 1
ATOM 2656 C CA . THR B 1 63 ? 12.633 15.82 -5.387 1 97.5 63 THR B CA 1
ATOM 2657 C C . THR B 1 63 ? 12.328 14.688 -4.41 1 97.5 63 THR B C 1
ATOM 2659 O O . THR B 1 63 ? 12.547 13.516 -4.723 1 97.5 63 THR B O 1
ATOM 2662 N N . THR B 1 64 ? 11.828 15.062 -3.291 1 97.25 64 THR B N 1
ATOM 2663 C CA . THR B 1 64 ? 11.461 14.07 -2.289 1 97.25 64 THR B CA 1
ATOM 2664 C C . THR B 1 64 ? 10.336 13.18 -2.801 1 97.25 64 THR B C 1
ATOM 2666 O O . THR B 1 64 ? 10.336 11.969 -2.564 1 97.25 64 THR B O 1
ATOM 2669 N N . PHE B 1 65 ? 9.406 13.797 -3.463 1 97.5 65 PHE B N 1
ATOM 2670 C CA . PHE B 1 65 ? 8.328 13.016 -4.059 1 97.5 65 PHE B CA 1
ATOM 2671 C C . PHE B 1 65 ? 8.891 11.938 -4.98 1 97.5 65 PHE B C 1
ATOM 2673 O O . PHE B 1 65 ? 8.547 10.758 -4.844 1 97.5 65 PHE B O 1
ATOM 2680 N N . HIS B 1 66 ? 9.711 12.281 -5.871 1 97.94 66 HIS B N 1
ATOM 2681 C CA . HIS B 1 66 ? 10.242 11.352 -6.859 1 97.94 66 HIS B CA 1
ATOM 2682 C C . HIS B 1 66 ? 11.133 10.297 -6.203 1 97.94 66 HIS B C 1
ATOM 2684 O O . HIS B 1 66 ? 11.062 9.117 -6.547 1 97.94 66 HIS B O 1
ATOM 2690 N N . LEU B 1 67 ? 11.977 10.711 -5.273 1 97.94 67 LEU B N 1
ATOM 2691 C CA . LEU B 1 67 ? 12.844 9.758 -4.59 1 97.94 67 LEU B CA 1
ATOM 2692 C C . LEU B 1 67 ? 12.016 8.719 -3.83 1 97.94 67 LEU B C 1
ATOM 2694 O O . LEU B 1 67 ? 12.336 7.531 -3.855 1 97.94 67 LEU B O 1
ATOM 2698 N N . SER B 1 68 ? 11.023 9.227 -3.176 1 97.19 68 SER B N 1
ATOM 2699 C CA . SER B 1 68 ? 10.172 8.336 -2.391 1 97.19 68 SER B CA 1
ATOM 2700 C C . SER B 1 68 ? 9.414 7.363 -3.289 1 97.19 68 SER B C 1
ATOM 2702 O O . SER B 1 68 ? 9.336 6.168 -2.996 1 97.19 68 SER B O 1
ATOM 2704 N N . CYS B 1 69 ? 8.867 7.852 -4.332 1 96 69 CYS B N 1
ATOM 2705 C CA . CYS B 1 69 ? 8.109 7.043 -5.281 1 96 69 CYS B CA 1
ATOM 2706 C C . CYS B 1 69 ? 9 5.988 -5.934 1 96 69 CYS B C 1
ATOM 2708 O O . CYS B 1 69 ? 8.602 4.828 -6.062 1 96 69 CYS B O 1
ATOM 2710 N N . LEU B 1 70 ? 10.102 6.367 -6.328 1 97.75 70 LEU B N 1
ATOM 2711 C CA . LEU B 1 70 ? 11.023 5.457 -7.004 1 97.75 70 LEU B CA 1
ATOM 2712 C C . LEU B 1 70 ? 11.555 4.406 -6.035 1 97.75 70 LEU B C 1
ATOM 2714 O O . LEU B 1 70 ? 11.805 3.266 -6.43 1 97.75 70 LEU B O 1
ATOM 2718 N N . SER B 1 71 ? 11.805 4.844 -4.832 1 98.38 71 SER B N 1
ATOM 2719 C CA . SER B 1 71 ? 12.203 3.869 -3.822 1 98.38 71 SER B CA 1
ATOM 2720 C C . SER B 1 71 ? 11.141 2.795 -3.631 1 98.38 71 SER B C 1
ATOM 2722 O O . SER B 1 71 ? 11.453 1.604 -3.588 1 98.38 71 SER B O 1
ATOM 2724 N N . PHE B 1 72 ? 9.953 3.305 -3.49 1 96.94 72 PHE B N 1
ATOM 2725 C CA . PHE B 1 72 ? 8.812 2.408 -3.348 1 96.94 72 PHE B CA 1
ATOM 2726 C C . PHE B 1 72 ? 8.672 1.514 -4.574 1 96.94 72 PHE B C 1
ATOM 2728 O O . PHE B 1 72 ? 8.477 0.303 -4.445 1 96.94 72 PHE B O 1
ATOM 2735 N N . PHE B 1 73 ? 8.828 2.016 -5.723 1 97.25 73 PHE B N 1
ATOM 2736 C CA . PHE B 1 73 ? 8.789 1.315 -7.004 1 97.25 73 PHE B CA 1
ATOM 2737 C C . PHE B 1 73 ? 9.836 0.214 -7.047 1 97.25 73 PHE B C 1
ATOM 2739 O O . PHE B 1 73 ? 9.539 -0.926 -7.406 1 97.25 73 PHE B O 1
ATOM 2746 N N . THR B 1 74 ? 11.008 0.525 -6.691 1 98.31 74 THR B N 1
ATOM 2747 C CA . THR B 1 74 ? 12.133 -0.403 -6.691 1 98.31 74 THR B CA 1
ATOM 2748 C C . THR B 1 74 ? 11.859 -1.583 -5.762 1 98.31 74 THR B C 1
ATOM 2750 O O . THR B 1 74 ? 12.109 -2.734 -6.121 1 98.31 74 THR B O 1
ATOM 2753 N N . CYS B 1 75 ? 11.336 -1.325 -4.629 1 97.88 75 CYS B N 1
ATOM 2754 C CA . CYS B 1 75 ? 11.102 -2.375 -3.643 1 97.88 75 CYS B CA 1
ATOM 2755 C C . CYS B 1 75 ? 9.953 -3.277 -4.074 1 97.88 75 CYS B C 1
ATOM 2757 O O . CYS B 1 75 ? 9.969 -4.48 -3.809 1 97.88 75 CYS B O 1
ATOM 2759 N N . PHE B 1 76 ? 9.016 -2.689 -4.773 1 95 76 PHE B N 1
ATOM 2760 C CA . PHE B 1 76 ? 7.957 -3.518 -5.328 1 95 76 PHE B CA 1
ATOM 2761 C C . PHE B 1 76 ? 8.484 -4.398 -6.449 1 95 76 PHE B C 1
ATOM 2763 O O . PHE B 1 76 ? 8.07 -5.555 -6.59 1 95 76 PHE B O 1
ATOM 2770 N N . ILE B 1 77 ? 9.383 -3.904 -7.223 1 96 77 ILE B N 1
ATOM 2771 C CA . ILE B 1 77 ? 10.016 -4.719 -8.25 1 96 77 ILE B CA 1
ATOM 2772 C C . ILE B 1 77 ? 10.664 -5.945 -7.613 1 96 77 ILE B C 1
ATOM 2774 O O . ILE B 1 77 ? 10.445 -7.074 -8.055 1 96 77 ILE B O 1
ATOM 2778 N N . SER B 1 78 ? 11.383 -5.719 -6.637 1 97.94 78 SER B N 1
ATOM 2779 C CA . SER B 1 78 ? 12.141 -6.816 -6.047 1 97.94 78 SER B CA 1
ATOM 2780 C C . SER B 1 78 ? 11.219 -7.809 -5.344 1 97.94 78 SER B C 1
ATOM 2782 O O . SER B 1 78 ? 11.43 -9.016 -5.41 1 97.94 78 SER B O 1
ATOM 2784 N N . THR B 1 79 ? 10.25 -7.324 -4.641 1 95.38 79 THR B N 1
ATOM 2785 C CA . THR B 1 79 ? 9.367 -8.195 -3.867 1 95.38 79 THR B CA 1
ATOM 2786 C C . THR B 1 79 ? 8.547 -9.094 -4.789 1 95.38 79 THR B C 1
ATOM 2788 O O . THR B 1 79 ? 8.32 -10.266 -4.484 1 95.38 79 THR B O 1
ATOM 2791 N N . PHE B 1 80 ? 8.211 -8.609 -5.938 1 90.44 80 PHE B N 1
ATOM 2792 C CA . PHE B 1 80 ? 7.344 -9.375 -6.832 1 90.44 80 PHE B CA 1
ATOM 2793 C C . PHE B 1 80 ? 8.148 -9.977 -7.977 1 90.44 80 PHE B C 1
ATOM 2795 O O . PHE B 1 80 ? 7.578 -10.562 -8.898 1 90.44 80 PHE B O 1
ATOM 2802 N N . ALA B 1 81 ? 9.383 -9.93 -7.891 1 95.5 81 ALA B N 1
ATOM 2803 C CA . ALA B 1 81 ? 10.273 -10.391 -8.961 1 95.5 81 ALA B CA 1
ATOM 2804 C C . ALA B 1 81 ? 10.172 -11.898 -9.148 1 95.5 81 ALA B C 1
ATOM 2806 O O . ALA B 1 81 ? 10.367 -12.406 -10.258 1 95.5 81 ALA B O 1
ATOM 2807 N N . THR B 1 82 ? 9.836 -12.625 -8.141 1 93.81 82 THR B N 1
ATOM 2808 C CA . THR B 1 82 ? 9.812 -14.078 -8.219 1 93.81 82 THR B CA 1
ATOM 2809 C C . THR B 1 82 ? 8.539 -14.562 -8.914 1 93.81 82 THR B C 1
ATOM 2811 O O . THR B 1 82 ? 8.547 -15.617 -9.555 1 93.81 82 THR B O 1
ATOM 2814 N N . ALA B 1 83 ? 7.562 -13.797 -8.852 1 85 83 ALA B N 1
ATOM 2815 C CA . ALA B 1 83 ? 6.242 -14.258 -9.266 1 85 83 ALA B CA 1
ATOM 2816 C C . ALA B 1 83 ? 6.258 -14.719 -10.719 1 85 83 ALA B C 1
ATOM 2818 O O . ALA B 1 83 ? 5.848 -15.844 -11.023 1 85 83 ALA B O 1
ATOM 2819 N N . PRO B 1 84 ? 6.777 -13.938 -11.625 1 85.69 84 PRO B N 1
ATOM 2820 C CA . PRO B 1 84 ? 6.746 -14.375 -13.023 1 85.69 84 PRO B CA 1
ATOM 2821 C C . PRO B 1 84 ? 7.734 -15.5 -13.312 1 85.69 84 PRO B C 1
ATOM 2823 O O . PRO B 1 84 ? 7.668 -16.125 -14.367 1 85.69 84 PRO B O 1
ATOM 2826 N N . LEU B 1 85 ? 8.562 -15.82 -12.422 1 91.69 85 LEU B N 1
ATOM 2827 C CA . LEU B 1 85 ? 9.586 -16.828 -12.648 1 91.69 85 LEU B CA 1
ATOM 2828 C C . LEU B 1 85 ? 9.32 -18.062 -11.789 1 91.69 85 LEU B C 1
ATOM 2830 O O . LEU B 1 85 ? 10.148 -18.984 -11.734 1 91.69 85 LEU B O 1
ATOM 2834 N N . VAL B 1 86 ? 8.195 -18.141 -11.203 1 88.12 86 VAL B N 1
ATOM 2835 C CA . VAL B 1 86 ? 7.863 -19.234 -10.281 1 88.12 86 VAL B CA 1
ATOM 2836 C C . VAL B 1 86 ? 7.988 -20.578 -10.992 1 88.12 86 VAL B C 1
ATOM 2838 O O . VAL B 1 86 ? 8.539 -21.531 -10.438 1 88.12 86 VAL B O 1
ATOM 2841 N N . PRO B 1 87 ? 7.555 -20.734 -12.242 1 85.06 87 PRO B N 1
ATOM 2842 C CA . PRO B 1 87 ? 7.645 -22.047 -12.867 1 85.06 87 PRO B CA 1
ATOM 2843 C C . PRO B 1 87 ? 9.078 -22.562 -12.977 1 85.06 87 PRO B C 1
ATOM 2845 O O . PRO B 1 87 ? 9.352 -23.719 -12.648 1 85.06 87 PRO B O 1
ATOM 2848 N N . ILE B 1 88 ? 9.945 -21.734 -13.367 1 91.88 88 ILE B N 1
ATOM 2849 C CA . ILE B 1 88 ? 11.328 -22.172 -13.531 1 91.88 88 ILE B CA 1
ATOM 2850 C C . ILE B 1 88 ? 11.977 -22.359 -12.164 1 91.88 88 ILE B C 1
ATOM 2852 O O . ILE B 1 88 ? 12.836 -23.234 -11.992 1 91.88 88 ILE B O 1
ATOM 2856 N N . ILE B 1 89 ? 11.641 -21.578 -11.18 1 95.5 89 ILE B N 1
ATOM 2857 C CA . ILE B 1 89 ? 12.195 -21.688 -9.836 1 95.5 89 ILE B CA 1
ATOM 2858 C C . ILE B 1 89 ? 11.695 -22.969 -9.18 1 95.5 89 ILE B C 1
ATOM 2860 O O . ILE B 1 89 ? 12.469 -23.688 -8.539 1 95.5 89 ILE B O 1
ATOM 2864 N N . ARG B 1 90 ? 10.492 -23.203 -9.352 1 92.5 90 ARG B N 1
ATOM 2865 C CA . ARG B 1 90 ? 9.883 -24.422 -8.82 1 92.5 90 ARG B CA 1
ATOM 2866 C C . ARG B 1 90 ? 10.594 -25.656 -9.352 1 92.5 90 ARG B C 1
ATOM 2868 O O . ARG B 1 90 ? 10.914 -26.562 -8.586 1 92.5 90 ARG B O 1
ATOM 2875 N N . ASP B 1 91 ? 10.805 -25.719 -10.609 1 94.06 91 ASP B N 1
ATOM 2876 C CA . ASP B 1 91 ? 11.469 -26.844 -11.234 1 94.06 91 ASP B CA 1
ATOM 2877 C C . ASP B 1 91 ? 12.906 -26.984 -10.742 1 94.06 91 ASP B C 1
ATOM 2879 O O . ASP B 1 91 ? 13.391 -28.094 -10.523 1 94.06 91 ASP B O 1
ATOM 2883 N N . ASN B 1 92 ? 13.492 -25.891 -10.617 1 97.25 92 ASN B N 1
ATOM 2884 C CA . ASN B 1 92 ? 14.891 -25.891 -10.219 1 97.25 92 ASN B CA 1
ATOM 2885 C C . ASN B 1 92 ? 15.062 -26.344 -8.766 1 97.25 92 ASN B C 1
ATOM 2887 O O . ASN B 1 92 ? 16 -27.078 -8.445 1 97.25 92 ASN B O 1
ATOM 2891 N N . LEU B 1 93 ? 14.195 -25.922 -7.922 1 97.75 93 LEU B N 1
ATOM 2892 C CA . LEU B 1 93 ? 14.352 -26.172 -6.492 1 97.75 93 LEU B CA 1
ATOM 2893 C C . LEU B 1 93 ? 13.422 -27.281 -6.031 1 97.75 93 LEU B C 1
ATOM 2895 O O . LEU B 1 93 ? 13.414 -27.641 -4.852 1 97.75 93 LEU B O 1
ATOM 2899 N N . ASN B 1 94 ? 12.656 -27.844 -6.918 1 97 94 ASN B N 1
ATOM 2900 C CA . ASN B 1 94 ? 11.688 -28.891 -6.609 1 97 94 ASN B CA 1
ATOM 2901 C C . ASN B 1 94 ? 10.719 -28.453 -5.52 1 97 94 ASN B C 1
ATOM 2903 O O . ASN B 1 94 ? 10.531 -29.141 -4.52 1 97 94 ASN B O 1
ATOM 2907 N N . LEU B 1 95 ? 10.195 -27.344 -5.789 1 94.06 95 LEU B N 1
ATOM 2908 C CA . LEU B 1 95 ? 9.266 -26.797 -4.812 1 94.06 95 LEU B CA 1
ATOM 2909 C C . LEU B 1 95 ? 7.887 -27.438 -4.957 1 94.06 95 LEU B C 1
ATOM 2911 O O . LEU B 1 95 ? 7.43 -27.688 -6.074 1 94.06 95 LEU B O 1
ATOM 2915 N N . THR B 1 96 ? 7.305 -27.625 -3.732 1 90.62 96 THR B N 1
ATOM 2916 C CA . THR B 1 96 ? 5.902 -28.031 -3.729 1 90.62 96 THR B CA 1
ATOM 2917 C C . THR B 1 96 ? 4.992 -26.797 -3.805 1 90.62 96 THR B C 1
ATOM 2919 O O . THR B 1 96 ? 5.453 -25.672 -3.639 1 90.62 96 THR B O 1
ATOM 2922 N N . LYS B 1 97 ? 3.75 -27.078 -4.09 1 77.31 97 LYS B N 1
ATOM 2923 C CA . LYS B 1 97 ? 2.764 -26 -4.07 1 77.31 97 LYS B CA 1
ATOM 2924 C C . LYS B 1 97 ? 2.725 -25.328 -2.705 1 77.31 97 LYS B C 1
ATOM 2926 O O . LYS B 1 97 ? 2.572 -24.109 -2.619 1 77.31 97 LYS B O 1
ATOM 2931 N N . LYS B 1 98 ? 2.787 -26.109 -1.76 1 82.19 98 LYS B N 1
ATOM 2932 C CA . LYS B 1 98 ? 2.799 -25.578 -0.399 1 82.19 98 LYS B CA 1
ATOM 2933 C C . LYS B 1 98 ? 4 -24.656 -0.174 1 82.19 98 LYS B C 1
ATOM 2935 O O . LYS B 1 98 ? 3.881 -23.625 0.482 1 82.19 98 LYS B O 1
ATOM 2940 N N . ASP B 1 99 ? 5.137 -25.031 -0.685 1 89.5 99 ASP B N 1
ATOM 2941 C CA . ASP B 1 99 ? 6.336 -24.203 -0.567 1 89.5 99 ASP B CA 1
ATOM 2942 C C . ASP B 1 99 ? 6.129 -22.828 -1.21 1 89.5 99 ASP B C 1
ATOM 2944 O O . ASP B 1 99 ? 6.516 -21.812 -0.641 1 89.5 99 ASP B O 1
ATOM 2948 N N . ILE B 1 100 ? 5.559 -22.844 -2.314 1 84.56 100 ILE B N 1
ATOM 2949 C CA . ILE B 1 100 ? 5.32 -21.609 -3.062 1 84.56 100 ILE B CA 1
ATOM 2950 C C . ILE B 1 100 ? 4.34 -20.719 -2.297 1 84.56 100 ILE B C 1
ATOM 2952 O O . ILE B 1 100 ? 4.574 -19.516 -2.139 1 84.56 100 ILE B O 1
ATOM 2956 N N . GLY B 1 101 ? 3.254 -21.281 -1.852 1 78.38 101 GLY B N 1
ATOM 2957 C CA . GLY B 1 101 ? 2.299 -20.531 -1.039 1 78.38 101 GLY B CA 1
ATOM 2958 C C . GLY B 1 101 ? 2.91 -19.953 0.223 1 78.38 101 GLY B C 1
ATOM 2959 O O . GLY B 1 101 ? 2.695 -18.781 0.542 1 78.38 101 GLY B O 1
ATOM 2960 N N . ASN B 1 102 ? 3.695 -20.734 0.893 1 85.69 102 ASN B N 1
ATOM 2961 C CA . ASN B 1 102 ? 4.363 -20.297 2.113 1 85.69 102 ASN B CA 1
ATOM 2962 C C . ASN B 1 102 ? 5.324 -19.141 1.843 1 85.69 102 ASN B C 1
ATOM 2964 O O . ASN B 1 102 ? 5.461 -18.234 2.668 1 85.69 102 ASN B O 1
ATOM 2968 N N . ALA B 1 103 ? 5.957 -19.234 0.746 1 90.75 103 ALA B N 1
ATOM 2969 C CA . ALA B 1 103 ? 6.887 -18.172 0.391 1 90.75 103 ALA B CA 1
ATOM 2970 C C . ALA B 1 103 ? 6.145 -16.859 0.15 1 90.75 103 ALA B C 1
ATOM 2972 O O . ALA B 1 103 ? 6.621 -15.789 0.539 1 90.75 103 ALA B O 1
ATOM 2973 N N . GLY B 1 104 ? 5.043 -16.953 -0.483 1 85.25 104 GLY B N 1
ATOM 2974 C CA . GLY B 1 104 ? 4.203 -15.781 -0.667 1 85.25 104 GLY B CA 1
ATOM 2975 C C . GLY B 1 104 ? 3.725 -15.18 0.64 1 85.25 104 GLY B C 1
ATOM 2976 O O . GLY B 1 104 ? 3.814 -13.969 0.839 1 85.25 104 GLY B O 1
ATOM 2977 N N . ILE B 1 105 ? 3.299 -15.977 1.521 1 79.38 105 ILE B N 1
ATOM 2978 C CA . ILE B 1 105 ? 2.834 -15.555 2.836 1 79.38 105 ILE B CA 1
ATOM 2979 C C . ILE B 1 105 ? 3.994 -14.938 3.619 1 79.38 105 ILE B C 1
ATOM 2981 O O . ILE B 1 105 ? 3.824 -13.922 4.297 1 79.38 105 ILE B O 1
ATOM 2985 N N . ALA B 1 106 ? 5.055 -15.625 3.541 1 91.38 106 ALA B N 1
ATOM 2986 C CA . ALA B 1 106 ? 6.234 -15.125 4.238 1 91.38 106 ALA B CA 1
ATOM 2987 C C . ALA B 1 106 ? 6.602 -13.727 3.766 1 91.38 106 ALA B C 1
ATOM 2989 O O . ALA B 1 106 ? 6.914 -12.852 4.574 1 91.38 106 ALA B O 1
ATOM 2990 N N . SER B 1 107 ? 6.543 -13.547 2.48 1 91.06 107 SER B N 1
ATOM 2991 C CA . SER B 1 107 ? 6.84 -12.234 1.922 1 91.06 107 SER B CA 1
ATOM 2992 C C . SER B 1 107 ? 5.871 -11.18 2.447 1 91.06 107 SER B C 1
ATOM 2994 O O . SER B 1 107 ? 6.289 -10.102 2.873 1 91.06 107 SER B O 1
ATOM 2996 N N . VAL B 1 108 ? 4.629 -11.469 2.457 1 83.25 108 VAL B N 1
ATOM 2997 C CA . VAL B 1 108 ? 3.592 -10.555 2.93 1 83.25 108 VAL B CA 1
ATOM 2998 C C . VAL B 1 108 ? 3.795 -10.273 4.418 1 83.25 108 VAL B C 1
ATOM 3000 O O . VAL B 1 108 ? 3.693 -9.125 4.852 1 83.25 108 VAL B O 1
ATOM 3003 N N . SER B 1 109 ? 4.102 -11.281 5.148 1 89.31 109 SER B N 1
ATOM 3004 C CA . SER B 1 109 ? 4.328 -11.133 6.582 1 89.31 109 SER B CA 1
ATOM 3005 C C . SER B 1 109 ? 5.516 -10.211 6.863 1 89.31 109 SER B C 1
ATOM 3007 O O . SER B 1 109 ? 5.465 -9.391 7.781 1 89.31 109 SER B O 1
ATOM 3009 N N . GLY B 1 110 ? 6.547 -10.422 6.141 1 93.31 110 GLY B N 1
ATOM 3010 C CA . GLY B 1 110 ? 7.676 -9.516 6.27 1 93.31 110 GLY B CA 1
ATOM 3011 C C . GLY B 1 110 ? 7.305 -8.062 6.039 1 93.31 110 GLY B C 1
ATOM 3012 O O . GLY B 1 110 ? 7.754 -7.176 6.77 1 93.31 110 GLY B O 1
ATOM 3013 N N . GLY B 1 111 ? 6.516 -7.82 5.039 1 93 111 GLY B N 1
ATOM 3014 C CA . GLY B 1 111 ? 6.051 -6.473 4.746 1 93 111 GLY B CA 1
ATOM 3015 C C . GLY B 1 111 ? 5.199 -5.883 5.855 1 93 111 GLY B C 1
ATOM 3016 O O . GLY B 1 111 ? 5.375 -4.719 6.223 1 93 111 GLY B O 1
ATOM 3017 N N . ILE B 1 112 ? 4.336 -6.652 6.332 1 85.69 112 ILE B N 1
ATOM 3018 C CA . ILE B 1 112 ? 3.439 -6.199 7.391 1 85.69 112 ILE B CA 1
ATOM 3019 C C . ILE B 1 112 ? 4.254 -5.805 8.625 1 85.69 112 ILE B C 1
ATOM 3021 O O . ILE B 1 112 ? 4.094 -4.703 9.156 1 85.69 112 ILE B O 1
ATOM 3025 N N . PHE B 1 113 ? 5.105 -6.645 9.039 1 90.94 113 PHE B N 1
ATOM 3026 C CA . PHE B 1 113 ? 5.926 -6.414 10.219 1 90.94 113 PHE B CA 1
ATOM 3027 C C . PHE B 1 113 ? 6.824 -5.199 10.031 1 90.94 113 PHE B C 1
ATOM 3029 O O . PHE B 1 113 ? 6.945 -4.363 10.93 1 90.94 113 PHE B O 1
ATOM 3036 N N . SER B 1 114 ? 7.398 -5.105 8.945 1 94.62 114 SER B N 1
ATOM 3037 C CA . SER B 1 114 ? 8.352 -4.027 8.711 1 94.62 114 SER B CA 1
ATOM 3038 C C . SER B 1 114 ? 7.648 -2.68 8.617 1 94.62 114 SER B C 1
ATOM 3040 O O . SER B 1 114 ? 8.219 -1.648 8.977 1 94.62 114 SER B O 1
ATOM 3042 N N . ARG B 1 115 ? 6.426 -2.637 8.18 1 90.31 115 ARG B N 1
ATOM 3043 C CA . ARG B 1 115 ? 5.688 -1.385 8.086 1 90.31 115 ARG B CA 1
ATOM 3044 C C . ARG B 1 115 ? 5.426 -0.792 9.461 1 90.31 115 ARG B C 1
ATOM 3046 O O . ARG B 1 115 ? 5.523 0.422 9.656 1 90.31 115 ARG B O 1
ATOM 3053 N N . LEU B 1 116 ? 5.16 -1.617 10.391 1 86 116 LEU B N 1
ATOM 3054 C CA . LEU B 1 116 ? 4.957 -1.155 11.758 1 86 116 LEU B CA 1
ATOM 3055 C C . LEU B 1 116 ? 6.23 -0.529 12.312 1 86 116 LEU B C 1
ATOM 3057 O O . LEU B 1 116 ? 6.195 0.574 12.867 1 86 116 LEU B O 1
ATOM 3061 N N . VAL B 1 117 ? 7.293 -1.223 12.102 1 93 117 VAL B N 1
ATOM 3062 C CA . VAL B 1 117 ? 8.578 -0.756 12.609 1 93 117 VAL B CA 1
ATOM 3063 C C . VAL B 1 117 ? 8.992 0.515 11.867 1 93 117 VAL B C 1
ATOM 3065 O O . VAL B 1 117 ? 9.539 1.44 12.469 1 93 117 VAL B O 1
ATOM 3068 N N . MET B 1 118 ? 8.703 0.577 10.641 1 95.25 118 MET B N 1
ATOM 3069 C CA . MET B 1 118 ? 9.094 1.71 9.805 1 95.25 118 MET B CA 1
ATOM 3070 C C . MET B 1 118 ? 8.414 2.992 10.273 1 95.25 118 MET B C 1
ATOM 3072 O O . MET B 1 118 ? 9.008 4.07 10.219 1 95.25 118 MET B O 1
ATOM 3076 N N . GLY B 1 119 ? 7.199 2.859 10.672 1 91.12 119 GLY B N 1
ATOM 3077 C CA . GLY B 1 119 ? 6.512 4.031 11.195 1 91.12 119 GLY B CA 1
ATOM 3078 C C . GLY B 1 119 ? 7.254 4.695 12.344 1 91.12 119 GLY B C 1
ATOM 3079 O O . GLY B 1 119 ? 7.492 5.902 12.312 1 91.12 119 GLY B O 1
ATOM 3080 N N . ALA B 1 120 ? 7.633 3.922 13.203 1 89.5 120 ALA B N 1
ATOM 3081 C CA . ALA B 1 120 ? 8.391 4.422 14.344 1 89.5 120 ALA B CA 1
ATOM 3082 C C . ALA B 1 120 ? 9.758 4.949 13.906 1 89.5 120 ALA B C 1
ATOM 3084 O O . ALA B 1 120 ? 10.211 5.984 14.398 1 89.5 120 ALA B O 1
ATOM 3085 N N . ALA B 1 121 ? 10.367 4.285 13.039 1 93.81 121 ALA B N 1
ATOM 3086 C CA . ALA B 1 121 ? 11.688 4.684 12.547 1 93.81 121 ALA B CA 1
ATOM 3087 C C . ALA B 1 121 ? 11.625 6.043 11.852 1 93.81 121 ALA B C 1
ATOM 3089 O O . ALA B 1 121 ? 12.523 6.871 12.023 1 93.81 121 ALA B O 1
ATOM 3090 N N . CYS B 1 122 ? 10.57 6.262 11.094 1 93.75 122 CYS B N 1
ATOM 3091 C CA . CYS B 1 122 ? 10.414 7.535 10.406 1 93.75 122 CYS B CA 1
ATOM 3092 C C . CYS B 1 122 ? 10.242 8.68 11.398 1 93.75 122 CYS B C 1
ATOM 3094 O O . CYS B 1 122 ? 10.797 9.758 11.211 1 93.75 122 CYS B O 1
ATOM 3096 N N . ASP B 1 123 ? 9.523 8.438 12.422 1 89.44 123 ASP B N 1
ATOM 3097 C CA . ASP B 1 123 ? 9.273 9.469 13.422 1 89.44 123 ASP B CA 1
ATOM 3098 C C . ASP B 1 123 ? 10.539 9.789 14.203 1 89.44 123 ASP B C 1
ATOM 3100 O O . ASP B 1 123 ? 10.758 10.938 14.609 1 89.44 123 ASP B O 1
ATOM 3104 N N . LEU B 1 124 ? 11.359 8.781 14.32 1 89.31 124 LEU B N 1
ATOM 3105 C CA . LEU B 1 124 ? 12.539 8.93 15.172 1 89.31 124 LEU B CA 1
ATOM 3106 C C . LEU B 1 124 ? 13.727 9.438 14.367 1 89.31 124 LEU B C 1
ATOM 3108 O O . LEU B 1 124 ? 14.477 10.305 14.836 1 89.31 124 LEU B O 1
ATOM 3112 N N . LEU B 1 125 ? 13.938 8.875 13.18 1 93.06 125 LEU B N 1
ATOM 3113 C CA . LEU B 1 125 ? 15.164 9.125 12.43 1 93.06 125 LEU B CA 1
ATOM 3114 C C . LEU B 1 125 ? 14.891 10.023 11.227 1 93.06 125 LEU B C 1
ATOM 3116 O O . LEU B 1 125 ? 15.82 10.594 10.648 1 93.06 125 LEU B O 1
ATOM 3120 N N . GLY B 1 126 ? 13.672 10.125 10.922 1 94.38 126 GLY B N 1
ATOM 3121 C CA . GLY B 1 126 ? 13.312 10.719 9.641 1 94.38 126 GLY B CA 1
ATOM 3122 C C . GLY B 1 126 ? 13.219 9.703 8.523 1 94.38 126 GLY B C 1
ATOM 3123 O O . GLY B 1 126 ? 13.859 8.648 8.57 1 94.38 126 GLY B O 1
ATOM 3124 N N . PRO B 1 127 ? 12.453 10.031 7.539 1 96.94 127 PRO B N 1
ATOM 3125 C CA . PRO B 1 127 ? 12.227 9.07 6.461 1 96.94 127 PRO B CA 1
ATOM 3126 C C . PRO B 1 127 ? 13.461 8.859 5.586 1 96.94 127 PRO B C 1
ATOM 3128 O O . PRO B 1 127 ? 13.609 7.801 4.973 1 96.94 127 PRO B O 1
ATOM 3131 N N . ARG B 1 128 ? 14.344 9.859 5.508 1 97.75 128 ARG B N 1
ATOM 3132 C CA . ARG B 1 128 ? 15.531 9.727 4.668 1 97.75 128 ARG B CA 1
ATOM 3133 C C . ARG B 1 128 ? 16.391 8.555 5.125 1 97.75 128 ARG B C 1
ATOM 3135 O O . ARG B 1 128 ? 16.656 7.633 4.352 1 97.75 128 ARG B O 1
ATOM 3142 N N . TYR B 1 129 ? 16.719 8.57 6.355 1 97.44 129 TYR B N 1
ATOM 3143 C CA . TYR B 1 129 ? 17.562 7.496 6.879 1 97.44 129 TYR B CA 1
ATOM 3144 C C . TYR B 1 129 ? 16.766 6.199 7 1 97.44 129 TYR B C 1
ATOM 3146 O O . TYR B 1 129 ? 17.281 5.121 6.695 1 97.44 129 TYR B O 1
ATOM 3154 N N . ALA B 1 130 ? 15.57 6.266 7.469 1 97.38 130 ALA B N 1
ATOM 3155 C CA . ALA B 1 130 ? 14.766 5.059 7.617 1 97.38 130 ALA B CA 1
ATOM 3156 C C . ALA B 1 130 ? 14.586 4.348 6.277 1 97.38 130 ALA B C 1
ATOM 3158 O O . ALA B 1 130 ? 14.766 3.129 6.191 1 97.38 130 ALA B O 1
ATOM 3159 N N . CYS B 1 131 ? 14.266 5.07 5.27 1 98.12 131 CYS B N 1
ATOM 3160 C CA . CYS B 1 131 ? 14.078 4.523 3.934 1 98.12 131 CYS B CA 1
ATOM 3161 C C . CYS B 1 131 ? 15.375 3.934 3.393 1 98.12 131 CYS B C 1
ATOM 3163 O O . CYS B 1 131 ? 15.391 2.801 2.908 1 98.12 131 CYS B O 1
ATOM 3165 N N . ALA B 1 132 ? 16.406 4.734 3.461 1 98.25 132 ALA B N 1
ATOM 3166 C CA . ALA B 1 132 ? 17.688 4.266 2.945 1 98.25 132 ALA B CA 1
ATOM 3167 C C . ALA B 1 132 ? 18.141 2.998 3.668 1 98.25 132 ALA B C 1
ATOM 3169 O O . ALA B 1 132 ? 18.672 2.074 3.045 1 98.25 132 ALA B O 1
ATOM 3170 N N . PHE B 1 133 ? 17.938 2.963 4.875 1 97.44 133 PHE B N 1
ATOM 3171 C CA . PHE B 1 133 ? 18.359 1.813 5.668 1 97.44 133 PHE B CA 1
ATOM 3172 C C . PHE B 1 133 ? 17.625 0.55 5.219 1 97.44 133 PHE B C 1
ATOM 3174 O O . PHE B 1 133 ? 18.266 -0.486 4.996 1 97.44 133 PHE B O 1
ATOM 3181 N N . VAL B 1 134 ? 16.344 0.584 5.121 1 97.94 134 VAL B N 1
ATOM 3182 C CA . VAL B 1 134 ? 15.578 -0.615 4.793 1 97.94 134 VAL B CA 1
ATOM 3183 C C . VAL B 1 134 ? 15.914 -1.068 3.371 1 97.94 134 VAL B C 1
ATOM 3185 O O . VAL B 1 134 ? 16.016 -2.268 3.104 1 97.94 134 VAL B O 1
ATOM 3188 N N . ILE B 1 135 ? 16.094 -0.127 2.455 1 98.12 135 ILE B N 1
ATOM 3189 C CA . ILE B 1 135 ? 16.406 -0.457 1.069 1 98.12 135 ILE B CA 1
ATOM 3190 C C . ILE B 1 135 ? 17.781 -1.125 0.999 1 98.12 135 ILE B C 1
ATOM 3192 O O . ILE B 1 135 ? 17.938 -2.154 0.34 1 98.12 135 ILE B O 1
ATOM 3196 N N . MET B 1 136 ? 18.672 -0.58 1.719 1 97.69 136 MET B N 1
ATOM 3197 C CA . MET B 1 136 ? 20.047 -1.104 1.696 1 97.69 136 MET B CA 1
ATOM 3198 C C . MET B 1 136 ? 20.141 -2.416 2.467 1 97.69 136 MET B C 1
ATOM 3200 O O . MET B 1 136 ? 20.922 -3.299 2.107 1 97.69 136 MET B O 1
ATOM 3204 N N . LEU B 1 137 ? 19.375 -2.523 3.498 1 96.81 137 LEU B N 1
ATOM 3205 C CA . LEU B 1 137 ? 19.344 -3.766 4.262 1 96.81 137 LEU B CA 1
ATOM 3206 C C . LEU B 1 137 ? 18.75 -4.895 3.434 1 96.81 137 LEU B C 1
ATOM 3208 O O . LEU B 1 137 ? 19.156 -6.051 3.564 1 96.81 137 LEU B O 1
ATOM 3212 N N . SER B 1 138 ? 17.812 -4.625 2.594 1 97.94 138 SER B N 1
ATOM 3213 C CA . SER B 1 138 ? 17.125 -5.641 1.811 1 97.94 138 SER B CA 1
ATOM 3214 C C . SER B 1 138 ? 17.922 -6.02 0.567 1 97.94 138 SER B C 1
ATOM 3216 O O . SER B 1 138 ? 17.703 -7.082 -0.018 1 97.94 138 SER B O 1
ATOM 3218 N N . ALA B 1 139 ? 18.875 -5.176 0.169 1 98.44 139 ALA B N 1
ATOM 3219 C CA . ALA B 1 139 ? 19.656 -5.441 -1.038 1 98.44 139 ALA B CA 1
ATOM 3220 C C . ALA B 1 139 ? 20.375 -6.781 -0.939 1 98.44 139 ALA B C 1
ATOM 3222 O O . ALA B 1 139 ? 20.234 -7.641 -1.814 1 98.44 139 ALA B O 1
ATOM 3223 N N . PRO B 1 140 ? 21.109 -7.043 0.139 1 98.5 140 PRO B N 1
ATOM 3224 C CA . PRO B 1 140 ? 21.781 -8.344 0.233 1 98.5 140 PRO B CA 1
ATOM 3225 C C . PRO B 1 140 ? 20.812 -9.516 0.193 1 98.5 140 PRO B C 1
ATOM 3227 O O . PRO B 1 140 ? 21.141 -10.586 -0.31 1 98.5 140 PRO B O 1
ATOM 3230 N N . THR B 1 141 ? 19.656 -9.344 0.679 1 98.19 141 THR B N 1
ATOM 3231 C CA . THR B 1 141 ? 18.672 -10.414 0.667 1 98.19 141 THR B CA 1
ATOM 3232 C C . THR B 1 141 ? 18.188 -10.695 -0.756 1 98.19 141 THR B C 1
ATOM 3234 O O . THR B 1 141 ? 17.938 -11.852 -1.116 1 98.19 141 THR B O 1
ATOM 3237 N N . VAL B 1 142 ? 18.047 -9.68 -1.558 1 98.5 142 VAL B N 1
ATOM 3238 C CA . VAL B 1 142 ? 17.688 -9.859 -2.959 1 98.5 142 VAL B CA 1
ATOM 3239 C C . VAL B 1 142 ? 18.781 -10.609 -3.693 1 98.5 142 VAL B C 1
ATOM 3241 O O . VAL B 1 142 ? 18.516 -11.531 -4.465 1 98.5 142 VAL B O 1
ATOM 3244 N N . PHE B 1 143 ? 20.031 -10.258 -3.406 1 98.5 143 PHE B N 1
ATOM 3245 C CA . PHE B 1 143 ? 21.156 -10.969 -3.998 1 98.5 143 PHE B CA 1
ATOM 3246 C C . PHE B 1 143 ? 21.172 -12.422 -3.541 1 98.5 143 PHE B C 1
ATOM 3248 O O . PHE B 1 143 ? 21.562 -13.312 -4.305 1 98.5 143 PHE B O 1
ATOM 3255 N N . CYS B 1 144 ? 20.781 -12.672 -2.359 1 98.12 144 CYS B N 1
ATOM 3256 C CA . CYS B 1 144 ? 20.797 -14.023 -1.805 1 98.12 144 CYS B CA 1
ATOM 3257 C C . CYS B 1 144 ? 19.844 -14.93 -2.574 1 98.12 144 CYS B C 1
ATOM 3259 O O . CYS B 1 144 ? 20.016 -16.156 -2.576 1 98.12 144 CYS B O 1
ATOM 3261 N N . MET B 1 145 ? 18.859 -14.383 -3.223 1 97.88 145 MET B N 1
ATOM 3262 C CA . MET B 1 145 ? 17.953 -15.188 -4.035 1 97.88 145 MET B CA 1
ATOM 3263 C C . MET B 1 145 ? 18.719 -15.961 -5.105 1 97.88 145 MET B C 1
ATOM 3265 O O . MET B 1 145 ? 18.344 -17.078 -5.453 1 97.88 145 MET B O 1
ATOM 3269 N N . THR B 1 146 ? 19.812 -15.398 -5.535 1 96.75 146 THR B N 1
ATOM 3270 C CA . THR B 1 146 ? 20.625 -16.016 -6.582 1 96.75 146 THR B CA 1
ATOM 3271 C C . THR B 1 146 ? 21.25 -17.312 -6.09 1 96.75 146 THR B C 1
ATOM 3273 O O . THR B 1 146 ? 21.594 -18.172 -6.895 1 96.75 146 THR B O 1
ATOM 3276 N N . PHE B 1 147 ? 21.312 -17.5 -4.812 1 97.12 147 PHE B N 1
ATOM 3277 C CA . PHE B 1 147 ? 22.078 -18.609 -4.273 1 97.12 147 PHE B CA 1
ATOM 3278 C C . PHE B 1 147 ? 21.156 -19.609 -3.561 1 97.12 147 PHE B C 1
ATOM 3280 O O . PHE B 1 147 ? 21.625 -20.609 -3.021 1 97.12 147 PHE B O 1
ATOM 3287 N N . VAL B 1 148 ? 19.891 -19.328 -3.584 1 97.94 148 VAL B N 1
ATOM 3288 C CA . VAL B 1 148 ? 18.969 -20.188 -2.846 1 97.94 148 VAL B CA 1
ATOM 3289 C C . VAL B 1 148 ? 18.984 -21.594 -3.447 1 97.94 148 VAL B C 1
ATOM 3291 O O . VAL B 1 148 ? 18.984 -21.75 -4.672 1 97.94 148 VAL B O 1
ATOM 3294 N N . SER B 1 149 ? 19 -22.625 -2.52 1 97.62 149 SER B N 1
ATOM 3295 C CA . SER B 1 149 ? 19.109 -24 -3.027 1 97.62 149 SER B CA 1
ATOM 3296 C C . SER B 1 149 ? 18.125 -24.922 -2.336 1 97.62 149 SER B C 1
ATOM 3298 O O . SER B 1 149 ? 18.141 -26.141 -2.549 1 97.62 149 SER B O 1
ATOM 3300 N N . SER B 1 150 ? 17.328 -24.344 -1.458 1 98 150 SER B N 1
ATOM 3301 C CA . SER B 1 150 ? 16.359 -25.156 -0.75 1 98 150 SER B CA 1
ATOM 3302 C C . SER B 1 150 ? 15.031 -24.422 -0.595 1 98 150 SER B C 1
ATOM 3304 O O . SER B 1 150 ? 14.977 -23.203 -0.747 1 98 150 SER B O 1
ATOM 3306 N N . ALA B 1 151 ? 14.039 -25.234 -0.307 1 97.69 151 ALA B N 1
ATOM 3307 C CA . ALA B 1 151 ? 12.719 -24.656 -0.077 1 97.69 151 ALA B CA 1
ATOM 3308 C C . ALA B 1 151 ? 12.727 -23.719 1.124 1 97.69 151 ALA B C 1
ATOM 3310 O O . ALA B 1 151 ? 12.117 -22.656 1.084 1 97.69 151 ALA B O 1
ATOM 3311 N N . GLU B 1 152 ? 13.406 -24.109 2.143 1 97.81 152 GLU B N 1
ATOM 3312 C CA . GLU B 1 152 ? 13.5 -23.281 3.342 1 97.81 152 GLU B CA 1
ATOM 3313 C C . GLU B 1 152 ? 14.227 -21.969 3.057 1 97.81 152 GLU B C 1
ATOM 3315 O O . GLU B 1 152 ? 13.828 -20.922 3.545 1 97.81 152 GLU B O 1
ATOM 3320 N N . GLY B 1 153 ? 15.273 -22.141 2.32 1 98.19 153 GLY B N 1
ATOM 3321 C CA . GLY B 1 153 ? 15.984 -20.938 1.927 1 98.19 153 GLY B CA 1
ATOM 3322 C C . GLY B 1 153 ? 15.148 -20 1.088 1 98.19 153 GLY B C 1
ATOM 3323 O O . GLY B 1 153 ? 15.203 -18.781 1.277 1 98.19 153 GLY B O 1
ATOM 3324 N N . TYR B 1 154 ? 14.414 -20.562 0.203 1 97.94 154 TYR B N 1
ATOM 3325 C CA . TYR B 1 154 ? 13.516 -19.781 -0.643 1 97.94 154 TYR B CA 1
ATOM 3326 C C . TYR B 1 154 ? 12.5 -19.016 0.197 1 97.94 154 TYR B C 1
ATOM 3328 O O . TYR B 1 154 ? 12.312 -17.812 0.013 1 97.94 154 TYR B O 1
ATOM 3336 N N . VAL B 1 155 ? 11.922 -19.656 1.152 1 97 155 VAL B N 1
ATOM 3337 C CA . VAL B 1 155 ? 10.922 -19.062 2.025 1 97 155 VAL B CA 1
ATOM 3338 C C . VAL B 1 155 ? 11.57 -17.969 2.885 1 97 155 VAL B C 1
ATOM 3340 O O . VAL B 1 155 ? 11.023 -16.875 3.039 1 97 155 VAL B O 1
ATOM 3343 N N . ALA B 1 156 ? 12.711 -18.234 3.383 1 98 156 ALA B N 1
ATOM 3344 C CA . ALA B 1 156 ? 13.406 -17.281 4.246 1 98 156 ALA B CA 1
ATOM 3345 C C . ALA B 1 156 ? 13.789 -16.016 3.482 1 98 156 ALA B C 1
ATOM 3347 O O . ALA B 1 156 ? 13.625 -14.906 3.988 1 98 156 ALA B O 1
ATOM 3348 N N . VAL B 1 157 ? 14.289 -16.219 2.32 1 98.25 157 VAL B N 1
ATOM 3349 C CA . VAL B 1 157 ? 14.727 -15.086 1.521 1 98.25 157 VAL B CA 1
ATOM 3350 C C . VAL B 1 157 ? 13.516 -14.25 1.1 1 98.25 157 VAL B C 1
ATOM 3352 O O . VAL B 1 157 ? 13.57 -13.023 1.108 1 98.25 157 VAL B O 1
ATOM 3355 N N . ARG B 1 158 ? 12.477 -14.883 0.783 1 96.88 158 ARG B N 1
ATOM 3356 C CA . ARG B 1 158 ? 11.25 -14.164 0.442 1 96.88 158 ARG B CA 1
ATOM 3357 C C . ARG B 1 158 ? 10.75 -13.344 1.625 1 96.88 158 ARG B C 1
ATOM 3359 O O . ARG B 1 158 ? 10.305 -12.203 1.454 1 96.88 158 ARG B O 1
ATOM 3366 N N . PHE B 1 159 ? 10.828 -13.898 2.781 1 96.94 159 PHE B N 1
ATOM 3367 C CA . PHE B 1 159 ? 10.453 -13.188 4 1 96.94 159 PHE B CA 1
ATOM 3368 C C . PHE B 1 159 ? 11.289 -11.922 4.176 1 96.94 159 PHE B C 1
ATOM 3370 O O . PHE B 1 159 ? 10.742 -10.844 4.422 1 96.94 159 PHE B O 1
ATOM 3377 N N . MET B 1 160 ? 12.516 -12.078 3.971 1 98.12 160 MET B N 1
ATOM 3378 C CA . MET B 1 160 ? 13.43 -10.961 4.195 1 98.12 160 MET B CA 1
ATOM 3379 C C . MET B 1 160 ? 13.266 -9.898 3.107 1 98.12 160 MET B C 1
ATOM 3381 O O . MET B 1 160 ? 13.359 -8.703 3.385 1 98.12 160 MET B O 1
ATOM 3385 N N . ILE B 1 161 ? 13.039 -10.305 1.868 1 97.94 161 ILE B N 1
ATOM 3386 C CA . ILE B 1 161 ? 12.805 -9.344 0.79 1 97.94 161 ILE B CA 1
ATOM 3387 C C . ILE B 1 161 ? 11.523 -8.555 1.067 1 97.94 161 ILE B C 1
ATOM 3389 O O . ILE B 1 161 ? 11.453 -7.359 0.784 1 97.94 161 ILE B O 1
ATOM 3393 N N . GLY B 1 162 ? 10.578 -9.156 1.696 1 96.31 162 GLY B N 1
ATOM 3394 C CA . GLY B 1 162 ? 9.312 -8.516 2.037 1 96.31 162 GLY B CA 1
ATOM 3395 C C . GLY B 1 162 ? 9.477 -7.309 2.939 1 96.31 162 GLY B C 1
ATOM 3396 O O . GLY B 1 162 ? 8.641 -6.402 2.93 1 96.31 162 GLY B O 1
ATOM 3397 N N . PHE B 1 163 ? 10.57 -7.23 3.652 1 97.25 163 PHE B N 1
ATOM 3398 C CA . PHE B 1 163 ? 10.812 -6.102 4.543 1 97.25 163 PHE B CA 1
ATOM 3399 C C . PHE B 1 163 ? 10.898 -4.801 3.756 1 97.25 163 PHE B C 1
ATOM 3401 O O . PHE B 1 163 ? 10.562 -3.732 4.277 1 97.25 163 PHE B O 1
ATOM 3408 N N . SER B 1 164 ? 11.266 -4.945 2.535 1 97.56 164 SER B N 1
ATOM 3409 C CA . SER B 1 164 ? 11.477 -3.738 1.74 1 97.56 164 SER B CA 1
ATOM 3410 C C . SER B 1 164 ? 10.156 -3.035 1.449 1 97.56 164 SER B C 1
ATOM 3412 O O . SER B 1 164 ? 10.141 -1.848 1.113 1 97.56 164 SER B O 1
ATOM 3414 N N . LEU B 1 165 ? 9.023 -3.684 1.654 1 94.5 165 LEU B N 1
ATOM 3415 C CA . LEU B 1 165 ? 7.715 -3.102 1.395 1 94.5 165 LEU B CA 1
ATOM 3416 C C . LEU B 1 165 ? 7.391 -2.01 2.408 1 94.5 165 LEU B C 1
ATOM 3418 O O . LEU B 1 165 ? 6.469 -1.217 2.205 1 94.5 165 LEU B O 1
ATOM 3422 N N . ALA B 1 166 ? 8.242 -1.914 3.408 1 96.5 166 ALA B N 1
ATOM 3423 C CA . ALA B 1 166 ? 8.086 -0.864 4.41 1 96.5 166 ALA B CA 1
ATOM 3424 C C . ALA B 1 166 ? 8.344 0.513 3.809 1 96.5 166 ALA B C 1
ATOM 3426 O O . ALA B 1 166 ? 8 1.535 4.406 1 96.5 166 ALA B O 1
ATOM 3427 N N . THR B 1 167 ? 8.883 0.505 2.631 1 97 167 THR B N 1
ATOM 3428 C CA . THR B 1 167 ? 9.133 1.779 1.966 1 97 167 THR B CA 1
ATOM 3429 C C . THR B 1 167 ? 7.816 2.498 1.67 1 97 167 THR B C 1
ATOM 3431 O O . THR B 1 167 ? 7.801 3.715 1.468 1 97 167 THR B O 1
ATOM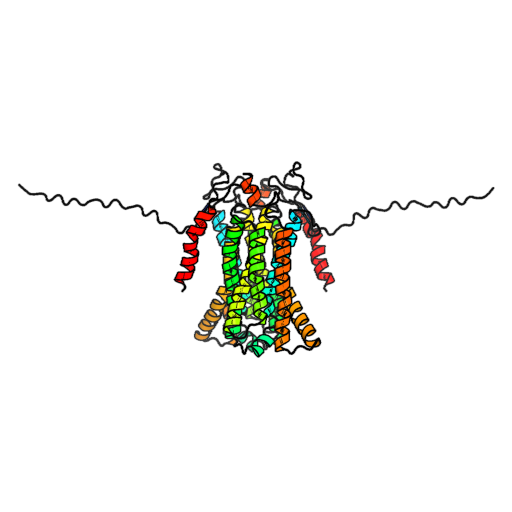 3434 N N . PHE B 1 168 ? 6.797 1.811 1.709 1 93.38 168 PHE B N 1
ATOM 3435 C CA . PHE B 1 168 ? 5.473 2.416 1.597 1 93.38 168 PHE B CA 1
ATOM 3436 C C . PHE B 1 168 ? 5.25 3.438 2.707 1 93.38 168 PHE B C 1
ATOM 3438 O O . PHE B 1 168 ? 4.773 4.543 2.453 1 93.38 168 PHE B O 1
ATOM 3445 N N . VAL B 1 169 ? 5.633 3.09 3.869 1 93.12 169 VAL B N 1
ATOM 3446 C CA . VAL B 1 169 ? 5.391 3.934 5.035 1 93.12 169 VAL B CA 1
ATOM 3447 C C . VAL B 1 169 ? 6.246 5.195 4.949 1 93.12 169 VAL B C 1
ATOM 3449 O O . VAL B 1 169 ? 5.781 6.293 5.266 1 93.12 169 VAL B O 1
ATOM 3452 N N . SER B 1 170 ? 7.457 5.047 4.57 1 96.38 170 SER B N 1
ATOM 3453 C CA . SER B 1 170 ? 8.289 6.23 4.41 1 96.38 170 SER B CA 1
ATOM 3454 C C . SER B 1 170 ? 7.766 7.129 3.291 1 96.38 170 SER B C 1
ATOM 3456 O O . SER B 1 170 ? 7.828 8.359 3.393 1 96.38 170 SER B O 1
ATOM 3458 N N . CYS B 1 171 ? 7.25 6.484 2.297 1 96.25 171 CYS B N 1
ATOM 3459 C CA . CYS B 1 171 ? 6.652 7.246 1.206 1 96.25 171 CYS B CA 1
ATOM 3460 C C . CYS B 1 171 ? 5.473 8.07 1.701 1 96.25 171 CYS B C 1
ATOM 3462 O O . CYS B 1 171 ? 5.398 9.273 1.444 1 96.25 171 CYS B O 1
ATOM 3464 N N . GLN B 1 172 ? 4.66 7.504 2.439 1 92.62 172 GLN B N 1
ATOM 3465 C CA . GLN B 1 172 ? 3.482 8.203 2.945 1 92.62 172 GLN B CA 1
ATOM 3466 C C . GLN B 1 172 ? 3.873 9.281 3.947 1 92.62 172 GLN B C 1
ATOM 3468 O O . GLN B 1 172 ? 3.227 10.328 4.023 1 92.62 172 GLN B O 1
ATOM 3473 N N . PHE B 1 173 ? 4.867 9.008 4.773 1 93.44 173 PHE B N 1
ATOM 3474 C CA . PHE B 1 173 ? 5.391 10 5.703 1 93.44 173 PHE B CA 1
ATOM 3475 C C . PHE B 1 173 ? 5.824 11.258 4.961 1 93.44 173 PHE B C 1
ATOM 3477 O O . PHE B 1 173 ? 5.445 12.375 5.336 1 93.44 173 PHE B O 1
ATOM 3484 N N . TRP B 1 174 ? 6.582 11.008 3.922 1 96.69 174 TRP B N 1
ATOM 3485 C CA . TRP B 1 174 ? 7.078 12.133 3.135 1 96.69 174 TRP B CA 1
ATOM 3486 C C . TRP B 1 174 ? 5.93 12.914 2.508 1 96.69 174 TRP B C 1
ATOM 3488 O O . TRP B 1 174 ? 5.914 14.141 2.539 1 96.69 174 TRP B O 1
ATOM 3498 N N . MET B 1 175 ? 4.934 12.234 1.966 1 95.38 175 MET B N 1
ATOM 3499 C CA . MET B 1 175 ? 3.814 12.945 1.354 1 95.38 175 MET B CA 1
ATOM 3500 C C . MET B 1 175 ? 3.062 13.773 2.391 1 95.38 175 MET B C 1
ATOM 3502 O O . MET B 1 175 ? 2.723 14.93 2.139 1 95.38 175 MET B O 1
ATOM 3506 N N . SER B 1 176 ? 2.934 13.258 3.568 1 92.06 176 SER B N 1
ATOM 3507 C CA . SER B 1 176 ? 2.164 13.898 4.629 1 92.06 176 SER B CA 1
ATOM 3508 C C . SER B 1 176 ? 2.879 15.141 5.156 1 92.06 176 SER B C 1
ATOM 3510 O O . SER B 1 176 ? 2.238 16.078 5.625 1 92.06 176 SER B O 1
ATOM 3512 N N . ASN B 1 177 ? 4.164 15.125 5.047 1 93.25 177 ASN B N 1
ATOM 3513 C CA . ASN B 1 177 ? 4.914 16.219 5.664 1 93.25 177 ASN B CA 1
ATOM 3514 C C . ASN B 1 177 ? 5.414 17.219 4.621 1 93.25 177 ASN B C 1
ATOM 3516 O O . ASN B 1 177 ? 5.781 18.328 4.965 1 93.25 177 ASN B O 1
ATOM 3520 N N . MET B 1 178 ? 5.41 16.844 3.338 1 95.69 178 MET B N 1
ATOM 3521 C CA . MET B 1 178 ? 5.918 17.703 2.277 1 95.69 178 MET B CA 1
ATOM 3522 C C . MET B 1 178 ? 4.777 18.453 1.595 1 95.69 178 MET B C 1
ATOM 3524 O O . MET B 1 178 ? 4.996 19.5 0.98 1 95.69 178 MET B O 1
ATOM 3528 N N . PHE B 1 179 ? 3.59 17.953 1.686 1 94.38 179 PHE B N 1
ATOM 3529 C CA . PHE B 1 179 ? 2.486 18.531 0.931 1 94.38 179 PHE B CA 1
ATOM 3530 C C . PHE B 1 179 ? 1.315 18.859 1.85 1 94.38 179 PHE B C 1
ATOM 3532 O O . PHE B 1 179 ? 1.111 18.188 2.865 1 94.38 179 PHE B O 1
ATOM 3539 N N . ASN B 1 180 ? 0.581 19.859 1.41 1 91.69 180 ASN B N 1
ATOM 3540 C CA . ASN B 1 180 ? -0.538 20.375 2.197 1 91.69 180 ASN B CA 1
ATOM 3541 C C . ASN B 1 180 ? -1.692 19.375 2.238 1 91.69 180 ASN B C 1
ATOM 3543 O O . ASN B 1 180 ? -1.938 18.656 1.264 1 91.69 180 ASN B O 1
ATOM 3547 N N . GLY B 1 181 ? -2.436 19.375 3.311 1 88.06 181 GLY B N 1
ATOM 3548 C CA . GLY B 1 181 ? -3.531 18.453 3.559 1 88.06 181 GLY B CA 1
ATOM 3549 C C . GLY B 1 181 ? -4.637 18.547 2.523 1 88.06 181 GLY B C 1
ATOM 3550 O O . GLY B 1 181 ? -5.336 17.562 2.264 1 88.06 181 GLY B O 1
ATOM 3551 N N . LYS B 1 182 ? -4.73 19.641 1.848 1 86.75 182 LYS B N 1
ATOM 3552 C CA . LYS B 1 182 ? -5.824 19.859 0.905 1 86.75 182 LYS B CA 1
ATOM 3553 C C . LYS B 1 182 ? -5.578 19.109 -0.405 1 86.75 182 LYS B C 1
ATOM 3555 O O . LYS B 1 182 ? -6.508 18.891 -1.184 1 86.75 182 LYS B O 1
ATOM 3560 N N . ILE B 1 183 ? -4.363 18.812 -0.686 1 89.25 183 ILE B N 1
ATOM 3561 C CA . ILE B 1 183 ? -4.074 18.078 -1.919 1 89.25 183 ILE B CA 1
ATOM 3562 C C . ILE B 1 183 ? -3.439 16.734 -1.59 1 89.25 183 ILE B C 1
ATOM 3564 O O . ILE B 1 183 ? -2.848 16.094 -2.459 1 89.25 183 ILE B O 1
ATOM 3568 N N . ILE B 1 184 ? -3.555 16.328 -0.397 1 90.56 184 ILE B N 1
ATOM 3569 C CA . ILE B 1 184 ? -2.803 15.18 0.1 1 90.56 184 ILE B CA 1
ATOM 3570 C C . ILE B 1 184 ? -3.357 13.898 -0.512 1 90.56 184 ILE B C 1
ATOM 3572 O O . ILE B 1 184 ? -2.621 12.93 -0.708 1 90.56 184 ILE B O 1
ATOM 3576 N N . GLY B 1 185 ? -4.633 13.859 -0.8 1 88 185 GLY B N 1
ATOM 3577 C CA . GLY B 1 185 ? -5.195 12.688 -1.462 1 88 185 GLY B CA 1
ATOM 3578 C C . GLY B 1 185 ? -4.578 12.414 -2.82 1 88 185 GLY B C 1
ATOM 3579 O O . GLY B 1 185 ? -4.152 11.297 -3.098 1 88 185 GLY B O 1
ATOM 3580 N N . LEU B 1 186 ? -4.516 13.391 -3.566 1 89.19 186 LEU B N 1
ATOM 3581 C CA . LEU B 1 186 ? -3.943 13.258 -4.902 1 89.19 186 LEU B CA 1
ATOM 3582 C C . LEU B 1 186 ? -2.467 12.883 -4.828 1 89.19 186 LEU B C 1
ATOM 3584 O O . LEU B 1 186 ? -2.006 12.016 -5.57 1 89.19 186 LEU B O 1
ATOM 3588 N N . VAL B 1 187 ? -1.771 13.578 -3.977 1 93 187 VAL B N 1
ATOM 3589 C CA . VAL B 1 187 ? -0.337 13.336 -3.842 1 93 187 VAL B CA 1
ATOM 3590 C C . VAL B 1 187 ? -0.09 11.906 -3.383 1 93 187 VAL B C 1
ATOM 3592 O O . VAL B 1 187 ? 0.688 11.172 -3.998 1 93 187 VAL B O 1
ATOM 3595 N N . ASN B 1 188 ? -0.826 11.5 -2.393 1 90.44 188 ASN B N 1
ATOM 3596 C CA . ASN B 1 188 ? -0.692 10.133 -1.886 1 90.44 188 ASN B CA 1
ATOM 3597 C C . ASN B 1 188 ? -1.15 9.109 -2.916 1 90.44 188 ASN B C 1
ATOM 3599 O O . ASN B 1 188 ? -0.521 8.055 -3.074 1 90.44 188 ASN B O 1
ATOM 3603 N N . GLY B 1 189 ? -2.207 9.383 -3.531 1 89.94 189 GLY B N 1
ATOM 3604 C CA . GLY B 1 189 ? -2.691 8.477 -4.559 1 89.94 189 GLY B CA 1
ATOM 3605 C C . GLY B 1 189 ? -1.703 8.273 -5.691 1 89.94 189 GLY B C 1
ATOM 3606 O O . GLY B 1 189 ? -1.483 7.152 -6.145 1 89.94 189 GLY B O 1
ATOM 3607 N N . THR B 1 190 ? -1.131 9.312 -6.145 1 91 190 THR B N 1
ATOM 3608 C CA . THR B 1 190 ? -0.155 9.242 -7.227 1 91 190 THR B CA 1
ATOM 3609 C C . THR B 1 190 ? 1.105 8.508 -6.773 1 91 190 THR B C 1
ATOM 3611 O O . THR B 1 190 ? 1.608 7.633 -7.477 1 91 190 THR B O 1
ATOM 3614 N N . ALA B 1 191 ? 1.55 8.867 -5.629 1 93.44 191 ALA B N 1
ATOM 3615 C CA . ALA B 1 191 ? 2.756 8.227 -5.105 1 93.44 191 ALA B CA 1
ATOM 3616 C C . ALA B 1 191 ? 2.541 6.727 -4.91 1 93.44 191 ALA B C 1
ATOM 3618 O O . ALA B 1 191 ? 3.379 5.918 -5.312 1 93.44 191 ALA B O 1
ATOM 3619 N N . ALA B 1 192 ? 1.441 6.41 -4.312 1 88.19 192 ALA B N 1
ATOM 3620 C CA . ALA B 1 192 ? 1.126 5.008 -4.062 1 88.19 192 ALA B CA 1
ATOM 3621 C C . ALA B 1 192 ? 0.932 4.246 -5.367 1 88.19 192 ALA B C 1
ATOM 3623 O O . ALA B 1 192 ? 1.376 3.102 -5.5 1 88.19 192 ALA B O 1
ATOM 3624 N N . GLY B 1 193 ? 0.256 4.859 -6.258 1 87.19 193 GLY B N 1
ATOM 3625 C CA . GLY B 1 193 ? 0.055 4.234 -7.559 1 87.19 193 GLY B CA 1
ATOM 3626 C C . GLY B 1 193 ? 1.353 3.93 -8.281 1 87.19 193 GLY B C 1
ATOM 3627 O O . GLY B 1 193 ? 1.552 2.812 -8.766 1 87.19 193 GLY B O 1
ATOM 3628 N N . TRP B 1 194 ? 2.168 4.879 -8.336 1 89.88 194 TRP B N 1
ATOM 3629 C CA . TRP B 1 194 ? 3.453 4.707 -9 1 89.88 194 TRP B CA 1
ATOM 3630 C C . TRP B 1 194 ? 4.309 3.674 -8.281 1 89.88 194 TRP B C 1
ATOM 3632 O O . TRP B 1 194 ? 4.984 2.861 -8.914 1 89.88 194 TRP B O 1
ATOM 3642 N N . GLY B 1 195 ? 4.336 3.738 -6.992 1 91.62 195 GLY B N 1
ATOM 3643 C CA . GLY B 1 195 ? 5.074 2.742 -6.234 1 91.62 195 GLY B CA 1
ATOM 3644 C C . GLY B 1 195 ? 4.605 1.324 -6.496 1 91.62 195 GLY B C 1
ATOM 3645 O O . GLY B 1 195 ? 5.41 0.443 -6.801 1 91.62 195 GLY B O 1
ATOM 3646 N N . ASN B 1 196 ? 3.309 1.193 -6.43 1 88.06 196 ASN B N 1
ATOM 3647 C CA . ASN B 1 196 ? 2.73 -0.128 -6.648 1 88.06 196 ASN B CA 1
ATOM 3648 C C . ASN B 1 196 ? 2.941 -0.606 -8.078 1 88.06 196 ASN B C 1
ATOM 3650 O O . ASN B 1 196 ? 2.951 -1.81 -8.344 1 88.06 196 ASN B O 1
ATOM 3654 N N . MET B 1 197 ? 3.121 0.284 -8.977 1 89.56 197 MET B N 1
ATOM 3655 C CA . MET B 1 197 ? 3.354 -0.047 -10.383 1 89.56 197 MET B CA 1
ATOM 3656 C C . MET B 1 197 ? 4.617 -0.887 -10.539 1 89.56 197 MET B C 1
ATOM 3658 O O . MET B 1 197 ? 4.754 -1.633 -11.508 1 89.56 197 MET B O 1
ATOM 3662 N N . GLY B 1 198 ? 5.523 -0.782 -9.648 1 91.5 198 GLY B N 1
ATOM 3663 C CA . GLY B 1 198 ? 6.703 -1.632 -9.672 1 91.5 198 GLY B CA 1
ATOM 3664 C C . GLY B 1 198 ? 6.371 -3.111 -9.688 1 91.5 198 GLY B C 1
ATOM 3665 O O . GLY B 1 198 ? 7.055 -3.896 -10.352 1 91.5 198 GLY B O 1
ATOM 3666 N N . GLY B 1 199 ? 5.34 -3.467 -8.961 1 87.12 199 GLY B N 1
ATOM 3667 C CA . GLY B 1 199 ? 4.891 -4.848 -8.961 1 87.12 199 GLY B CA 1
ATOM 3668 C C . GLY B 1 199 ? 4.375 -5.309 -10.312 1 87.12 199 GLY B C 1
ATOM 3669 O O . GLY B 1 199 ? 4.508 -6.484 -10.664 1 87.12 199 GLY B O 1
ATOM 3670 N N . GLY B 1 200 ? 3.721 -4.383 -11.008 1 81.19 200 GLY B N 1
ATOM 3671 C CA . GLY B 1 200 ? 3.299 -4.688 -12.367 1 81.19 200 GLY B CA 1
ATOM 3672 C C . GLY B 1 200 ? 4.453 -4.738 -13.352 1 81.19 200 GLY B C 1
ATOM 3673 O O . GLY B 1 200 ? 4.547 -5.668 -14.156 1 81.19 200 GLY B O 1
ATOM 3674 N N . VAL B 1 201 ? 5.293 -3.865 -13.305 1 88 201 VAL B N 1
ATOM 3675 C CA . VAL B 1 201 ? 6.43 -3.752 -14.211 1 88 201 VAL B CA 1
ATOM 3676 C C . VAL B 1 201 ? 7.312 -4.992 -14.094 1 88 201 VAL B C 1
ATOM 3678 O O . VAL B 1 201 ? 7.797 -5.512 -15.102 1 88 201 VAL B O 1
ATOM 3681 N N . THR B 1 202 ? 7.477 -5.473 -12.93 1 92.75 202 THR B N 1
ATOM 3682 C CA . THR B 1 202 ? 8.391 -6.594 -12.734 1 92.75 202 THR B CA 1
ATOM 3683 C C . THR B 1 202 ? 7.84 -7.863 -13.375 1 92.75 202 THR B C 1
ATOM 3685 O O . THR B 1 202 ? 8.594 -8.789 -13.68 1 92.75 202 THR B O 1
ATOM 3688 N N . GLN B 1 203 ? 6.578 -7.938 -13.594 1 81.94 203 GLN B N 1
ATOM 3689 C CA . GLN B 1 203 ? 5.98 -9.086 -14.266 1 81.94 203 GLN B CA 1
ATOM 3690 C C . GLN B 1 203 ? 6.441 -9.172 -15.719 1 81.94 203 GLN B C 1
ATOM 3692 O O . GLN B 1 203 ? 6.461 -10.258 -16.297 1 81.94 203 GLN B O 1
ATOM 3697 N N . LEU B 1 204 ? 6.793 -8.062 -16.266 1 82.69 204 LEU B N 1
ATOM 3698 C CA . LEU B 1 204 ? 7.316 -8.031 -17.625 1 82.69 204 LEU B CA 1
ATOM 3699 C C . LEU B 1 204 ? 8.844 -7.996 -17.625 1 82.69 204 LEU B C 1
ATOM 3701 O O . LEU B 1 204 ? 9.484 -8.664 -18.438 1 82.69 204 LEU B O 1
ATOM 3705 N N . LEU B 1 205 ? 9.383 -7.332 -16.703 1 92.19 205 LEU B N 1
ATOM 3706 C CA . LEU B 1 205 ? 10.82 -7.098 -16.641 1 92.19 205 LEU B CA 1
ATOM 3707 C C . LEU B 1 205 ? 11.57 -8.398 -16.406 1 92.19 205 LEU B C 1
ATOM 3709 O O . LEU B 1 205 ? 12.547 -8.695 -17.094 1 92.19 205 LEU B O 1
ATOM 3713 N N . MET B 1 206 ? 11.109 -9.164 -15.523 1 94.81 206 MET B N 1
ATOM 3714 C CA . MET B 1 206 ? 11.891 -10.328 -15.086 1 94.81 206 MET B CA 1
ATOM 3715 C C . MET B 1 206 ? 11.891 -11.414 -16.156 1 94.81 206 MET B C 1
ATOM 3717 O O . MET B 1 206 ? 12.938 -11.977 -16.484 1 94.81 206 MET B O 1
ATOM 3721 N N . PRO B 1 207 ? 10.789 -11.719 -16.797 1 91.75 207 PRO B N 1
ATOM 3722 C CA . PRO B 1 207 ? 10.844 -12.672 -17.922 1 91.75 207 PRO B CA 1
ATOM 3723 C C . PRO B 1 207 ? 11.719 -12.172 -19.062 1 91.75 207 PRO B C 1
ATOM 3725 O O . PRO B 1 207 ? 12.414 -12.969 -19.703 1 91.75 207 PRO B O 1
ATOM 3728 N N . LEU B 1 208 ? 11.648 -10.898 -19.344 1 93.25 208 LEU B N 1
ATOM 3729 C CA . LEU B 1 208 ? 12.5 -10.328 -20.391 1 93.25 208 LEU B CA 1
ATOM 3730 C C . LEU B 1 208 ? 13.977 -10.516 -20.047 1 93.25 208 LEU B C 1
ATOM 3732 O O . LEU B 1 208 ? 14.773 -10.891 -20.906 1 93.25 208 LEU B O 1
ATOM 3736 N N . LEU B 1 209 ? 14.289 -10.266 -18.812 1 97.19 209 LEU B N 1
ATOM 3737 C CA . LEU B 1 209 ? 15.672 -10.453 -18.375 1 97.19 209 LEU B CA 1
ATOM 3738 C C . LEU B 1 209 ? 16.062 -11.93 -18.469 1 97.19 209 LEU B C 1
ATOM 3740 O O . LEU B 1 209 ? 17.156 -12.25 -18.938 1 97.19 209 LEU B O 1
ATOM 3744 N N . TYR B 1 210 ? 15.203 -12.734 -18.016 1 97.44 210 TYR B N 1
ATOM 3745 C CA . TYR B 1 210 ? 15.43 -14.172 -18.094 1 97.44 210 TYR B CA 1
ATOM 3746 C C . TYR B 1 210 ? 15.727 -14.594 -19.531 1 97.44 210 TYR B C 1
ATOM 3748 O O . TYR B 1 210 ? 16.703 -15.297 -19.797 1 97.44 210 TYR B O 1
ATOM 3756 N N . GLU B 1 211 ? 14.938 -14.125 -20.453 1 96.38 211 GLU B N 1
ATOM 3757 C CA . GLU B 1 211 ? 15.078 -14.508 -21.844 1 96.38 211 GLU B CA 1
ATOM 3758 C C . GLU B 1 211 ? 16.375 -13.969 -22.438 1 96.38 211 GLU B C 1
ATOM 3760 O O . GLU B 1 211 ? 17.047 -14.656 -23.203 1 96.38 211 GLU B O 1
ATOM 3765 N N . LEU B 1 212 ? 16.656 -12.766 -22.125 1 97.69 212 LEU B N 1
ATOM 3766 C CA . LEU B 1 212 ? 17.891 -12.156 -22.625 1 97.69 212 LEU B CA 1
ATOM 3767 C C . LEU B 1 212 ? 19.109 -12.922 -22.125 1 97.69 212 LEU B C 1
ATOM 3769 O O . LEU B 1 212 ? 20.062 -13.133 -22.875 1 97.69 212 LEU B O 1
ATOM 3773 N N . ILE B 1 213 ? 19.062 -13.352 -20.891 1 98.25 213 ILE B N 1
ATOM 3774 C CA . ILE B 1 213 ? 20.188 -14.07 -20.281 1 98.25 213 ILE B CA 1
ATOM 3775 C C . ILE B 1 213 ? 20.266 -15.477 -20.875 1 98.25 213 ILE B C 1
ATOM 3777 O O . ILE B 1 213 ? 21.359 -15.984 -21.125 1 98.25 213 ILE B O 1
ATOM 3781 N N . ARG B 1 214 ? 19.156 -16.047 -21.141 1 97.75 214 ARG B N 1
ATOM 3782 C CA . ARG B 1 214 ? 19.125 -17.328 -21.812 1 97.75 214 ARG B CA 1
ATOM 3783 C C . ARG B 1 214 ? 19.734 -17.219 -23.219 1 97.75 214 ARG B C 1
ATOM 3785 O O . ARG B 1 214 ? 20.531 -18.078 -23.609 1 97.75 214 ARG B O 1
ATOM 3792 N N . ARG B 1 215 ? 19.406 -16.25 -23.875 1 97.62 215 ARG B N 1
ATOM 3793 C CA . ARG B 1 215 ? 19.906 -16.031 -25.234 1 97.62 215 ARG B CA 1
ATOM 3794 C C . ARG B 1 215 ? 21.422 -15.812 -25.219 1 97.62 215 ARG B C 1
ATOM 3796 O O . ARG B 1 215 ? 22.109 -16.125 -26.188 1 97.62 215 ARG B O 1
ATOM 3803 N N . ALA B 1 216 ? 21.859 -15.266 -24.141 1 97.88 216 ALA B N 1
ATOM 3804 C CA . ALA B 1 216 ? 23.297 -15.016 -24 1 97.88 216 ALA B CA 1
ATOM 3805 C C . ALA B 1 216 ? 24.031 -16.297 -23.641 1 97.88 216 ALA B C 1
ATOM 3807 O O . ALA B 1 216 ? 25.266 -16.297 -23.531 1 97.88 216 ALA B O 1
ATOM 3808 N N . GLY B 1 217 ? 23.328 -17.422 -23.375 1 97.19 217 GLY B N 1
ATOM 3809 C CA . GLY B 1 217 ? 24 -18.703 -23.281 1 97.19 217 GLY B CA 1
ATOM 3810 C C . GLY B 1 217 ? 23.797 -19.391 -21.938 1 97.19 217 GLY B C 1
ATOM 3811 O O . GLY B 1 217 ? 24.25 -20.516 -21.734 1 97.19 217 GLY B O 1
ATOM 3812 N N . ALA B 1 218 ? 23.094 -18.766 -21.078 1 97.5 218 ALA B N 1
ATOM 3813 C CA . ALA B 1 218 ? 22.922 -19.344 -19.75 1 97.5 218 ALA B CA 1
ATOM 3814 C C . ALA B 1 218 ? 21.875 -20.453 -19.781 1 97.5 218 ALA B C 1
ATOM 3816 O O . ALA B 1 218 ? 20.906 -20.391 -20.547 1 97.5 218 ALA B O 1
ATOM 3817 N N . ASN B 1 219 ? 22.141 -21.5 -18.969 1 97.31 219 ASN B N 1
ATOM 3818 C CA . ASN B 1 219 ? 21.094 -22.5 -18.812 1 97.31 219 ASN B CA 1
ATOM 3819 C C . ASN B 1 219 ? 19.906 -21.969 -18.016 1 97.31 219 ASN B C 1
ATOM 3821 O O . ASN B 1 219 ? 20.031 -20.953 -17.328 1 97.31 219 ASN B O 1
ATOM 3825 N N . PRO B 1 220 ? 18.828 -22.609 -18.094 1 93.75 220 PRO B N 1
ATOM 3826 C CA . PRO B 1 220 ? 17.609 -22.125 -17.469 1 93.75 220 PRO B CA 1
ATOM 3827 C C . PRO B 1 220 ? 17.734 -21.938 -15.969 1 93.75 220 PRO B C 1
ATOM 3829 O O . PRO B 1 220 ? 17.312 -20.906 -15.43 1 93.75 220 PRO B O 1
ATOM 3832 N N . PHE B 1 221 ? 18.422 -22.812 -15.305 1 96.38 221 PHE B N 1
ATOM 3833 C CA . PHE B 1 221 ? 18.5 -22.781 -13.844 1 96.38 221 PHE B CA 1
ATOM 3834 C C . PHE B 1 221 ? 19.484 -21.719 -13.375 1 96.38 221 PHE B C 1
ATOM 3836 O O . PHE B 1 221 ? 19.422 -21.281 -12.227 1 96.38 221 PHE B O 1
ATOM 3843 N N . THR B 1 222 ? 20.312 -21.312 -14.234 1 97.5 222 THR B N 1
ATOM 3844 C CA . THR B 1 222 ? 21.25 -20.25 -13.914 1 97.5 222 THR B CA 1
ATOM 3845 C C . THR B 1 222 ? 20.672 -18.891 -14.328 1 97.5 222 THR B C 1
ATOM 3847 O O . THR B 1 222 ? 20.938 -17.875 -13.68 1 97.5 222 THR B O 1
ATOM 3850 N N . ALA B 1 223 ? 19.891 -18.891 -15.297 1 98.38 223 ALA B N 1
ATOM 3851 C CA . ALA B 1 223 ? 19.375 -17.641 -15.883 1 98.38 223 ALA B CA 1
ATOM 3852 C C . ALA B 1 223 ? 18.516 -16.875 -14.891 1 98.38 223 ALA B C 1
ATOM 3854 O O . ALA B 1 223 ? 18.641 -15.664 -14.742 1 98.38 223 ALA B O 1
ATOM 3855 N N . TRP B 1 224 ? 17.609 -17.562 -14.211 1 97.69 224 TRP B N 1
ATOM 3856 C CA . TRP B 1 224 ? 16.734 -16.859 -13.273 1 97.69 224 TRP B CA 1
ATOM 3857 C C . TRP B 1 224 ? 17.531 -16.297 -12.102 1 97.69 224 TRP B C 1
ATOM 3859 O O . TRP B 1 224 ? 17.203 -15.242 -11.562 1 97.69 224 TRP B O 1
ATOM 3869 N N . ARG B 1 225 ? 18.609 -16.953 -11.758 1 98.31 225 ARG B N 1
ATOM 3870 C CA . ARG B 1 225 ? 19.484 -16.484 -10.68 1 98.31 225 ARG B CA 1
ATOM 3871 C C . ARG B 1 225 ? 20.188 -15.203 -11.07 1 98.31 225 ARG B C 1
ATOM 3873 O O . ARG B 1 225 ? 20.234 -14.25 -10.297 1 98.31 225 ARG B O 1
ATOM 3880 N N . ILE B 1 226 ? 20.688 -15.195 -12.242 1 98.31 226 ILE B N 1
ATOM 3881 C CA . ILE B 1 226 ? 21.406 -14.023 -12.734 1 98.31 226 ILE B CA 1
ATOM 3882 C C . ILE B 1 226 ? 20.438 -12.852 -12.859 1 98.31 226 ILE B C 1
ATOM 3884 O O . ILE B 1 226 ? 20.812 -11.703 -12.602 1 98.31 226 ILE B O 1
ATOM 3888 N N . ALA B 1 227 ? 19.25 -13.094 -13.219 1 98.5 227 ALA B N 1
ATOM 3889 C CA . ALA B 1 227 ? 18.25 -12.039 -13.398 1 98.5 227 ALA B CA 1
ATOM 3890 C C . ALA B 1 227 ? 18.031 -11.273 -12.094 1 98.5 227 ALA B C 1
ATOM 3892 O O . ALA B 1 227 ? 17.75 -10.07 -12.117 1 98.5 227 ALA B O 1
ATOM 3893 N N . PHE B 1 228 ? 18.219 -11.859 -10.961 1 98.44 228 PHE B N 1
ATOM 3894 C CA . PHE B 1 228 ? 17.906 -11.25 -9.672 1 98.44 228 PHE B CA 1
ATOM 3895 C C . PHE B 1 228 ? 18.984 -10.227 -9.297 1 98.44 228 PHE B C 1
ATOM 3897 O O . PHE B 1 228 ? 18.797 -9.438 -8.375 1 98.44 228 PHE B O 1
ATOM 3904 N N . PHE B 1 229 ? 20.078 -10.18 -9.984 1 98.19 229 PHE B N 1
ATOM 3905 C CA . PHE B 1 229 ? 21.094 -9.172 -9.734 1 98.19 229 PHE B CA 1
ATOM 3906 C C . PHE B 1 229 ? 20.578 -7.781 -10.102 1 98.19 229 PHE B C 1
ATOM 3908 O O . PHE B 1 229 ? 20.969 -6.785 -9.492 1 98.19 229 PHE B O 1
ATOM 3915 N N . ILE B 1 230 ? 19.656 -7.773 -11.016 1 97.88 230 ILE B N 1
ATOM 3916 C CA . ILE B 1 230 ? 19.172 -6.48 -11.484 1 97.88 230 ILE B CA 1
ATOM 3917 C C . ILE B 1 230 ? 18.359 -5.809 -10.383 1 97.88 230 ILE B C 1
ATOM 3919 O O . ILE B 1 230 ? 18.688 -4.695 -9.953 1 97.88 230 ILE B O 1
ATOM 3923 N N . PRO B 1 231 ? 17.328 -6.457 -9.859 1 98.38 231 PRO B N 1
ATOM 3924 C CA . PRO B 1 231 ? 16.641 -5.789 -8.75 1 98.38 231 PRO B CA 1
ATOM 3925 C C . PRO B 1 231 ? 17.547 -5.559 -7.543 1 98.38 231 PRO B C 1
ATOM 3927 O O . PRO B 1 231 ? 17.391 -4.57 -6.824 1 98.38 231 PRO B O 1
ATOM 3930 N N . GLY B 1 232 ? 18.484 -6.41 -7.297 1 98.56 232 GLY B N 1
ATOM 3931 C CA . GLY B 1 232 ? 19.438 -6.18 -6.223 1 98.56 232 GLY B CA 1
ATOM 3932 C C . GLY B 1 232 ? 20.219 -4.887 -6.383 1 98.56 232 GLY B C 1
ATOM 3933 O O . GLY B 1 232 ? 20.312 -4.09 -5.445 1 98.56 232 GLY B O 1
ATOM 3934 N N . TRP B 1 233 ? 20.703 -4.688 -7.539 1 98.62 233 TRP B N 1
ATOM 3935 C CA . TRP B 1 233 ? 21.484 -3.477 -7.801 1 98.62 233 TRP B CA 1
ATOM 3936 C C . TRP B 1 233 ? 20.578 -2.244 -7.77 1 98.62 233 TRP B C 1
ATOM 3938 O O . TRP B 1 233 ? 21.016 -1.163 -7.359 1 98.62 233 TRP B O 1
ATOM 3948 N N . LEU B 1 234 ? 19.375 -2.404 -8.219 1 98.62 234 LEU B N 1
ATOM 3949 C CA . LEU B 1 234 ? 18.438 -1.288 -8.125 1 98.62 234 LEU B CA 1
ATOM 3950 C C . LEU B 1 234 ? 18.281 -0.83 -6.684 1 98.62 234 LEU B C 1
ATOM 3952 O O . LEU B 1 234 ? 18.188 0.37 -6.414 1 98.62 234 LEU B O 1
ATOM 3956 N N . HIS B 1 235 ? 18.266 -1.778 -5.738 1 98.81 235 HIS B N 1
ATOM 3957 C CA . HIS B 1 235 ? 18.203 -1.43 -4.324 1 98.81 235 HIS B CA 1
ATOM 3958 C C . HIS B 1 235 ? 19.391 -0.582 -3.904 1 98.81 235 HIS B C 1
ATOM 3960 O O . HIS B 1 235 ? 19.234 0.458 -3.264 1 98.81 235 HIS B O 1
ATOM 3966 N N . VAL B 1 236 ? 20.562 -0.99 -4.297 1 98.69 236 VAL B N 1
ATOM 3967 C CA . VAL B 1 236 ? 21.797 -0.31 -3.902 1 98.69 236 VAL B CA 1
ATOM 3968 C C . VAL B 1 236 ? 21.812 1.108 -4.469 1 98.69 236 VAL B C 1
ATOM 3970 O O . VAL B 1 236 ? 22.047 2.072 -3.738 1 98.69 236 VAL B O 1
ATOM 3973 N N . ILE B 1 237 ? 21.5 1.236 -5.688 1 98.69 237 ILE B N 1
ATOM 3974 C CA . ILE B 1 237 ? 21.516 2.531 -6.359 1 98.69 237 ILE B CA 1
ATOM 3975 C C . ILE B 1 237 ? 20.484 3.453 -5.707 1 98.69 237 ILE B C 1
ATOM 3977 O O . ILE B 1 237 ? 20.781 4.609 -5.398 1 98.69 237 ILE B O 1
ATOM 3981 N N . MET B 1 238 ? 19.312 2.924 -5.445 1 98.69 238 MET B N 1
ATOM 3982 C CA . MET B 1 238 ? 18.25 3.744 -4.867 1 98.69 238 MET B CA 1
ATOM 3983 C C . MET B 1 238 ? 18.609 4.18 -3.451 1 98.69 238 MET B C 1
ATOM 3985 O O . MET B 1 238 ? 18.344 5.32 -3.062 1 98.69 238 MET B O 1
ATOM 3989 N N . GLY B 1 239 ? 19.203 3.217 -2.68 1 98.56 239 GLY B N 1
ATOM 3990 C CA . GLY B 1 239 ? 19.641 3.598 -1.349 1 98.56 239 GLY B CA 1
ATOM 3991 C C . GLY B 1 239 ? 20.625 4.75 -1.357 1 98.56 239 GLY B C 1
ATOM 3992 O O . GLY B 1 239 ? 20.516 5.68 -0.557 1 98.56 239 GLY B O 1
ATOM 3993 N N . ILE B 1 240 ? 21.547 4.789 -2.254 1 98.5 240 ILE B N 1
ATOM 3994 C CA . ILE B 1 240 ? 22.547 5.836 -2.385 1 98.5 240 ILE B CA 1
ATOM 3995 C C . ILE B 1 240 ? 21.891 7.141 -2.816 1 98.5 240 ILE B C 1
ATOM 3997 O O . ILE B 1 240 ? 22.203 8.211 -2.285 1 98.5 240 ILE B O 1
ATOM 4001 N N . LEU B 1 241 ? 20.938 7.043 -3.717 1 98.56 241 LEU B N 1
ATOM 4002 C CA . LEU B 1 241 ? 20.234 8.227 -4.195 1 98.56 241 LEU B CA 1
ATOM 4003 C C . LEU B 1 241 ? 19.453 8.883 -3.066 1 98.56 241 LEU B C 1
ATOM 4005 O O . LEU B 1 241 ? 19.453 10.109 -2.932 1 98.56 241 LEU B O 1
ATOM 4009 N N . VAL B 1 242 ? 18.812 8.117 -2.277 1 98.44 242 VAL B N 1
ATOM 4010 C CA . VAL B 1 242 ? 18.031 8.656 -1.175 1 98.44 242 VAL B CA 1
ATOM 4011 C C . VAL B 1 242 ? 18.953 9.344 -0.168 1 98.44 242 VAL B C 1
ATOM 4013 O O . VAL B 1 242 ? 18.641 10.438 0.314 1 98.44 242 VAL B O 1
ATOM 4016 N N . LEU B 1 243 ? 20.094 8.766 0.138 1 97.5 243 LEU B N 1
ATOM 4017 C CA . LEU B 1 243 ? 21.016 9.312 1.117 1 97.5 243 LEU B CA 1
ATOM 4018 C C . LEU B 1 243 ? 21.656 10.602 0.598 1 97.5 243 LEU B C 1
ATOM 4020 O O . LEU B 1 243 ? 21.906 11.531 1.369 1 97.5 243 LEU B O 1
ATOM 4024 N N . SER B 1 244 ? 21.875 10.703 -0.664 1 97.56 244 SER B N 1
ATOM 4025 C CA . SER B 1 244 ? 22.609 11.828 -1.229 1 97.56 244 SER B CA 1
ATOM 4026 C C . SER B 1 244 ? 21.688 12.992 -1.562 1 97.56 244 SER B C 1
ATOM 4028 O O . SER B 1 244 ? 22.047 14.156 -1.379 1 97.56 244 SER B O 1
ATOM 4030 N N . LEU B 1 245 ? 20.438 12.672 -2.006 1 97.31 245 LEU B N 1
ATOM 4031 C CA . LEU B 1 245 ? 19.594 13.727 -2.543 1 97.31 245 LEU B CA 1
ATOM 4032 C C . LEU B 1 245 ? 18.391 13.969 -1.637 1 97.31 245 LEU B C 1
ATOM 4034 O O . LEU B 1 245 ? 17.703 14.984 -1.758 1 97.31 245 LEU B O 1
ATOM 4038 N N . GLY B 1 246 ? 18.125 13.062 -0.771 1 95.94 246 GLY B N 1
ATOM 4039 C CA . GLY B 1 246 ? 16.891 13.133 0.015 1 95.94 246 GLY B CA 1
ATOM 4040 C C . GLY B 1 246 ? 16.984 14.094 1.185 1 95.94 246 GLY B C 1
ATOM 4041 O O . GLY B 1 246 ? 18.094 14.484 1.589 1 95.94 246 GLY B O 1
ATOM 4042 N N . GLN B 1 247 ? 15.789 14.5 1.578 1 96.25 247 GLN B N 1
ATOM 4043 C CA . GLN B 1 247 ? 15.609 15.359 2.744 1 96.25 247 GLN B CA 1
ATOM 4044 C C . GLN B 1 247 ? 14.359 14.969 3.527 1 96.25 247 GLN B C 1
ATOM 4046 O O . GLN B 1 247 ? 13.344 14.586 2.938 1 96.25 247 GLN B O 1
ATOM 4051 N N . ASP B 1 248 ? 14.406 15.102 4.812 1 96.62 248 ASP B N 1
ATOM 4052 C CA . ASP B 1 248 ? 13.328 14.594 5.66 1 96.62 248 ASP B CA 1
ATOM 4053 C C . ASP B 1 248 ? 12.102 15.492 5.586 1 96.62 248 ASP B C 1
ATOM 4055 O O . ASP B 1 248 ? 10.977 15 5.441 1 96.62 248 ASP B O 1
ATOM 4059 N N . LEU B 1 249 ? 12.312 16.797 5.773 1 95.06 249 LEU B N 1
ATOM 4060 C CA . LEU B 1 249 ? 11.258 17.797 5.891 1 95.06 249 LEU B CA 1
ATOM 4061 C C . LEU B 1 249 ? 11.523 18.984 4.969 1 95.06 249 LEU B C 1
ATOM 4063 O O . LEU B 1 249 ? 12.641 19.141 4.457 1 95.06 249 LEU B O 1
ATOM 4067 N N . PRO B 1 250 ? 10.547 19.734 4.766 1 94.75 250 PRO B N 1
ATOM 4068 C CA . PRO B 1 250 ? 10.758 20.891 3.889 1 94.75 250 PRO B CA 1
ATOM 4069 C C . PRO B 1 250 ? 11.922 21.781 4.344 1 94.75 250 PRO B C 1
ATOM 4071 O O . PRO B 1 250 ? 12.68 22.281 3.51 1 94.75 250 PRO B O 1
ATOM 4074 N N . ASP B 1 251 ? 12.125 21.938 5.598 1 93.12 251 ASP B N 1
ATOM 4075 C CA . ASP B 1 251 ? 13.125 22.859 6.133 1 93.12 251 ASP B CA 1
ATOM 4076 C C . ASP B 1 251 ? 14.469 22.156 6.34 1 93.12 251 ASP B C 1
ATOM 4078 O O . ASP B 1 251 ? 15.414 22.766 6.836 1 93.12 251 ASP B O 1
ATOM 4082 N N . GLY B 1 252 ? 14.516 20.922 6.113 1 93.19 252 GLY B N 1
ATOM 4083 C CA . GLY B 1 252 ? 15.781 20.219 6.277 1 93.19 252 GLY B CA 1
ATOM 4084 C C . GLY B 1 252 ? 15.617 18.844 6.91 1 93.19 252 GLY B C 1
ATOM 4085 O O . GLY B 1 252 ? 14.531 18.266 6.895 1 93.19 252 GLY B O 1
ATOM 4086 N N . ASN B 1 253 ? 16.75 18.391 7.422 1 93.19 253 ASN B N 1
ATOM 4087 C CA . ASN B 1 253 ? 16.766 17.062 8 1 93.19 253 ASN B CA 1
ATOM 4088 C C . ASN B 1 253 ? 16.406 17.094 9.484 1 93.19 253 ASN B C 1
ATOM 4090 O O . ASN B 1 253 ? 16.75 18.031 10.195 1 93.19 253 ASN B O 1
ATOM 4094 N N . LEU B 1 254 ? 15.742 16.031 9.875 1 87.38 254 LEU B N 1
ATOM 4095 C CA . LEU B 1 254 ? 15.148 15.945 11.203 1 87.38 254 LEU B CA 1
ATOM 4096 C C . LEU B 1 254 ? 16.188 16.188 12.289 1 87.38 254 LEU B C 1
ATOM 4098 O O . LEU B 1 254 ? 15.984 17 13.188 1 87.38 254 LEU B O 1
ATOM 4102 N N . THR B 1 255 ? 17.312 15.586 12.25 1 81.19 255 THR B N 1
ATOM 4103 C CA . THR B 1 255 ? 18.344 15.695 13.266 1 81.19 255 THR B CA 1
ATOM 4104 C C . THR B 1 255 ? 18.875 17.125 13.336 1 81.19 255 THR B C 1
ATOM 4106 O O . THR B 1 255 ? 19.125 17.641 1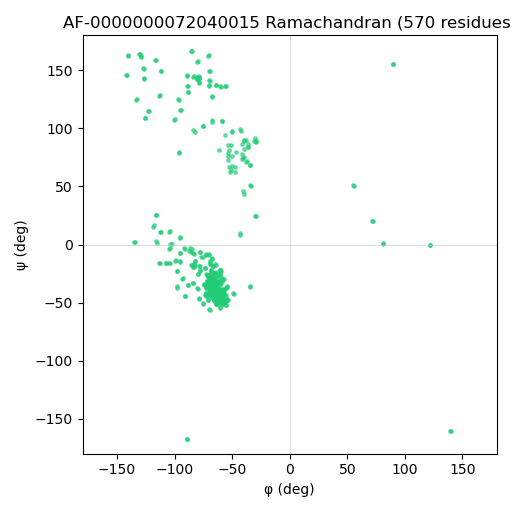4.43 1 81.19 255 THR B O 1
ATOM 4109 N N . THR B 1 256 ? 19.016 17.703 12.25 1 79.94 256 THR B N 1
ATOM 4110 C CA . THR B 1 256 ? 19.531 19.062 12.188 1 79.94 256 THR B CA 1
ATOM 4111 C C . THR B 1 256 ? 18.5 20.047 12.766 1 79.94 256 THR B C 1
ATOM 4113 O O . THR B 1 256 ? 18.875 20.969 13.5 1 79.94 256 THR B O 1
ATOM 4116 N N . LEU B 1 257 ? 17.359 19.766 12.492 1 78.44 257 LEU B N 1
ATOM 4117 C CA . LEU B 1 257 ? 16.297 20.656 12.961 1 78.44 257 LEU B CA 1
ATOM 4118 C C . LEU B 1 257 ? 16.094 20.5 14.469 1 78.44 257 LEU B C 1
ATOM 4120 O O . LEU B 1 257 ? 15.789 21.484 15.156 1 78.44 257 LEU B O 1
ATOM 4124 N N . GLN B 1 258 ? 16.234 19.344 14.938 1 75.38 258 GLN B N 1
ATOM 4125 C CA . GLN B 1 258 ? 16.125 19.094 16.375 1 75.38 258 GLN B CA 1
ATOM 4126 C C . GLN B 1 258 ? 17.281 19.75 17.141 1 75.38 258 GLN B C 1
ATOM 4128 O O . GLN B 1 258 ? 17.062 20.297 18.219 1 75.38 258 GLN B O 1
ATOM 4133 N N . LYS B 1 259 ? 18.422 19.734 16.547 1 74.19 259 LYS B N 1
ATOM 4134 C CA . LYS B 1 259 ? 19.578 20.375 17.172 1 74.19 259 LYS B CA 1
ATOM 4135 C C . LYS B 1 259 ? 19.422 21.891 17.219 1 74.19 259 LYS B C 1
ATOM 4137 O O . LYS B 1 259 ? 19.859 22.531 18.172 1 74.19 259 LYS B O 1
ATOM 4142 N N . LYS B 1 260 ? 18.766 22.344 16.281 1 72.69 260 LYS B N 1
ATOM 4143 C CA . LYS B 1 260 ? 18.578 23.781 16.203 1 72.69 260 LYS B CA 1
ATOM 4144 C C . LYS B 1 260 ? 17.391 24.234 17.047 1 72.69 260 LYS B C 1
ATOM 4146 O O . LYS B 1 260 ? 17.203 25.438 17.25 1 72.69 260 LYS B O 1
ATOM 4151 N N . GLY B 1 261 ? 16.703 23.203 17.625 1 64.56 261 GLY B N 1
ATOM 4152 C CA . GLY B 1 261 ? 15.547 23.531 18.453 1 64.56 261 GLY B CA 1
ATOM 4153 C C . GLY B 1 261 ? 14.289 23.797 17.656 1 64.56 261 GLY B C 1
ATOM 4154 O O . GLY B 1 261 ? 13.281 24.25 18.188 1 64.56 261 GLY B O 1
ATOM 4155 N N . ASP B 1 262 ? 14.453 23.656 16.359 1 59.72 262 ASP B N 1
ATOM 4156 C CA . ASP B 1 262 ? 13.328 23.953 15.492 1 59.72 262 ASP B CA 1
ATOM 4157 C C . ASP B 1 262 ? 12.258 22.875 15.578 1 59.72 262 ASP B C 1
ATOM 4159 O O . ASP B 1 262 ? 11.094 23.125 15.242 1 59.72 262 ASP B O 1
ATOM 4163 N N . VAL B 1 263 ? 12.836 21.719 15.961 1 57.75 263 VAL B N 1
ATOM 4164 C CA . VAL B 1 263 ? 11.961 20.578 16.172 1 57.75 263 VAL B CA 1
ATOM 4165 C C . VAL B 1 263 ? 12.32 19.891 17.5 1 57.75 263 VAL B C 1
ATOM 4167 O O . VAL B 1 263 ? 13.492 19.828 17.859 1 57.75 263 VAL B O 1
ATOM 4170 N N . HIS B 1 264 ? 11.359 19.719 18.422 1 50.97 264 HIS B N 1
ATOM 4171 C CA . HIS B 1 264 ? 11.656 19.141 19.734 1 50.97 264 HIS B CA 1
ATOM 4172 C C . HIS B 1 264 ? 12.055 17.672 19.609 1 50.97 264 HIS B C 1
ATOM 4174 O O . HIS B 1 264 ? 11.469 16.922 18.812 1 50.97 264 HIS B O 1
ATOM 4180 N N . LYS B 1 265 ? 13.227 17.391 20.219 1 49.19 265 LYS B N 1
ATOM 4181 C CA . LYS B 1 265 ? 13.727 16.031 20.312 1 49.19 265 LYS B CA 1
ATOM 4182 C C . LYS B 1 265 ? 12.734 15.125 21.047 1 49.19 265 LYS B C 1
ATOM 4184 O O . LYS B 1 265 ? 12.32 15.438 22.172 1 49.19 265 LYS B O 1
ATOM 4189 N N . ASP B 1 266 ? 12.031 14.258 20.406 1 47.97 266 ASP B N 1
ATOM 4190 C CA . ASP B 1 266 ? 11.047 13.391 21.047 1 47.97 266 ASP B CA 1
ATOM 4191 C C . ASP B 1 266 ? 11.711 12.383 21.969 1 47.97 266 ASP B C 1
ATOM 4193 O O . ASP B 1 266 ? 12.727 11.781 21.625 1 47.97 266 ASP B O 1
ATOM 4197 N N . LYS B 1 267 ? 11.602 12.555 23.266 1 40.88 267 LYS B N 1
ATOM 4198 C CA . LYS B 1 267 ? 11.914 11.523 24.234 1 40.88 267 LYS B CA 1
ATOM 4199 C C . LYS B 1 267 ? 11.359 10.172 23.812 1 40.88 267 LYS B C 1
ATOM 4201 O O . LYS B 1 267 ? 11.305 9.234 24.609 1 40.88 267 LYS B O 1
ATOM 4206 N N . PHE B 1 268 ? 10.883 10.023 22.719 1 38.78 268 PHE B N 1
ATOM 4207 C CA . PHE B 1 268 ? 10.211 8.852 22.156 1 38.78 268 PHE B CA 1
ATOM 4208 C C . PHE B 1 268 ? 11.18 7.691 22.016 1 38.78 268 PHE B C 1
ATOM 4210 O O . PHE B 1 268 ? 10.766 6.535 21.906 1 38.78 268 PHE B O 1
ATOM 4217 N N . SER B 1 269 ? 12.422 7.977 21.781 1 40.41 269 SER B N 1
ATOM 4218 C CA . SER B 1 269 ? 13.312 6.824 21.797 1 40.41 269 SER B CA 1
ATOM 4219 C C . SER B 1 269 ? 13.094 5.969 23.031 1 40.41 269 SER B C 1
ATOM 4221 O O . SER B 1 269 ? 13.133 4.738 22.969 1 40.41 269 SER B O 1
ATOM 4223 N N . LYS B 1 270 ? 12.938 6.617 24.125 1 38.94 270 LYS B N 1
ATOM 4224 C CA . LYS B 1 270 ? 12.898 5.855 25.359 1 38.94 270 LYS B CA 1
ATOM 4225 C C . LYS B 1 270 ? 11.609 5.051 25.469 1 38.94 270 LYS B C 1
ATOM 4227 O O . LYS B 1 270 ? 11.617 3.908 25.938 1 38.94 270 LYS B O 1
ATOM 4232 N N . SER B 1 271 ? 10.523 5.52 25.016 1 37.88 271 SER B N 1
ATOM 4233 C CA . SER B 1 271 ? 9.266 4.801 25.203 1 37.88 271 SER B CA 1
ATOM 4234 C C . SER B 1 271 ? 9.125 3.664 24.203 1 37.88 271 SER B C 1
ATOM 4236 O O . SER B 1 271 ? 8.547 2.619 24.516 1 37.88 271 SER B O 1
ATOM 4238 N N . PHE B 1 272 ? 9.539 3.869 23.031 1 39.88 272 PHE B N 1
ATOM 4239 C CA . PHE B 1 272 ? 9.469 2.783 22.062 1 39.88 272 PHE B CA 1
ATOM 4240 C C . PHE B 1 272 ? 10.445 1.673 22.406 1 39.88 272 PHE B C 1
ATOM 4242 O O . PHE B 1 272 ? 10.117 0.49 22.312 1 39.88 272 PHE B O 1
ATOM 4249 N N . LEU B 1 273 ? 11.648 2.025 22.828 1 38.44 273 LEU B N 1
ATOM 4250 C CA . LEU B 1 273 ? 12.531 1 23.375 1 38.44 273 LEU B CA 1
ATOM 4251 C C . LEU B 1 273 ? 11.906 0.349 24.609 1 38.44 273 LEU B C 1
ATOM 4253 O O . LEU B 1 273 ? 12.102 -0.847 24.844 1 38.44 273 LEU B O 1
ATOM 4257 N N . GLN B 1 274 ? 11.273 1.075 25.281 1 36.31 274 GLN B N 1
ATOM 4258 C CA . GLN B 1 274 ? 10.578 0.432 26.391 1 36.31 274 GLN B CA 1
ATOM 4259 C C . GLN B 1 274 ? 9.414 -0.417 25.891 1 36.31 274 GLN B C 1
ATOM 4261 O O . GLN B 1 274 ? 9.062 -1.422 26.516 1 36.31 274 GLN B O 1
ATOM 4266 N N . SER B 1 275 ? 8.859 -0.057 24.719 1 36.75 275 SER B N 1
ATOM 4267 C CA . SER B 1 275 ? 7.84 -0.905 24.094 1 36.75 275 SER B CA 1
ATOM 4268 C C . SER B 1 275 ? 8.477 -2.01 23.266 1 36.75 275 SER B C 1
ATOM 4270 O O . SER B 1 275 ? 7.773 -2.855 22.703 1 36.75 275 SER B O 1
ATOM 4272 N N . HIS B 1 276 ? 9.672 -2.004 22.875 1 39.44 276 HIS B N 1
ATOM 4273 C CA . HIS B 1 276 ? 10.375 -3.174 22.359 1 39.44 276 HIS B CA 1
ATOM 4274 C C . HIS B 1 276 ? 9.914 -4.445 23.062 1 39.44 276 HIS B C 1
ATOM 4276 O O . HIS B 1 276 ? 9.828 -5.508 22.438 1 39.44 276 HIS B O 1
ATOM 4282 N N . ASP B 1 277 ? 9.648 -4.273 24.266 1 39.38 277 ASP B N 1
ATOM 4283 C CA . ASP B 1 277 ? 9.117 -5.434 24.984 1 39.38 277 ASP B CA 1
ATOM 4284 C C . ASP B 1 277 ? 7.773 -5.867 24.391 1 39.38 277 ASP B C 1
ATOM 4286 O O . ASP B 1 277 ? 7.445 -7.055 24.406 1 39.38 277 ASP B O 1
ATOM 4290 N N . LEU B 1 278 ? 7.152 -4.934 23.828 1 36.84 278 LEU B N 1
ATOM 4291 C CA . LEU B 1 278 ? 5.848 -5.316 23.297 1 36.84 278 LEU B CA 1
ATOM 4292 C C . LEU B 1 278 ? 5.996 -6.055 21.969 1 36.84 278 LEU B C 1
ATOM 4294 O O . LEU B 1 278 ? 5.328 -7.062 21.734 1 36.84 278 LEU B O 1
ATOM 4298 N N . VAL B 1 279 ? 6.812 -5.5 21.125 1 39.62 279 VAL B N 1
ATOM 4299 C CA . VAL B 1 279 ? 7.066 -6.242 19.891 1 39.62 279 VAL B CA 1
ATOM 4300 C C . VAL B 1 279 ? 7.66 -7.605 20.219 1 39.62 279 VAL B C 1
ATOM 4302 O O . VAL B 1 279 ? 7.25 -8.625 19.656 1 39.62 279 VAL B O 1
ATOM 4305 N N . LEU B 1 280 ? 8.539 -7.605 21.078 1 39.78 280 LEU B N 1
ATOM 4306 C CA . LEU B 1 280 ? 9.086 -8.883 21.516 1 39.78 280 LEU B CA 1
ATOM 4307 C C . LEU B 1 280 ? 8.016 -9.727 22.203 1 39.78 280 LEU B C 1
ATOM 4309 O O . LEU B 1 280 ? 7.957 -10.938 22 1 39.78 280 LEU B O 1
ATOM 4313 N N . HIS B 1 281 ? 7.145 -9.125 22.938 1 40.91 281 HIS B N 1
ATOM 4314 C CA . HIS B 1 281 ? 6.094 -9.875 23.609 1 40.91 281 HIS B CA 1
ATOM 4315 C C . HIS B 1 281 ? 5.07 -10.414 22.609 1 40.91 281 HIS B C 1
ATOM 4317 O O . HIS B 1 281 ? 4.598 -11.539 22.734 1 40.91 281 HIS B O 1
ATOM 4323 N N . LEU B 1 282 ? 4.871 -9.672 21.641 1 36.97 282 LEU B N 1
ATOM 4324 C CA . LEU B 1 282 ? 3.959 -10.188 20.625 1 36.97 282 LEU B CA 1
ATOM 4325 C C . LEU B 1 282 ? 4.621 -11.297 19.812 1 36.97 282 LEU B C 1
ATOM 4327 O O . LEU B 1 282 ? 3.965 -12.273 19.453 1 36.97 282 LEU B O 1
ATOM 4331 N N . LEU B 1 283 ? 5.852 -11.164 19.625 1 36.09 283 LEU B N 1
ATOM 4332 C CA . LEU B 1 283 ? 6.566 -12.25 18.969 1 36.09 283 LEU B CA 1
ATOM 4333 C C . LEU B 1 283 ? 6.723 -13.445 19.891 1 36.09 283 LEU B C 1
ATOM 4335 O O . LEU B 1 283 ? 6.664 -14.594 19.453 1 36.09 283 LEU B O 1
ATOM 4339 N N . MET B 1 284 ? 7.016 -13.273 21.094 1 34.78 284 MET B N 1
ATOM 4340 C CA . MET B 1 284 ? 7.23 -14.391 22.016 1 34.78 284 MET B CA 1
ATOM 4341 C C . MET B 1 284 ? 5.926 -15.125 22.297 1 34.78 284 MET B C 1
ATOM 4343 O O . MET B 1 284 ? 5.934 -16.266 22.766 1 34.78 284 MET B O 1
ATOM 4347 N N . ARG B 1 285 ? 4.832 -14.492 22.297 1 33.5 285 ARG B N 1
ATOM 4348 C CA . ARG B 1 285 ? 3.621 -15.25 22.578 1 33.5 285 ARG B CA 1
ATOM 4349 C C . ARG B 1 285 ? 3.24 -16.125 21.391 1 33.5 285 ARG B C 1
ATOM 4351 O O . ARG B 1 285 ? 2.385 -17.016 21.516 1 33.5 285 ARG B O 1
ATOM 4358 N N . ARG B 1 286 ? 3.715 -15.82 20.25 1 34.12 286 ARG B N 1
ATOM 4359 C CA . ARG B 1 286 ? 3.396 -16.734 19.172 1 34.12 286 ARG B CA 1
ATOM 4360 C C . ARG B 1 286 ? 4.516 -17.75 18.969 1 34.12 286 ARG B C 1
ATOM 4362 O O . ARG B 1 286 ? 4.414 -18.625 18.109 1 34.12 286 ARG B O 1
ATOM 4369 N N . GLY B 1 287 ? 5.629 -17.5 19.516 1 29.78 287 GLY B N 1
ATOM 4370 C CA . GLY B 1 287 ? 6.457 -18.703 19.547 1 29.78 287 GLY B CA 1
ATOM 4371 C C . GLY B 1 287 ? 6.078 -19.656 20.672 1 29.78 287 GLY B C 1
ATOM 4372 O O . GLY B 1 287 ? 5.469 -19.25 21.656 1 29.78 287 GLY B O 1
#

Solvent-accessible surface area (backbone atoms only — not comparable to full-atom values): 28844 Å² total; per-residue (Å²): 135,81,79,74,77,72,73,78,74,73,76,77,76,74,73,76,70,76,68,77,65,83,54,61,58,48,72,55,81,78,53,68,62,39,79,85,57,93,57,80,57,61,17,30,90,85,50,14,27,40,54,43,42,82,87,46,69,45,62,56,52,35,39,34,50,52,50,32,25,49,46,22,14,49,30,27,22,48,54,37,37,54,64,68,43,40,70,61,49,30,67,65,48,66,50,49,73,64,50,54,54,48,19,53,48,30,18,53,49,24,20,32,56,30,11,39,55,37,3,47,36,25,54,71,58,18,33,34,55,41,39,25,47,44,34,46,63,24,20,62,37,37,45,44,58,47,66,52,77,39,60,68,47,45,28,52,36,33,20,49,29,13,32,24,52,16,32,51,30,35,33,51,37,41,43,54,53,28,31,29,76,75,51,33,19,37,53,43,4,44,40,50,19,52,11,53,41,17,40,57,50,21,51,54,47,43,54,52,43,26,49,54,38,36,72,74,66,41,53,74,76,52,16,59,29,58,42,36,48,53,50,18,49,48,26,48,54,46,21,52,47,32,65,74,71,45,56,41,41,64,91,38,43,52,68,60,34,30,73,70,62,77,33,75,75,67,74,50,66,59,55,50,61,60,39,46,54,49,60,48,45,59,51,53,69,72,95,136,81,79,75,76,75,72,78,75,72,75,74,74,74,74,75,69,74,68,74,65,84,54,62,58,47,73,55,82,78,53,68,64,39,81,84,58,93,55,83,57,62,16,30,89,85,49,16,26,41,55,43,46,80,86,48,68,45,62,57,53,35,39,36,48,52,50,33,25,50,48,23,16,48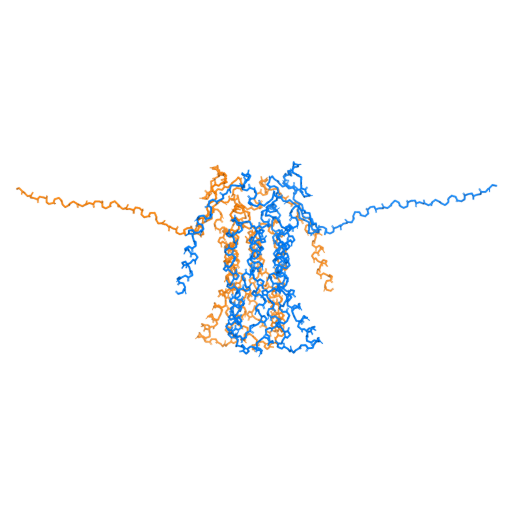,32,27,23,49,57,36,37,53,65,67,43,41,70,61,47,30,65,66,49,66,50,50,72,66,52,54,52,50,19,53,48,31,18,52,49,24,20,33,55,31,11,40,53,37,3,49,37,24,54,73,59,17,34,33,56,42,39,24,48,42,33,45,63,24,20,62,35,36,45,46,58,47,66,53,76,39,61,66,48,47,28,52,38,31,20,48,31,13,34,25,51,16,31,51,31,35,32,52,38,42,45,53,53,28,31,30,78,76,51,32,19,37,54,44,4,44,40,50,19,53,12,53,39,19,40,58,50,20,50,53,48,43,53,51,42,27,50,54,38,34,72,74,67,41,53,75,76,52,16,58,28,58,42,35,47,54,51,17,49,49,26,47,54,45,22,52,47,31,64,72,70,46,55,41,41,64,91,37,42,52,68,61,33,30,74,70,61,77,33,76,76,68,74,51,64,59,55,50,60,61,38,45,52,49,59,47,45,59,52,53,69,71,96

pLDDT: mean 82.02, std 23.03, range [23.69, 98.81]

Organism: Hevea brasiliensis (NCBI:txid3981)